Protein AF-0000000084546665 (afdb_homodimer)

InterPro domains:
  IPR000297 Peptidyl-prolyl cis-trans isomerase, PpiC-type [PS50198] (139-229)
  IPR023059 Foldase protein PrsA [MF_01145] (2-287)
  IPR027304 Trigger factor/SurA domain superfamily [SSF109998] (26-169)
  IPR046357 Peptidyl-prolyl cis-trans isomerase domain superfamily [G3DSA:3.10.50.40] (119-272)
  IPR050245 Bacterial extracellular foldase PrsA [PTHR47245] (1-288)

Organism: NCBI:txid1508404

Solvent-accessible surface area (backbone atoms only — not comparable to full-atom values): 35126 Å² total; per-residue (Å²): 140,74,86,79,75,78,75,75,71,75,75,74,78,76,77,78,74,80,75,76,73,74,72,69,77,54,54,65,34,34,39,38,79,67,45,74,40,31,45,59,56,52,44,52,53,43,40,74,68,43,35,49,61,51,48,51,51,51,51,50,46,42,50,39,54,69,76,42,86,81,56,68,65,58,44,48,52,52,51,51,51,49,21,58,71,53,68,27,67,68,46,33,50,52,51,34,50,74,70,67,41,49,73,68,60,44,48,50,50,49,47,47,52,52,42,51,50,52,61,63,25,64,87,47,82,81,53,70,65,58,42,50,50,50,51,57,42,44,39,32,28,38,25,33,31,39,32,38,27,77,41,66,68,60,32,53,50,49,46,50,42,42,74,70,63,47,56,62,40,62,47,9,39,70,57,25,71,45,67,67,28,32,70,58,26,10,59,66,49,73,46,42,69,83,73,54,57,65,58,56,44,57,51,54,74,69,46,53,67,75,39,76,45,68,73,39,67,54,98,86,25,20,33,38,40,34,28,68,43,75,44,80,42,94,70,81,55,67,82,77,40,44,65,60,48,45,51,53,53,27,52,70,68,38,64,74,82,48,48,65,59,51,50,29,50,51,51,55,72,31,58,71,45,67,64,36,81,94,49,59,66,59,51,44,81,51,62,51,69,75,72,64,71,73,71,70,72,71,71,71,74,70,73,71,75,68,82,121,133,87,74,71,78,74,72,73,72,72,72,73,76,73,72,75,74,78,73,80,75,74,71,70,78,55,55,64,34,36,38,37,78,67,44,73,42,30,46,59,56,51,43,51,54,44,41,75,68,44,34,48,61,51,48,52,51,50,52,50,45,42,52,40,56,68,76,43,87,80,54,68,65,58,44,48,51,51,50,51,52,49,23,57,72,54,68,28,67,68,47,34,51,52,51,34,50,75,70,66,40,49,72,68,57,44,50,50,51,49,47,48,52,53,42,49,49,53,62,64,24,65,87,48,82,80,52,70,65,55,41,50,48,51,52,58,43,43,40,31,27,39,26,34,31,39,31,38,28,78,42,65,69,59,34,52,49,50,46,50,42,42,75,71,64,47,57,62,39,60,47,9,39,68,57,26,71,44,68,69,27,32,70,57,26,9,60,67,50,72,45,43,65,83,72,54,58,66,58,55,44,57,50,53,76,69,46,53,68,74,39,75,45,69,73,38,69,53,99,85,23,20,32,38,40,34,27,68,42,76,44,79,41,96,69,80,55,66,82,77,41,44,65,59,48,45,50,53,53,28,53,71,68,39,64,73,82,47,48,64,57,52,49,29,51,52,53,57,72,32,57,73,44,67,64,37,79,92,48,60,66,57,53,45,81,50,60,52,69,74,70,66,72,73,72,70,70,72,70,71,72,72,72,72,77,69,81,118

Sequence (616 aa):
MKKWIAAASLTLSVTALAACSDEEASEVVVSTNAGDITKEELYQEMKTTVGEQALQMMVLEQILQDKYEVSEEEVDAELEAMKEQYGGQEQFDMILSQQGYTEDTFRDTIRLNRLQEKALIEDIEVTEEEVQEKYDQMQKEVNARHILVQDEETALDVKQQLEDGADFAELAREVSTEPAAQETGGELGFFSAGDMDPAFEDAAFSLEPNVISEPVESSFGWHIIEVTETREADIGSFEDMKAEIEHDLKLAKADQTQASAMIQDMMREAEIDIQDEDLEATFDAFLSQPEAPAEEEAVEEETEDTESMKKWIAAASLTLSVTALAACSDEEASEVVVSTNAGDITKEELYQEMKTTVGEQALQMMVLEQILQDKYEVSEEEVDAELEAMKEQYGGQEQFDMILSQQGYTEDTFRDTIRLNRLQEKALIEDIEVTEEEVQEKYDQMQKEVNARHILVQDEETALDVKQQLEDGADFAELAREVSTEPAAQETGGELGFFSAGDMDPAFEDAAFSLEPNVISEPVESSFGWHIIEVTETREADIGSFEDMKAEIEHDLKLAKADQTQASAMIQDMMREAEIDIQDEDLEATFDAFLSQPEAPAEEEAVEEETEDTES

Foldseek 3Di:
DDDPPPPPPPPPPPPPPPPVPCPPQACFPDQDPVGTDGPVNVVVVCCVVCVLVVVLLVVLLVLLVVPDDDDPVNLVVVVVVVQVVQPHDVSVCVVCVVVPHDPVVVSVVSSSVVSLLCLQLVPPDDDPVQLVVQVVQQQKKWWKFKAFAAAQVVQVVLLVCVVVPDDQLVCNLVGHPDPVCVVVSRTDGIDTPPPDFPQVSVQRSPDDAPDWTRWTQDPRHTMIMHTHDMDTDDDDDSVVCSVVSRSVVSSVVGDPVCSLVSSLVSVCVVPDDDDDPVNRCSCVVSPPPPPPPPPPPPPPPPPPPPPD/DPDPPPPVPPPVPPVPPPPVPCPPQACFPDQDPVGTDGPVNVVVVCCVPCVLVVVLLVVLLVLLVVPDDDDPVNLVVVVVVVQVVQPHDVSVCVVCVVVPHDPVVVSVVSSSVVSLLCLQLVPPDDDPVVLVVQVVQQQKKWWKFKAFAAAQVVQVVVLVCVVVPDDQLVCNLVGHPDPVCVVVSRTDGIDTPPPDDPQVSVQRSPDDAPDWTRWTQDPRHTMIMHTHDMDTDDDDDSVVCSVVSRSVVSSVVGDPVCSLVSSLVSVCVVPDDDDDPVNRCSCVVSPPPPPPPPPPPPPPPPPPPPPD

Secondary structure (DSSP, 8-state):
---------------------------EEEEETTEEEEHHHHHHHHHHHHHHHHHHHHHHHHHHHHH----HHHHHHHHHHHHHHTTSHHHHHHHHHHTT--HHHHHHHHHHHHHHHHHHTTT----HHHHHHHHHHHTEEEEEEEEEESSHHHHHHHHHHHHTT--HHHHHHHH-SSHHHHHHTTEEEEE-TTSS-HHHHHHHHHSPTT-BPPPEEETTEEEEEEEEEEEE-----HHHHHHHHHHHHHHHHS-GGGHHHHHHHHHHHTT-EE--GGGTTTTHHHHS--------------------/---------------------------EEEEETTEEEEHHHHHHHHHHHHHHHHHHHHHHHHHHHHH----HHHHHHHHHHHHHHTTSHHHHHHHHHHTT--HHHHHHHHHHHHHHHHHHTTT----HHHHHHHHHHHTEEEEEEEEEESSHHHHHHHHHHHHTT--HHHHHHHH-SSHHHHHHTTEEEEE-TTSS-HHHHHHHHHSPTT-BPPPEEETTEEEEEEEEEEEE-----HHHHHHHHHHHHHHHHS-GGGHHHHHHHHHHHTT-EE--GGGTTTTHHHHS--------------------

Structure (mmCIF, N/CA/C/O backbone):
data_AF-0000000084546665-model_v1
#
loop_
_entity.id
_entity.type
_entity.pdbx_description
1 polymer 'Foldase protein PrsA'
#
loop_
_atom_site.group_PDB
_atom_site.id
_atom_site.type_symbol
_atom_site.label_atom_id
_atom_site.label_alt_id
_atom_site.label_comp_id
_atom_site.label_asym_id
_atom_site.label_entity_id
_atom_site.label_seq_id
_atom_site.pdbx_PDB_ins_code
_atom_site.Cartn_x
_atom_site.Cartn_y
_atom_site.Cartn_z
_atom_site.occupancy
_atom_site.B_iso_or_equiv
_atom_site.auth_seq_id
_atom_site.auth_comp_id
_atom_site.auth_asym_id
_atom_site.auth_atom_id
_atom_site.pdbx_PDB_model_num
ATOM 1 N N . MET A 1 1 ? 58.75 -7.402 -64.688 1 21.62 1 MET A N 1
ATOM 2 C CA . MET A 1 1 ? 59.594 -8.453 -64.125 1 21.62 1 MET A CA 1
ATOM 3 C C . MET A 1 1 ? 60.156 -8.039 -62.781 1 21.62 1 MET A C 1
ATOM 5 O O . MET A 1 1 ? 61.156 -8.594 -62.312 1 21.62 1 MET A O 1
ATOM 9 N N . LYS A 1 2 ? 59.562 -7.156 -62.312 1 24.47 2 LYS A N 1
ATOM 10 C CA . LYS A 1 2 ? 59.469 -6.043 -61.375 1 24.47 2 LYS A CA 1
ATOM 11 C C . LYS A 1 2 ? 59.812 -6.492 -59.938 1 24.47 2 LYS A C 1
ATOM 13 O O . LYS A 1 2 ? 59.594 -7.648 -59.594 1 24.47 2 LYS A O 1
ATOM 18 N N . LYS A 1 3 ? 60.781 -5.75 -59.312 1 25.58 3 LYS A N 1
ATOM 19 C CA . LYS A 1 3 ? 61.438 -5.512 -58.062 1 25.58 3 LYS A CA 1
ATOM 20 C C . LYS A 1 3 ? 60.562 -5.84 -56.875 1 25.58 3 LYS A C 1
ATOM 22 O O . LYS A 1 3 ? 59.406 -5.359 -56.781 1 25.58 3 LYS A O 1
ATOM 27 N N . TRP A 1 4 ? 60.594 -7.035 -56.281 1 25.59 4 TRP A N 1
ATOM 28 C CA . TRP A 1 4 ? 60.125 -7.867 -55.188 1 25.59 4 TRP A CA 1
ATOM 29 C C . TRP A 1 4 ? 60.188 -7.109 -53.844 1 25.59 4 TRP A C 1
ATOM 31 O O . TRP A 1 4 ? 61.25 -6.996 -53.25 1 25.59 4 TRP A O 1
ATOM 41 N N . ILE A 1 5 ? 59.938 -5.895 -53.906 1 26.48 5 ILE A N 1
ATOM 42 C CA . ILE A 1 5 ? 60.062 -4.973 -52.781 1 26.48 5 ILE A CA 1
ATOM 43 C C . ILE A 1 5 ? 59.5 -5.625 -51.5 1 26.48 5 ILE A C 1
ATOM 45 O O . ILE A 1 5 ? 58.344 -6.031 -51.469 1 26.48 5 ILE A O 1
ATOM 49 N N . ALA A 1 6 ? 60.312 -6.344 -50.75 1 27.39 6 ALA A N 1
ATOM 50 C CA . ALA A 1 6 ? 60.312 -7.133 -49.531 1 27.39 6 ALA A CA 1
ATOM 51 C C . ALA A 1 6 ? 59.5 -6.438 -48.438 1 27.39 6 ALA A C 1
ATOM 53 O O . ALA A 1 6 ? 59.812 -5.297 -48.062 1 27.39 6 ALA A O 1
ATOM 54 N N . ALA A 1 7 ? 58.219 -6.652 -48.312 1 26.67 7 ALA A N 1
ATOM 55 C CA . ALA A 1 7 ? 57.125 -6.199 -47.469 1 26.67 7 ALA A CA 1
ATOM 56 C C . ALA A 1 7 ? 57.438 -6.395 -46 1 26.67 7 ALA A C 1
ATOM 58 O O . ALA A 1 7 ? 57.531 -7.527 -45.531 1 26.67 7 ALA A O 1
ATOM 59 N N . ALA A 1 8 ? 58.469 -5.883 -45.562 1 26.39 8 ALA A N 1
ATOM 60 C CA . ALA A 1 8 ? 58.906 -6.016 -44.156 1 26.39 8 ALA A CA 1
ATOM 61 C C . ALA A 1 8 ? 57.719 -5.934 -43.219 1 26.39 8 ALA A C 1
ATOM 63 O O . ALA A 1 8 ? 56.938 -4.98 -43.25 1 26.39 8 ALA A O 1
ATOM 64 N N . SER A 1 9 ? 57.125 -7.035 -42.906 1 24.78 9 SER A N 1
ATOM 65 C CA . SER A 1 9 ? 56 -7.375 -42 1 24.78 9 SER A CA 1
ATOM 66 C C . SER A 1 9 ? 56.188 -6.766 -40.625 1 24.78 9 SER A C 1
ATOM 68 O O . SER A 1 9 ? 57.094 -7.18 -39.875 1 24.78 9 SER A O 1
ATOM 70 N N . LEU A 1 10 ? 56.406 -5.609 -40.562 1 25.12 10 LEU A N 1
ATOM 71 C CA . LEU A 1 10 ? 56.625 -5.059 -39.219 1 25.12 10 LEU A CA 1
ATOM 72 C C . LEU A 1 10 ? 55.625 -5.594 -38.219 1 25.12 10 LEU A C 1
ATOM 74 O O . LEU A 1 10 ? 54.406 -5.41 -38.406 1 25.12 10 LEU A O 1
ATOM 78 N N . THR A 1 11 ? 55.844 -6.824 -37.719 1 25.84 11 THR A N 1
ATOM 79 C CA . THR A 1 11 ? 55.062 -7.457 -36.625 1 25.84 11 THR A CA 1
ATOM 80 C C . THR A 1 11 ? 54.875 -6.496 -35.469 1 25.84 11 THR A C 1
ATOM 82 O O . THR A 1 11 ? 55.844 -6.184 -34.75 1 25.84 11 THR A O 1
ATOM 85 N N . LEU A 1 12 ? 54.438 -5.355 -35.625 1 24.77 12 LEU A N 1
ATOM 86 C CA . LEU A 1 12 ? 54.219 -4.48 -34.469 1 24.77 12 LEU A CA 1
ATOM 87 C C . LEU A 1 12 ? 53.562 -5.246 -33.312 1 24.77 12 LEU A C 1
ATOM 89 O O . LEU A 1 12 ? 52.5 -5.859 -33.5 1 24.77 12 LEU A O 1
ATOM 93 N N . SER A 1 13 ? 54.312 -5.875 -32.375 1 26.38 13 SER A N 1
ATOM 94 C CA . SER A 1 13 ? 54 -6.508 -31.109 1 26.38 13 SER A CA 1
ATOM 95 C C . SER A 1 13 ? 53.062 -5.648 -30.281 1 26.38 13 SER A C 1
ATOM 97 O O . SER A 1 13 ? 53.438 -4.578 -29.797 1 26.38 13 SER A O 1
ATOM 99 N N . VAL A 1 14 ? 51.938 -5.34 -30.641 1 26.73 14 VAL A N 1
ATOM 100 C CA . VAL A 1 14 ? 50.906 -4.648 -29.891 1 26.73 14 VAL A CA 1
ATOM 101 C C . VAL A 1 14 ? 50.75 -5.297 -28.516 1 26.73 14 VAL A C 1
ATOM 103 O O . VAL A 1 14 ? 50.281 -6.438 -28.406 1 26.73 14 VAL A O 1
ATOM 106 N N . THR A 1 15 ? 51.688 -5.211 -27.562 1 27.77 15 THR A N 1
ATOM 107 C CA . THR A 1 15 ? 51.656 -5.609 -26.156 1 27.77 15 THR A CA 1
ATOM 108 C C . THR A 1 15 ? 50.375 -5.156 -25.5 1 27.77 15 THR A C 1
ATOM 110 O O . THR A 1 15 ? 50.031 -3.969 -25.531 1 27.77 15 THR A O 1
ATOM 113 N N . ALA A 1 16 ? 49.281 -5.84 -25.547 1 26.83 16 ALA A N 1
ATOM 114 C CA . ALA A 1 16 ? 47.969 -5.742 -24.891 1 26.83 16 ALA A CA 1
ATOM 115 C C . ALA A 1 16 ? 48.125 -5.414 -23.406 1 26.83 16 ALA A C 1
ATOM 117 O O . ALA A 1 16 ? 48.469 -6.281 -22.609 1 26.83 16 ALA A O 1
ATOM 118 N N . LEU A 1 17 ? 48.719 -4.359 -22.984 1 28.84 17 LEU A N 1
ATOM 119 C CA . LEU A 1 17 ? 48.688 -3.893 -21.609 1 28.84 17 LEU A CA 1
ATOM 120 C C . LEU A 1 17 ? 47.281 -3.977 -21.047 1 28.84 17 LEU A C 1
ATOM 122 O O . LEU A 1 17 ? 46.375 -3.312 -21.547 1 28.84 17 LEU A O 1
ATOM 126 N N . ALA A 1 18 ? 46.719 -5.078 -20.562 1 31 18 ALA A N 1
ATOM 127 C CA . ALA A 1 18 ? 45.594 -5.383 -19.688 1 31 18 ALA A CA 1
ATOM 128 C C . ALA A 1 18 ? 45.438 -4.301 -18.625 1 31 18 ALA A C 1
ATOM 130 O O . ALA A 1 18 ? 46.188 -4.254 -17.656 1 31 18 ALA A O 1
ATOM 131 N N . ALA A 1 19 ? 45.438 -3.062 -18.812 1 31.19 19 ALA A N 1
ATOM 132 C CA . ALA A 1 19 ? 45.031 -1.893 -18.031 1 31.19 19 ALA A CA 1
ATOM 133 C C . ALA A 1 19 ? 43.875 -2.229 -17.094 1 31.19 19 ALA A C 1
ATOM 135 O O . ALA A 1 19 ? 42.781 -2.537 -17.547 1 31.19 19 ALA A O 1
ATOM 136 N N . CYS A 1 20 ? 44.031 -2.959 -15.992 1 32.88 20 CYS A N 1
ATOM 137 C CA . CYS A 1 20 ? 43.312 -3.344 -14.789 1 32.88 20 CYS A CA 1
ATOM 138 C C . CYS A 1 20 ? 42.375 -2.23 -14.328 1 32.88 20 CYS A C 1
ATOM 140 O O . CYS A 1 20 ? 42.812 -1.249 -13.734 1 32.88 20 CYS A O 1
ATOM 142 N N . SER A 1 21 ? 41.625 -1.502 -15.117 1 33.47 21 SER A N 1
ATOM 143 C CA . SER A 1 21 ? 40.625 -0.472 -14.891 1 33.47 21 SER A CA 1
ATOM 144 C C . SER A 1 21 ? 39.969 -0.625 -13.516 1 33.47 21 SER A C 1
ATOM 146 O O . SER A 1 21 ? 39.406 -1.679 -13.195 1 33.47 21 SER A O 1
ATOM 148 N N . ASP A 1 22 ? 40.469 -0.083 -12.453 1 32.25 22 ASP A N 1
ATOM 149 C CA . ASP A 1 22 ? 40.25 -0.04 -11.008 1 32.25 22 ASP A CA 1
ATOM 150 C C . ASP A 1 22 ? 38.75 0.009 -10.68 1 32.25 22 ASP A C 1
ATOM 152 O O . ASP A 1 22 ? 38.125 1.077 -10.719 1 32.25 22 ASP A O 1
ATOM 156 N N . GLU A 1 23 ? 37.844 -0.609 -11.328 1 37.88 23 GLU A N 1
ATOM 157 C CA . GLU A 1 23 ? 36.531 -0.825 -10.695 1 37.88 23 GLU A CA 1
ATOM 158 C C . GLU A 1 23 ? 36.656 -0.767 -9.18 1 37.88 23 GLU A C 1
ATOM 160 O O . GLU A 1 23 ? 37.25 -1.638 -8.562 1 37.88 23 GLU A O 1
ATOM 165 N N . GLU A 1 24 ? 37 0.381 -8.578 1 42.69 24 GLU A N 1
ATOM 166 C CA . GLU A 1 24 ? 37 0.672 -7.145 1 42.69 24 GLU A CA 1
ATOM 167 C C . GLU A 1 24 ? 36.188 -0.358 -6.367 1 42.69 24 GLU A C 1
ATOM 169 O O . GLU A 1 24 ? 35.062 -0.672 -6.738 1 42.69 24 GLU A O 1
ATOM 174 N N . ALA A 1 25 ? 36.719 -1.336 -5.855 1 49.78 25 ALA A N 1
ATOM 175 C CA . ALA A 1 25 ? 36.219 -2.391 -4.977 1 49.78 25 ALA A CA 1
ATOM 176 C C . ALA A 1 25 ? 35.062 -1.895 -4.137 1 49.78 25 ALA A C 1
ATOM 178 O O . ALA A 1 25 ? 35.219 -1.062 -3.244 1 49.78 25 ALA A O 1
ATOM 179 N N . SER A 1 26 ? 33.781 -1.718 -4.895 1 73.12 26 SER A N 1
ATOM 180 C CA . SER A 1 26 ? 32.625 -1.354 -4.098 1 73.12 26 SER A CA 1
ATOM 181 C C . SER A 1 26 ? 32.625 -2.074 -2.752 1 73.12 26 SER A C 1
ATOM 183 O O . SER A 1 26 ? 33 -3.242 -2.668 1 73.12 26 SER A O 1
ATOM 185 N N . GLU A 1 27 ? 32.562 -1.249 -1.744 1 88.94 27 GLU A N 1
ATOM 186 C CA . GLU A 1 27 ? 32.469 -1.73 -0.368 1 88.94 27 GLU A CA 1
ATOM 187 C C . GLU A 1 27 ? 31.469 -2.867 -0.242 1 88.94 27 GLU A C 1
ATOM 189 O O . GLU A 1 27 ? 30.406 -2.822 -0.853 1 88.94 27 GLU A O 1
ATOM 194 N N . VAL A 1 28 ? 32 -3.973 0.275 1 94.44 28 VAL A N 1
ATOM 195 C CA . VAL A 1 28 ? 31.109 -5.09 0.535 1 94.44 28 VAL A CA 1
ATOM 196 C C . VAL A 1 28 ? 30.141 -4.723 1.65 1 94.44 28 VAL A C 1
ATOM 198 O O . VAL A 1 28 ? 30.547 -4.219 2.699 1 94.44 28 VAL A O 1
ATOM 201 N N . VAL A 1 29 ? 28.875 -4.918 1.377 1 96.25 29 VAL A N 1
ATOM 202 C CA . VAL A 1 29 ? 27.828 -4.59 2.336 1 96.25 29 VAL A CA 1
ATOM 203 C C . VAL A 1 29 ? 27.469 -5.828 3.152 1 96.25 29 VAL A C 1
ATOM 205 O O . VAL A 1 29 ? 27.266 -5.742 4.367 1 96.25 29 VAL A O 1
ATOM 208 N N . VAL A 1 30 ? 27.375 -6.969 2.455 1 96.06 30 VAL A N 1
ATOM 209 C CA . VAL A 1 30 ? 27.047 -8.227 3.119 1 96.06 30 VAL A CA 1
ATOM 210 C C . VAL A 1 30 ? 27.844 -9.367 2.475 1 96.06 30 VAL A C 1
ATOM 212 O O . VAL A 1 30 ? 28.031 -9.391 1.255 1 96.06 30 VAL A O 1
ATOM 215 N N . SER A 1 31 ? 28.266 -10.273 3.348 1 95.94 31 SER A N 1
ATOM 216 C CA . SER A 1 31 ? 28.922 -11.5 2.904 1 95.94 31 SER A CA 1
ATOM 217 C C . SER A 1 31 ? 28.172 -12.734 3.369 1 95.94 31 SER A C 1
ATOM 219 O O . SER A 1 31 ? 27.703 -12.797 4.512 1 95.94 31 SER A O 1
ATOM 221 N N . THR A 1 32 ? 27.969 -13.641 2.354 1 95 32 THR A N 1
ATOM 222 C CA . THR A 1 32 ? 27.344 -14.922 2.662 1 95 32 THR A CA 1
ATOM 223 C C . THR A 1 32 ? 28.141 -16.062 2.031 1 95 32 THR A C 1
ATOM 225 O O . THR A 1 32 ? 29.094 -15.836 1.302 1 95 32 THR A O 1
ATOM 228 N N . ASN A 1 33 ? 27.656 -17.328 2.326 1 94.75 33 ASN A N 1
ATOM 229 C CA . ASN A 1 33 ? 28.266 -18.5 1.695 1 94.75 33 ASN A CA 1
ATOM 230 C C . ASN A 1 33 ? 28.031 -18.5 0.186 1 94.75 33 ASN A C 1
ATOM 232 O O . ASN A 1 33 ? 28.797 -19.109 -0.561 1 94.75 33 ASN A O 1
ATOM 236 N N . ALA A 1 34 ? 27.062 -17.719 -0.189 1 94 34 ALA A N 1
ATOM 237 C CA . ALA A 1 34 ? 26.688 -17.703 -1.603 1 94 34 ALA A CA 1
ATOM 238 C C . ALA A 1 34 ? 27.406 -16.578 -2.34 1 94 34 ALA A C 1
ATOM 240 O O . ALA A 1 34 ? 27.344 -16.5 -3.568 1 94 34 ALA A O 1
ATOM 241 N N . GLY A 1 35 ? 28.047 -15.703 -1.582 1 94.19 35 GLY A N 1
ATOM 242 C CA . GLY A 1 35 ? 28.766 -14.602 -2.215 1 94.19 35 GLY A CA 1
ATOM 243 C C . GLY A 1 35 ? 28.562 -13.273 -1.507 1 94.19 35 GLY A C 1
ATOM 244 O O . GLY A 1 35 ? 27.891 -13.211 -0.48 1 94.19 35 GLY A O 1
ATOM 245 N N . ASP A 1 36 ? 29.203 -12.258 -2.121 1 96.19 36 ASP A N 1
ATOM 246 C CA . ASP A 1 36 ? 29.125 -10.922 -1.536 1 96.19 36 ASP A CA 1
ATOM 247 C C . ASP A 1 36 ? 28.141 -10.039 -2.291 1 96.19 36 ASP A C 1
ATOM 249 O O . ASP A 1 36 ? 27.906 -10.242 -3.486 1 96.19 36 ASP A O 1
ATOM 253 N N . ILE A 1 37 ? 27.562 -9.133 -1.566 1 96.38 37 ILE A N 1
ATOM 254 C CA . ILE A 1 37 ? 26.797 -8.039 -2.146 1 96.38 37 ILE A CA 1
ATOM 255 C C . ILE A 1 37 ? 27.5 -6.711 -1.898 1 96.38 37 ILE A C 1
ATOM 257 O O . ILE A 1 37 ? 27.797 -6.363 -0.753 1 96.38 37 ILE A O 1
ATOM 261 N N . THR A 1 38 ? 27.797 -5.98 -2.975 1 96.44 38 THR A N 1
ATOM 262 C CA . THR A 1 38 ? 28.547 -4.738 -2.881 1 96.44 38 THR A CA 1
ATOM 263 C C . THR A 1 38 ? 27.609 -3.539 -2.775 1 96.44 38 THR A C 1
ATOM 265 O O . THR A 1 38 ? 26.406 -3.66 -3.027 1 96.44 38 THR A O 1
ATOM 268 N N . LYS A 1 39 ? 28.203 -2.447 -2.35 1 95.88 39 LYS A N 1
ATOM 269 C CA . LYS A 1 39 ? 27.453 -1.188 -2.281 1 95.88 39 LYS A CA 1
ATOM 270 C C . LYS A 1 39 ? 26.859 -0.824 -3.637 1 95.88 39 LYS A C 1
ATOM 272 O O . LYS A 1 39 ? 25.719 -0.376 -3.719 1 95.88 39 LYS A O 1
ATOM 277 N N . GLU A 1 40 ? 27.609 -1.021 -4.68 1 95.31 40 GLU A N 1
ATOM 278 C CA . GLU A 1 40 ? 27.141 -0.705 -6.027 1 95.31 40 GLU A CA 1
ATOM 279 C C . GLU A 1 40 ? 25.953 -1.584 -6.422 1 95.31 40 GLU A C 1
ATOM 281 O O . GLU A 1 40 ? 25 -1.104 -7.027 1 95.31 40 GLU A O 1
ATOM 286 N N . GLU A 1 41 ? 26 -2.83 -6.051 1 95.75 41 GLU A N 1
ATOM 287 C CA . GLU A 1 41 ? 24.891 -3.734 -6.352 1 95.75 41 GLU A CA 1
ATOM 288 C C . GLU A 1 41 ? 23.625 -3.338 -5.586 1 95.75 41 GLU A C 1
ATOM 290 O O . GLU A 1 41 ? 22.531 -3.348 -6.145 1 95.75 41 GLU A O 1
ATOM 295 N N . LEU A 1 42 ? 23.906 -3.043 -4.359 1 96.56 42 LEU A N 1
ATOM 296 C CA . LEU A 1 42 ? 22.766 -2.58 -3.559 1 96.56 42 LEU A CA 1
ATOM 297 C C . LEU A 1 42 ? 22.219 -1.272 -4.109 1 96.56 42 LEU A C 1
ATOM 299 O O . LEU A 1 42 ? 21 -1.102 -4.203 1 96.56 42 LEU A O 1
ATOM 303 N N . TYR A 1 43 ? 23.078 -0.354 -4.539 1 96.5 43 TYR A N 1
ATOM 304 C CA . TYR A 1 43 ? 22.656 0.91 -5.137 1 96.5 43 TYR A CA 1
ATOM 305 C C . TYR A 1 43 ? 21.797 0.675 -6.371 1 96.5 43 TYR A C 1
ATOM 307 O O . TYR A 1 43 ? 20.734 1.272 -6.512 1 96.5 43 TYR A O 1
ATOM 315 N N . GLN A 1 44 ? 22.188 -0.241 -7.191 1 94.31 44 GLN A N 1
ATOM 316 C CA . GLN A 1 44 ? 21.469 -0.498 -8.438 1 94.31 44 GLN A CA 1
ATOM 317 C C . GLN A 1 44 ? 20.109 -1.127 -8.164 1 94.31 44 GLN A C 1
ATOM 319 O O . GLN A 1 44 ? 19.109 -0.769 -8.805 1 94.31 44 GLN A O 1
ATOM 324 N N . GLU A 1 45 ? 20.125 -1.976 -7.219 1 93.56 45 GLU A N 1
ATOM 325 C CA . GLU A 1 45 ? 18.859 -2.598 -6.863 1 93.56 45 GLU A CA 1
ATOM 326 C C . GLU A 1 45 ? 17.859 -1.565 -6.336 1 93.56 45 GLU A C 1
ATOM 328 O O . GLU A 1 45 ? 16.703 -1.528 -6.766 1 93.56 45 GLU A O 1
ATOM 333 N N . MET A 1 46 ? 18.297 -0.782 -5.48 1 94.94 46 MET A N 1
ATOM 334 C CA . MET A 1 46 ? 17.438 0.235 -4.895 1 94.94 46 MET A CA 1
ATOM 335 C C . MET A 1 46 ? 17.016 1.263 -5.941 1 94.94 46 MET A C 1
ATOM 337 O O . MET A 1 46 ? 15.859 1.693 -5.965 1 94.94 46 MET A O 1
ATOM 341 N N . LYS A 1 47 ? 17.922 1.664 -6.773 1 94.81 47 LYS A N 1
ATOM 342 C CA . LYS A 1 47 ? 17.625 2.629 -7.832 1 94.81 47 LYS A CA 1
ATOM 343 C C . LYS A 1 47 ? 16.547 2.105 -8.773 1 94.81 47 LYS A C 1
ATOM 345 O O . LYS A 1 47 ? 15.625 2.838 -9.133 1 94.81 47 LYS A O 1
ATOM 350 N N . THR A 1 48 ? 16.641 0.845 -9.086 1 90.75 48 THR A N 1
ATOM 351 C CA . THR A 1 48 ? 15.688 0.224 -9.992 1 90.75 48 THR A CA 1
ATOM 352 C C . THR A 1 48 ? 14.297 0.171 -9.367 1 90.75 48 THR A C 1
ATOM 354 O O . THR A 1 48 ? 13.289 0.332 -10.062 1 90.75 48 THR A O 1
ATOM 357 N N . THR A 1 49 ? 14.305 0.067 -8.094 1 88.81 49 THR A N 1
ATOM 358 C CA . THR A 1 49 ? 13.031 -0.169 -7.422 1 88.81 49 THR A CA 1
ATOM 359 C C . THR A 1 49 ? 12.398 1.147 -6.973 1 88.81 49 THR A C 1
ATOM 361 O O . THR A 1 49 ? 11.195 1.345 -7.113 1 88.81 49 THR A O 1
ATOM 364 N N . VAL A 1 50 ? 13.289 2.113 -6.449 1 91.19 50 VAL A N 1
ATOM 365 C CA . VAL A 1 50 ? 12.68 3.299 -5.859 1 91.19 50 VAL A CA 1
ATOM 366 C C . VAL A 1 50 ? 13.422 4.551 -6.309 1 91.19 50 VAL A C 1
ATOM 368 O O . VAL A 1 50 ? 13.18 5.645 -5.801 1 91.19 50 VAL A O 1
ATOM 371 N N . GLY A 1 51 ? 14.289 4.445 -7.211 1 93.81 51 GLY A N 1
ATOM 372 C CA . GLY A 1 51 ? 15.156 5.547 -7.598 1 93.81 51 GLY A CA 1
ATOM 373 C C . GLY A 1 51 ? 14.391 6.77 -8.07 1 93.81 51 GLY A C 1
ATOM 374 O O . GLY A 1 51 ? 14.703 7.895 -7.684 1 93.81 51 GLY A O 1
ATOM 375 N N . GLU A 1 52 ? 13.406 6.535 -8.883 1 91.62 52 GLU A N 1
ATOM 376 C CA . GLU A 1 52 ? 12.625 7.645 -9.422 1 91.62 52 GLU A CA 1
ATOM 377 C C . GLU A 1 52 ? 11.875 8.383 -8.32 1 91.62 52 GLU A C 1
ATOM 379 O O . GLU A 1 52 ? 11.945 9.609 -8.234 1 91.62 52 GLU A O 1
ATOM 384 N N . GLN A 1 53 ? 11.258 7.66 -7.484 1 90.94 53 GLN A N 1
ATOM 385 C CA . GLN A 1 53 ? 10.477 8.266 -6.41 1 90.94 53 GLN A CA 1
ATOM 386 C C . GLN A 1 53 ? 11.391 8.977 -5.406 1 90.94 53 GLN A C 1
ATOM 388 O O . GLN A 1 53 ? 11.078 10.078 -4.953 1 90.94 53 GLN A O 1
ATOM 393 N N . ALA A 1 54 ? 12.461 8.32 -5.066 1 94.31 54 ALA A N 1
ATOM 394 C CA . ALA A 1 54 ? 13.414 8.914 -4.137 1 94.31 54 ALA A CA 1
ATOM 395 C C . ALA A 1 54 ? 13.977 10.227 -4.684 1 94.31 54 ALA A C 1
ATOM 397 O O . ALA A 1 54 ? 14.062 11.219 -3.957 1 94.31 54 ALA A O 1
ATOM 398 N N . LEU A 1 55 ? 14.273 10.18 -5.945 1 95.69 55 LEU A N 1
ATOM 399 C CA . LEU A 1 55 ? 14.852 11.367 -6.566 1 95.69 55 LEU A CA 1
ATOM 400 C C . LEU A 1 55 ? 13.836 12.5 -6.621 1 95.69 55 LEU A C 1
ATOM 402 O O . LEU A 1 55 ? 14.18 13.656 -6.375 1 95.69 55 LEU A O 1
ATOM 406 N N . GLN A 1 56 ? 12.594 12.203 -6.949 1 93.88 56 GLN A N 1
ATOM 407 C CA . GLN A 1 56 ? 11.539 13.203 -6.973 1 93.88 56 GLN A CA 1
ATOM 408 C C . GLN A 1 56 ? 11.383 13.875 -5.609 1 93.88 56 GLN A C 1
ATOM 410 O O . GLN A 1 56 ? 11.297 15.102 -5.52 1 93.88 56 GLN A O 1
ATOM 415 N N . MET A 1 57 ? 11.391 13.078 -4.645 1 94 57 MET A N 1
ATOM 416 C CA . MET A 1 57 ? 11.211 13.594 -3.291 1 94 57 MET A CA 1
ATOM 417 C C . MET A 1 57 ? 12.406 14.453 -2.873 1 94 57 MET A C 1
ATOM 419 O O . MET A 1 57 ? 12.234 15.523 -2.297 1 94 57 MET A O 1
ATOM 423 N N . MET A 1 58 ? 13.578 14.023 -3.174 1 95.94 58 MET A N 1
ATOM 424 C CA . MET A 1 58 ? 14.789 14.742 -2.795 1 95.94 58 MET A CA 1
ATOM 425 C C . MET A 1 58 ? 14.867 16.094 -3.504 1 95.94 58 MET A C 1
ATOM 427 O O . MET A 1 58 ? 15.227 17.094 -2.895 1 95.94 58 MET A O 1
ATOM 431 N N . VAL A 1 59 ? 14.539 16.078 -4.777 1 96.44 59 VAL A N 1
ATOM 432 C CA . VAL A 1 59 ? 14.578 17.312 -5.543 1 96.44 59 VAL A CA 1
ATOM 433 C C . VAL A 1 59 ? 13.531 18.281 -5.004 1 96.44 59 VAL A C 1
ATOM 435 O O . VAL A 1 59 ? 13.82 19.469 -4.801 1 96.44 59 VAL A O 1
ATOM 438 N N . LEU A 1 60 ? 12.32 17.766 -4.785 1 95.5 60 LEU A N 1
ATOM 439 C CA . LEU A 1 60 ? 11.273 18.609 -4.23 1 95.5 60 LEU A CA 1
ATOM 440 C C . LEU A 1 60 ? 11.711 19.219 -2.898 1 95.5 60 LEU A C 1
ATOM 442 O O . LEU A 1 60 ? 11.555 20.422 -2.674 1 95.5 60 LEU A O 1
ATOM 446 N N . GLU A 1 61 ? 12.195 18.406 -2.062 1 96 61 GLU A N 1
ATOM 447 C CA . GLU A 1 61 ? 12.648 18.875 -0.755 1 96 61 GLU A CA 1
ATOM 448 C C . GLU A 1 61 ? 13.734 19.953 -0.895 1 96 61 GLU A C 1
ATOM 450 O O . GLU A 1 61 ? 13.719 20.953 -0.179 1 96 61 GLU A O 1
ATOM 455 N N . GLN A 1 62 ? 14.602 19.703 -1.807 1 95.81 62 GLN A N 1
ATOM 456 C CA . GLN A 1 62 ? 15.68 20.656 -2.033 1 95.81 62 GLN A CA 1
ATOM 457 C C . GLN A 1 62 ? 15.141 22 -2.508 1 95.81 62 GLN A C 1
ATOM 459 O O . GLN A 1 62 ? 15.562 23.062 -2.025 1 95.81 62 GLN A O 1
ATOM 464 N N . ILE A 1 63 ? 14.234 21.953 -3.41 1 96.31 63 ILE A N 1
ATOM 465 C CA . ILE A 1 63 ? 13.625 23.156 -3.943 1 96.31 63 ILE A CA 1
ATOM 466 C C . ILE A 1 63 ? 12.906 23.906 -2.824 1 96.31 63 ILE A C 1
ATOM 468 O O . ILE A 1 63 ? 13.062 25.125 -2.682 1 96.31 63 ILE A O 1
ATOM 472 N N . LEU A 1 64 ? 12.172 23.188 -2.002 1 97.31 64 LEU A N 1
ATOM 473 C CA . LEU A 1 64 ? 11.398 23.797 -0.923 1 97.31 64 LEU A CA 1
ATOM 474 C C . LEU A 1 64 ? 12.32 24.344 0.165 1 97.31 64 LEU A C 1
ATOM 476 O O . LEU A 1 64 ? 12.078 25.422 0.704 1 97.31 64 LEU A O 1
ATOM 480 N N . GLN A 1 65 ? 13.398 23.656 0.458 1 96.31 65 GLN A N 1
ATOM 481 C CA . GLN A 1 65 ? 14.336 24.094 1.49 1 96.31 65 GLN A CA 1
ATOM 482 C C . GLN A 1 65 ? 15.086 25.344 1.067 1 96.31 65 GLN A C 1
ATOM 484 O O . GLN A 1 65 ? 15.57 26.094 1.914 1 96.31 65 GLN A O 1
ATOM 489 N N . ASP A 1 66 ? 15.18 25.469 -0.19 1 95.81 66 ASP A N 1
ATOM 490 C CA . ASP A 1 66 ? 15.828 26.672 -0.715 1 95.81 66 ASP A CA 1
ATOM 491 C C . ASP A 1 66 ? 14.953 27.906 -0.497 1 95.81 66 ASP A C 1
ATOM 493 O O . ASP A 1 66 ? 15.469 29.016 -0.408 1 95.81 66 ASP A O 1
ATOM 497 N N . LYS A 1 67 ? 13.68 27.719 -0.32 1 95 67 LYS A N 1
ATOM 498 C CA . LYS A 1 67 ? 12.742 28.844 -0.262 1 95 67 LYS A CA 1
ATOM 499 C C . LYS A 1 67 ? 12.188 29.016 1.146 1 95 67 LYS A C 1
ATOM 501 O O . LYS A 1 67 ? 11.852 30.125 1.551 1 95 67 LYS A O 1
ATOM 506 N N . TYR A 1 68 ? 12.078 27.859 1.835 1 95.94 68 TYR A N 1
ATOM 507 C CA . TYR A 1 68 ? 11.422 27.891 3.139 1 95.94 68 TYR A CA 1
ATOM 508 C C . TYR A 1 68 ? 12.305 27.234 4.203 1 95.94 68 TYR A C 1
ATOM 510 O O . TYR A 1 68 ? 13.141 26.391 3.895 1 95.94 68 TYR A O 1
ATOM 518 N N . GLU A 1 69 ? 12.07 27.688 5.457 1 95 69 GLU A N 1
ATOM 519 C CA . GLU A 1 69 ? 12.836 27.156 6.574 1 95 69 GLU A CA 1
ATOM 520 C C . GLU A 1 69 ? 11.938 26.422 7.566 1 95 69 GLU A C 1
ATOM 522 O O . GLU A 1 69 ? 10.828 26.891 7.859 1 95 69 GLU A O 1
ATOM 527 N N . VAL A 1 70 ? 12.414 25.25 7.934 1 95.88 70 VAL A N 1
ATOM 528 C CA . VAL A 1 70 ? 11.789 24.484 9.008 1 95.88 70 VAL A CA 1
ATOM 529 C C . VAL A 1 70 ? 12.828 24.125 10.062 1 95.88 70 VAL A C 1
ATOM 531 O O . VAL A 1 70 ? 13.828 23.469 9.758 1 95.88 70 VAL A O 1
ATOM 534 N N . SER A 1 71 ? 12.555 24.547 11.305 1 94.5 71 SER A N 1
ATOM 535 C CA . SER A 1 71 ? 13.516 24.312 12.383 1 94.5 71 SER A CA 1
ATOM 536 C C . SER A 1 71 ? 13.336 22.938 12.992 1 94.5 71 SER A C 1
ATOM 538 O O . SER A 1 71 ? 12.273 22.328 12.867 1 94.5 71 SER A O 1
ATOM 540 N N . GLU A 1 72 ? 14.383 22.484 13.586 1 95.25 72 GLU A N 1
ATOM 541 C CA . GLU A 1 72 ? 14.297 21.219 14.297 1 95.25 72 GLU A CA 1
ATOM 542 C C . GLU A 1 72 ? 13.266 21.281 15.422 1 95.25 72 GLU A C 1
ATOM 544 O O . GLU A 1 72 ? 12.609 20.281 15.734 1 95.25 72 GLU A O 1
ATOM 549 N N . GLU A 1 73 ? 13.172 22.453 15.961 1 93.38 73 GLU A N 1
ATOM 550 C CA . GLU A 1 73 ? 12.203 22.656 17.047 1 93.38 73 GLU A CA 1
ATOM 551 C C . GLU A 1 73 ? 10.773 22.438 16.547 1 93.38 73 GLU A C 1
ATOM 553 O O . GLU A 1 73 ? 9.953 21.844 17.25 1 93.38 73 GLU A O 1
ATOM 558 N N . GLU A 1 74 ? 10.555 22.922 15.344 1 93.25 74 GLU A N 1
ATOM 559 C CA . GLU A 1 74 ? 9.242 22.703 14.742 1 93.25 74 GLU A CA 1
ATOM 560 C C . GLU A 1 74 ? 8.969 21.219 14.531 1 93.25 74 GLU A C 1
ATOM 562 O O . GLU A 1 74 ? 7.863 20.75 14.812 1 93.25 74 GLU A O 1
ATOM 567 N N . VAL A 1 75 ? 9.953 20.531 14.117 1 96.56 75 VAL A N 1
ATOM 568 C CA . VAL A 1 75 ? 9.812 19.094 13.852 1 96.56 75 VAL A CA 1
ATOM 569 C C . VAL A 1 75 ? 9.625 18.344 15.172 1 96.56 75 VAL A C 1
ATOM 571 O O . VAL A 1 75 ? 8.766 17.469 15.266 1 96.56 75 VAL A O 1
ATOM 574 N N . ASP A 1 76 ? 10.328 18.766 16.172 1 95.81 76 ASP A N 1
ATOM 575 C CA . ASP A 1 76 ? 10.227 18.125 17.484 1 95.81 76 ASP A CA 1
ATOM 576 C C . ASP A 1 76 ? 8.836 18.328 18.078 1 95.81 76 ASP A C 1
ATOM 578 O O . ASP A 1 76 ? 8.258 17.391 18.641 1 95.81 76 ASP A O 1
ATOM 582 N N . ALA A 1 77 ? 8.383 19.469 17.938 1 91 77 ALA A N 1
ATOM 583 C CA . ALA A 1 77 ? 7.066 19.797 18.484 1 91 77 ALA A CA 1
ATOM 584 C C . ALA A 1 77 ? 5.98 18.953 17.828 1 91 77 ALA A C 1
ATOM 586 O O . ALA A 1 77 ? 5.098 18.422 18.5 1 91 77 ALA A O 1
ATOM 587 N N . GLU A 1 78 ? 6.113 18.875 16.516 1 93.19 78 GLU A N 1
ATOM 588 C CA . GLU A 1 78 ? 5.137 18.062 15.789 1 93.19 78 GLU A CA 1
ATOM 589 C C . GLU A 1 78 ? 5.273 16.594 16.156 1 93.19 78 GLU A C 1
ATOM 591 O O . GLU A 1 78 ? 4.27 15.891 16.328 1 93.19 78 GLU A O 1
ATOM 596 N N . LEU A 1 79 ? 6.438 16.156 16.266 1 95.81 79 LEU A N 1
ATOM 597 C CA . LEU A 1 79 ? 6.695 14.766 16.641 1 95.81 79 LEU A CA 1
ATOM 598 C C . LEU A 1 79 ? 6.105 14.453 18 1 95.81 79 LEU A C 1
ATOM 600 O O . LEU A 1 79 ? 5.461 13.414 18.188 1 95.81 79 LEU A O 1
ATOM 604 N N . GLU A 1 80 ? 6.297 15.344 18.953 1 93.88 80 GLU A N 1
ATOM 605 C CA . GLU A 1 80 ? 5.797 15.133 20.312 1 93.88 80 GLU A CA 1
ATOM 606 C C . GLU A 1 80 ? 4.27 15.141 20.344 1 93.88 80 GLU A C 1
ATOM 608 O O . GLU A 1 80 ? 3.654 14.344 21.047 1 93.88 80 GLU A O 1
ATOM 613 N N . ALA A 1 81 ? 3.766 16.047 19.609 1 89.12 81 ALA A N 1
ATOM 614 C CA . ALA A 1 81 ? 2.309 16.094 19.516 1 89.12 81 ALA A CA 1
ATOM 615 C C . ALA A 1 81 ? 1.748 14.797 18.969 1 89.12 81 ALA A C 1
ATOM 617 O O . ALA A 1 81 ? 0.729 14.289 19.438 1 89.12 81 ALA A O 1
ATOM 618 N N . MET A 1 82 ? 2.41 14.266 17.969 1 93.19 82 MET A N 1
ATOM 619 C CA . MET A 1 82 ? 1.973 13.016 17.359 1 93.19 82 MET A CA 1
ATOM 620 C C . MET A 1 82 ? 2.127 11.852 18.344 1 93.19 82 MET A C 1
ATOM 622 O O . MET A 1 82 ? 1.258 10.984 18.422 1 93.19 82 MET A O 1
ATOM 626 N N . LYS A 1 83 ? 3.178 11.82 19.094 1 94.69 83 LYS A N 1
ATOM 627 C CA . LYS A 1 83 ? 3.381 10.789 20.109 1 94.69 83 LYS A CA 1
ATOM 628 C C . LYS A 1 83 ? 2.244 10.789 21.125 1 94.69 83 LYS A C 1
ATOM 630 O O . LYS A 1 83 ? 1.727 9.727 21.484 1 94.69 83 LYS A O 1
ATOM 635 N N . GLU A 1 84 ? 1.878 11.977 21.5 1 91.44 84 GLU A N 1
ATOM 636 C CA . GLU A 1 84 ? 0.791 12.102 22.469 1 91.44 84 GLU A CA 1
ATOM 637 C C . GLU A 1 84 ? -0.534 11.633 21.875 1 91.44 84 GLU A C 1
ATOM 639 O O . GLU A 1 84 ? -1.304 10.93 22.547 1 91.44 84 GLU A O 1
ATOM 644 N N . GLN A 1 85 ? -0.652 12.016 20.656 1 88.38 85 GLN A N 1
ATOM 645 C CA . GLN A 1 85 ? -1.895 11.656 19.984 1 88.38 85 GLN A CA 1
ATOM 646 C C . GLN A 1 85 ? -2.016 10.148 19.828 1 88.38 85 GLN A C 1
ATOM 648 O O . GLN A 1 85 ? -3.115 9.594 19.891 1 88.38 85 GLN A O 1
ATOM 653 N N . TYR A 1 86 ? -0.936 9.484 19.641 1 92.44 86 TYR A N 1
ATOM 654 C CA . TYR A 1 86 ? -0.965 8.055 19.391 1 92.44 86 TYR A CA 1
ATOM 655 C C . TYR A 1 86 ? -0.86 7.262 20.688 1 92.44 86 TYR A C 1
ATOM 657 O O . TYR A 1 86 ? -0.878 6.027 20.672 1 92.44 86 TYR A O 1
ATOM 665 N N . GLY A 1 87 ? -0.772 7.898 21.859 1 91 87 GLY A N 1
ATOM 666 C CA . GLY A 1 87 ? -0.815 7.219 23.141 1 91 87 GLY A CA 1
ATOM 667 C C . GLY A 1 87 ? 0.554 7.039 23.766 1 91 87 GLY A C 1
ATOM 668 O O . GLY A 1 87 ? 0.77 6.109 24.547 1 91 87 GLY A O 1
ATOM 669 N N . GLY A 1 88 ? 1.509 7.801 23.281 1 93.12 88 GLY A N 1
ATOM 670 C CA . GLY A 1 88 ? 2.824 7.754 23.906 1 93.12 88 GLY A CA 1
ATOM 671 C C . GLY A 1 88 ? 3.898 7.215 22.969 1 93.12 88 GLY A C 1
ATOM 672 O O . GLY A 1 88 ? 3.613 6.84 21.828 1 93.12 88 GLY A O 1
ATOM 673 N N . GLN A 1 89 ? 5.141 7.141 23.516 1 93 89 GLN A N 1
ATOM 674 C CA . GLN A 1 89 ? 6.316 6.773 22.719 1 93 89 GLN A CA 1
ATOM 675 C C . GLN A 1 89 ? 6.223 5.332 22.234 1 93 89 GLN A C 1
ATOM 677 O O . GLN A 1 89 ? 6.492 5.047 21.062 1 93 89 GLN A O 1
ATOM 682 N N . GLU A 1 90 ? 5.844 4.453 23.062 1 93.62 90 GLU A N 1
ATOM 683 C CA . GLU A 1 90 ? 5.801 3.037 22.719 1 93.62 90 GLU A CA 1
ATOM 684 C C . GLU A 1 90 ? 4.805 2.771 21.594 1 93.62 90 GLU A C 1
ATOM 686 O O . GLU A 1 90 ? 5.125 2.08 20.625 1 93.62 90 GLU A O 1
ATOM 691 N N . GLN A 1 91 ? 3.656 3.314 21.797 1 93.94 91 GLN A N 1
ATOM 692 C CA . GLN A 1 91 ? 2.619 3.146 20.781 1 93.94 91 GLN A CA 1
ATOM 693 C C . GLN A 1 91 ? 3.029 3.793 19.469 1 93.94 91 GLN A C 1
ATOM 695 O O . GLN A 1 91 ? 2.779 3.24 18.391 1 93.94 91 GLN A O 1
ATOM 700 N N . PHE A 1 92 ? 3.602 4.906 19.688 1 95.38 92 PHE A N 1
ATOM 701 C CA . PHE A 1 92 ? 4.086 5.617 18.516 1 95.38 92 PHE A CA 1
ATOM 702 C C . PHE A 1 92 ? 5.117 4.785 17.766 1 95.38 92 PHE A C 1
ATOM 704 O O . PHE A 1 92 ? 5.047 4.648 16.531 1 95.38 92 PHE A O 1
ATOM 711 N N . ASP A 1 93 ? 5.992 4.152 18.344 1 92.44 93 ASP A N 1
ATOM 712 C CA . ASP A 1 93 ? 7.031 3.322 17.75 1 92.44 93 ASP A CA 1
ATOM 713 C C . ASP A 1 93 ? 6.422 2.121 17.031 1 92.44 93 ASP A C 1
ATOM 715 O O . ASP A 1 93 ? 6.891 1.732 15.953 1 92.44 93 ASP A O 1
ATOM 719 N N . MET A 1 94 ? 5.465 1.571 17.609 1 91.81 94 MET A N 1
ATOM 720 C CA . MET A 1 94 ? 4.789 0.425 17 1 91.81 94 MET A CA 1
ATOM 721 C C . MET A 1 94 ? 4.141 0.812 15.68 1 91.81 94 MET A C 1
ATOM 723 O O . MET A 1 94 ? 4.277 0.098 14.688 1 91.81 94 MET A O 1
ATOM 727 N N . ILE A 1 95 ? 3.562 1.941 15.727 1 92.81 95 ILE A N 1
ATOM 728 C CA . ILE A 1 95 ? 2.883 2.406 14.523 1 92.81 95 ILE A CA 1
ATOM 729 C C . ILE A 1 95 ? 3.91 2.693 13.43 1 92.81 95 ILE A C 1
ATOM 731 O O . ILE A 1 95 ? 3.711 2.326 12.266 1 92.81 95 ILE A O 1
ATOM 735 N N . LEU A 1 96 ? 5 3.359 13.742 1 91.5 96 LEU A N 1
ATOM 736 C CA . LEU A 1 96 ? 6.055 3.648 12.773 1 91.5 96 LEU A CA 1
ATOM 737 C C . LEU A 1 96 ? 6.586 2.365 12.148 1 91.5 96 LEU A C 1
ATOM 739 O O . LEU A 1 96 ? 6.715 2.273 10.922 1 91.5 96 LEU A O 1
ATOM 743 N N . SER A 1 97 ? 6.793 1.428 13.008 1 86.75 97 SER A N 1
ATOM 744 C CA . SER A 1 97 ? 7.32 0.155 12.523 1 86.75 97 SER A CA 1
ATOM 745 C C . SER A 1 97 ? 6.344 -0.522 11.57 1 86.75 97 SER A C 1
ATOM 747 O O . SER A 1 97 ? 6.75 -1.058 10.539 1 86.75 97 SER A O 1
ATOM 749 N N . GLN A 1 98 ? 5.117 -0.438 11.93 1 88.25 98 GLN A N 1
ATOM 750 C CA . GLN A 1 98 ? 4.086 -1.046 11.102 1 88.25 98 GLN A CA 1
ATOM 751 C C . GLN A 1 98 ? 4.02 -0.377 9.727 1 88.25 98 GLN A C 1
ATOM 753 O O . GLN A 1 98 ? 3.705 -1.027 8.727 1 88.25 98 GLN A O 1
ATOM 758 N N . GLN A 1 99 ? 4.434 0.799 9.797 1 87.44 99 GLN A N 1
ATOM 759 C CA . GLN A 1 99 ? 4.367 1.542 8.539 1 87.44 99 GLN A CA 1
ATOM 760 C C . GLN A 1 99 ? 5.719 1.541 7.828 1 87.44 99 GLN A C 1
ATOM 762 O O . GLN A 1 99 ? 5.859 2.133 6.754 1 87.44 99 GLN A O 1
ATOM 767 N N . GLY A 1 100 ? 6.688 0.966 8.461 1 80.06 100 GLY A N 1
ATOM 768 C CA . GLY A 1 100 ? 8 0.838 7.855 1 80.06 100 GLY A CA 1
ATOM 769 C C . GLY A 1 100 ? 8.859 2.076 8.031 1 80.06 100 GLY A C 1
ATOM 770 O O . GLY A 1 100 ? 9.781 2.316 7.242 1 80.06 100 GLY A O 1
ATOM 771 N N . TYR A 1 101 ? 8.484 2.857 9.016 1 87.81 101 TYR A N 1
ATOM 772 C CA . TYR A 1 101 ? 9.242 4.078 9.273 1 87.81 101 TYR A CA 1
ATOM 773 C C . TYR A 1 101 ? 10.133 3.914 10.5 1 87.81 101 TYR A C 1
ATOM 775 O O . TYR A 1 101 ? 9.844 3.109 11.383 1 87.81 101 TYR A O 1
ATOM 783 N N . THR A 1 102 ? 11.273 4.664 10.469 1 85.5 102 THR A N 1
ATOM 784 C CA . THR A 1 102 ? 12.016 4.992 11.68 1 85.5 102 THR A CA 1
ATOM 785 C C . THR A 1 102 ? 11.711 6.418 12.133 1 85.5 102 THR A C 1
ATOM 787 O O . THR A 1 102 ? 11.094 7.191 11.398 1 85.5 102 THR A O 1
ATOM 790 N N . GLU A 1 103 ? 12.055 6.695 13.352 1 89.94 103 GLU A N 1
ATOM 791 C CA . GLU A 1 103 ? 11.836 8.062 13.805 1 89.94 103 GLU A CA 1
ATOM 792 C C . GLU A 1 103 ? 12.547 9.062 12.891 1 89.94 103 GLU A C 1
ATOM 794 O O . GLU A 1 103 ? 12.016 10.133 12.594 1 89.94 103 GLU A O 1
ATOM 799 N N . ASP A 1 104 ? 13.672 8.711 12.406 1 88.75 104 ASP A N 1
ATOM 800 C CA . ASP A 1 104 ? 14.445 9.602 11.547 1 88.75 104 ASP A CA 1
ATOM 801 C C . ASP A 1 104 ? 13.742 9.836 10.211 1 88.75 104 ASP A C 1
ATOM 803 O O . ASP A 1 104 ? 13.633 10.969 9.75 1 88.75 104 ASP A O 1
ATOM 807 N N . THR A 1 105 ? 13.258 8.727 9.648 1 90.25 105 THR A N 1
ATOM 808 C CA . THR A 1 105 ? 12.578 8.883 8.367 1 90.25 105 THR A CA 1
ATOM 809 C C . THR A 1 105 ? 11.242 9.602 8.547 1 90.25 105 THR A C 1
ATOM 811 O O . THR A 1 105 ? 10.789 10.32 7.648 1 90.25 105 THR A O 1
ATOM 814 N N . PHE A 1 106 ? 10.695 9.43 9.734 1 94.12 106 PHE A N 1
ATOM 815 C CA . PHE A 1 106 ? 9.445 10.117 10.016 1 94.12 106 PHE A CA 1
ATOM 816 C C . PHE A 1 106 ? 9.68 11.617 10.18 1 94.12 106 PHE A C 1
ATOM 818 O O . PHE A 1 106 ? 8.883 12.43 9.703 1 94.12 106 PHE A O 1
ATOM 825 N N . ARG A 1 107 ? 10.742 11.977 10.867 1 94.88 107 ARG A N 1
ATOM 826 C CA . ARG A 1 107 ? 11.125 13.375 11 1 94.88 107 ARG A CA 1
ATOM 827 C C . ARG A 1 107 ? 11.273 14.039 9.633 1 94.88 107 ARG A C 1
ATOM 829 O O . ARG A 1 107 ? 10.844 15.172 9.43 1 94.88 107 ARG A O 1
ATOM 836 N N . ASP A 1 108 ? 11.797 13.266 8.68 1 93.25 108 ASP A N 1
ATOM 837 C CA . ASP A 1 108 ? 11.953 13.781 7.316 1 93.25 108 ASP A CA 1
ATOM 838 C C . ASP A 1 108 ? 10.594 14.031 6.664 1 93.25 108 ASP A C 1
ATOM 840 O O . ASP A 1 108 ? 10.422 15.008 5.934 1 93.25 108 ASP A O 1
ATOM 844 N N . THR A 1 109 ? 9.742 13.125 6.91 1 94.62 109 THR A N 1
ATOM 845 C CA . THR A 1 109 ? 8.391 13.273 6.375 1 94.62 109 THR A CA 1
ATOM 846 C C . THR A 1 109 ? 7.715 14.516 6.953 1 94.62 109 THR A C 1
ATOM 848 O O . THR A 1 109 ? 7.055 15.266 6.23 1 94.62 109 THR A O 1
ATOM 851 N N . ILE A 1 110 ? 7.91 14.719 8.258 1 96.12 110 ILE A N 1
ATOM 852 C CA . ILE A 1 110 ? 7.355 15.898 8.922 1 96.12 110 ILE A CA 1
ATOM 853 C C . ILE A 1 110 ? 7.941 17.156 8.305 1 96.12 110 ILE A C 1
ATOM 855 O O . ILE A 1 110 ? 7.211 18.094 7.973 1 96.12 110 ILE A O 1
ATOM 859 N N . ARG A 1 111 ? 9.25 17.156 8.172 1 96.75 111 ARG A N 1
ATOM 860 C CA . ARG A 1 111 ? 9.93 18.312 7.594 1 96.75 111 ARG A CA 1
ATOM 861 C C . ARG A 1 111 ? 9.391 18.625 6.199 1 96.75 111 ARG A C 1
ATOM 863 O O . ARG A 1 111 ? 9.078 19.781 5.895 1 96.75 111 ARG A O 1
ATOM 870 N N . LEU A 1 112 ? 9.273 17.625 5.379 1 95.69 112 LEU A N 1
ATOM 871 C CA . LEU A 1 112 ? 8.789 17.812 4.016 1 95.69 112 LEU A CA 1
ATOM 872 C C . LEU A 1 112 ? 7.355 18.328 4.012 1 95.69 112 LEU A C 1
ATOM 874 O O . LEU A 1 112 ? 7.016 19.234 3.242 1 95.69 112 LEU A O 1
ATOM 878 N N . ASN A 1 113 ? 6.535 17.75 4.824 1 95.94 113 ASN A N 1
ATOM 879 C CA . ASN A 1 113 ? 5.148 18.203 4.922 1 95.94 113 ASN A CA 1
ATOM 880 C C . ASN A 1 113 ? 5.059 19.672 5.328 1 95.94 113 ASN A C 1
ATOM 882 O O . ASN A 1 113 ? 4.27 20.422 4.758 1 95.94 113 ASN A O 1
ATOM 886 N N . ARG A 1 114 ? 5.883 20.031 6.324 1 96.44 114 ARG A N 1
ATOM 887 C CA . ARG A 1 114 ? 5.887 21.422 6.781 1 96.44 114 ARG A CA 1
ATOM 888 C C . ARG A 1 114 ? 6.352 22.359 5.672 1 96.44 114 ARG A C 1
ATOM 890 O O . ARG A 1 114 ? 5.785 23.453 5.492 1 96.44 114 ARG A O 1
ATOM 897 N N . LEU A 1 115 ? 7.324 21.969 4.945 1 96.88 115 LEU A N 1
ATOM 898 C CA . LEU A 1 115 ? 7.809 22.75 3.816 1 96.88 115 LEU A CA 1
ATOM 899 C C . LEU A 1 115 ? 6.711 22.938 2.77 1 96.88 115 LEU A C 1
ATOM 901 O O . LEU A 1 115 ? 6.516 24.047 2.254 1 96.88 115 LEU A O 1
ATOM 905 N N . GLN A 1 116 ? 6.004 21.891 2.516 1 95.69 116 GLN A N 1
ATOM 906 C CA . GLN A 1 116 ? 4.922 21.938 1.536 1 95.69 116 GLN A CA 1
ATOM 907 C C . GLN A 1 116 ? 3.799 22.859 1.999 1 95.69 116 GLN A C 1
ATOM 909 O O . GLN A 1 116 ? 3.227 23.594 1.195 1 95.69 116 GLN A O 1
ATOM 914 N N . GLU A 1 117 ? 3.531 22.797 3.232 1 95.69 117 GLU A N 1
ATOM 915 C CA . GLU A 1 117 ? 2.51 23.672 3.783 1 95.69 117 GLU A CA 1
ATOM 916 C C . GLU A 1 117 ? 2.902 25.141 3.627 1 95.69 117 GLU A C 1
ATOM 918 O O . GLU A 1 117 ? 2.076 25.969 3.248 1 95.69 117 GLU A O 1
ATOM 923 N N . LYS A 1 118 ? 4.152 25.422 3.93 1 95.81 118 LYS A N 1
ATOM 924 C CA . LYS A 1 118 ? 4.637 26.781 3.801 1 95.81 118 LYS A CA 1
ATOM 925 C C . LYS A 1 118 ? 4.543 27.266 2.355 1 95.81 118 LYS A C 1
ATOM 927 O O . LYS A 1 118 ? 4.207 28.438 2.104 1 95.81 118 LYS A O 1
ATOM 932 N N . ALA A 1 119 ? 4.777 26.375 1.459 1 95.31 119 ALA A N 1
ATOM 933 C CA . ALA A 1 119 ? 4.637 26.703 0.044 1 95.31 119 ALA A CA 1
ATOM 934 C C . ALA A 1 119 ? 3.178 26.969 -0.314 1 95.31 119 ALA A C 1
ATOM 936 O O . ALA A 1 119 ? 2.875 27.938 -1.021 1 95.31 119 ALA A O 1
ATOM 937 N N . LEU A 1 120 ? 2.326 26.188 0.189 1 95.69 120 LEU A N 1
ATOM 938 C CA . LEU A 1 120 ? 0.906 26.25 -0.137 1 95.69 120 LEU A CA 1
ATOM 939 C C . LEU A 1 120 ? 0.287 27.547 0.379 1 95.69 120 LEU A C 1
ATOM 941 O O . LEU A 1 120 ? -0.622 28.094 -0.245 1 95.69 120 LEU A O 1
ATOM 945 N N . ILE A 1 121 ? 0.834 28.109 1.457 1 96.06 121 ILE A N 1
ATOM 946 C CA . ILE A 1 121 ? 0.173 29.25 2.096 1 96.06 121 ILE A CA 1
ATOM 947 C C . ILE A 1 121 ? 0.957 30.531 1.819 1 96.06 121 ILE A C 1
ATOM 949 O O . ILE A 1 121 ? 0.643 31.594 2.367 1 96.06 121 ILE A O 1
ATOM 953 N N . GLU A 1 122 ? 2.004 30.422 1.078 1 93.38 122 GLU A N 1
ATOM 954 C CA . GLU A 1 122 ? 2.916 31.531 0.838 1 93.38 122 GLU A CA 1
ATOM 955 C C . GLU A 1 122 ? 2.154 32.781 0.432 1 93.38 122 GLU A C 1
ATOM 957 O O . GLU A 1 122 ? 2.465 33.875 0.898 1 93.38 122 GLU A O 1
ATOM 962 N N . ASP A 1 123 ? 1.095 32.625 -0.374 1 92.81 123 ASP A N 1
ATOM 963 C CA . ASP A 1 123 ? 0.401 33.781 -0.915 1 92.81 123 ASP A CA 1
ATOM 964 C C . ASP A 1 123 ? -0.917 34.031 -0.184 1 92.81 123 ASP A C 1
ATOM 966 O O . ASP A 1 123 ? -1.741 34.844 -0.629 1 92.81 123 ASP A O 1
ATOM 970 N N . ILE A 1 124 ? -1.044 33.344 0.894 1 95.25 124 ILE A N 1
ATOM 971 C CA . ILE A 1 124 ? -2.268 33.531 1.67 1 95.25 124 ILE A CA 1
ATOM 972 C C . ILE A 1 124 ? -2.014 34.5 2.832 1 95.25 124 ILE A C 1
ATOM 974 O O . ILE A 1 124 ? -1.017 34.344 3.545 1 95.25 124 ILE A O 1
ATOM 978 N N . GLU A 1 125 ? -2.885 35.375 2.973 1 94.31 125 GLU A N 1
ATOM 979 C CA . GLU A 1 125 ? -2.744 36.375 4.039 1 94.31 125 GLU A CA 1
ATOM 980 C C . GLU A 1 125 ? -3.873 36.25 5.059 1 94.31 125 GLU A C 1
ATOM 982 O O . GLU A 1 125 ? -4.992 35.875 4.707 1 94.31 125 GLU A O 1
ATOM 987 N N . VAL A 1 126 ? -3.41 36.5 6.32 1 95.56 126 VAL A N 1
ATOM 988 C CA . VAL A 1 126 ? -4.375 36.625 7.41 1 95.56 126 VAL A CA 1
ATOM 989 C C . VAL A 1 126 ? -4.121 37.875 8.203 1 95.56 126 VAL A C 1
ATOM 991 O O . VAL A 1 126 ? -2.988 38.375 8.266 1 95.56 126 VAL A O 1
ATOM 994 N N . THR A 1 127 ? -5.246 38.375 8.797 1 95.62 127 THR A N 1
ATOM 995 C CA . THR A 1 127 ? -5.105 39.625 9.555 1 95.62 127 THR A CA 1
ATOM 996 C C . THR A 1 127 ? -4.781 39.344 11.016 1 95.62 127 THR A C 1
ATOM 998 O O . THR A 1 127 ? -5.012 38.219 11.5 1 95.62 127 THR A O 1
ATOM 1001 N N . GLU A 1 128 ? -4.199 40.344 11.547 1 95.25 128 GLU A N 1
ATOM 1002 C CA . GLU A 1 128 ? -3.932 40.219 12.977 1 95.25 128 GLU A CA 1
ATOM 1003 C C . GLU A 1 128 ? -5.219 39.969 13.766 1 95.25 128 GLU A C 1
ATOM 1005 O O . GLU A 1 128 ? -5.215 39.281 14.773 1 95.25 128 GLU A O 1
ATOM 1010 N N . GLU A 1 129 ? -6.258 40.562 13.305 1 95.75 129 GLU A N 1
ATOM 1011 C CA . GLU A 1 129 ? -7.555 40.406 13.953 1 95.75 129 GLU A CA 1
ATOM 1012 C C . GLU A 1 129 ? -8.008 38.938 13.922 1 95.75 129 GLU A C 1
ATOM 1014 O O . GLU A 1 129 ? -8.508 38.438 14.922 1 95.75 129 GLU A O 1
ATOM 1019 N N . GLU A 1 130 ? -7.797 38.375 12.82 1 94.56 130 GLU A N 1
ATOM 1020 C CA . GLU A 1 130 ? -8.164 36.969 12.688 1 94.56 130 GLU A CA 1
ATOM 1021 C C . GLU A 1 130 ? -7.352 36.094 13.633 1 94.56 130 GLU A C 1
ATOM 1023 O O . GLU A 1 130 ? -7.891 35.156 14.242 1 94.56 130 GLU A O 1
ATOM 1028 N N . VAL A 1 131 ? -6.137 36.406 13.758 1 95.94 131 VAL A N 1
ATOM 1029 C CA . VAL A 1 131 ? -5.234 35.625 14.609 1 95.94 131 VAL A CA 1
ATOM 1030 C C . VAL A 1 131 ? -5.637 35.781 16.078 1 95.94 131 VAL A C 1
ATOM 1032 O O . VAL A 1 131 ? -5.695 34.812 16.828 1 95.94 131 VAL A O 1
ATOM 1035 N N . GLN A 1 132 ? -5.957 37 16.438 1 95.06 132 GLN A N 1
ATOM 1036 C CA . GLN A 1 132 ? -6.371 37.281 17.812 1 95.06 132 GLN A CA 1
ATOM 1037 C C . GLN A 1 132 ? -7.688 36.594 18.141 1 95.06 132 GLN A C 1
ATOM 1039 O O . GLN A 1 132 ? -7.844 36.031 19.234 1 95.06 132 GLN A O 1
ATOM 1044 N N . GLU A 1 133 ? -8.539 36.656 17.203 1 91.06 133 GLU A N 1
ATOM 1045 C CA . GLU A 1 133 ? -9.828 36 17.406 1 91.06 133 GLU A CA 1
ATOM 1046 C C . GLU A 1 133 ? -9.656 34.5 17.641 1 91.06 133 GLU A C 1
ATOM 1048 O O . GLU A 1 133 ? -10.281 33.938 18.547 1 91.06 133 GLU A O 1
ATOM 1053 N N . LYS A 1 134 ? -8.852 33.969 16.781 1 92.56 134 LYS A N 1
ATOM 1054 C CA . LYS A 1 134 ? -8.609 32.562 16.938 1 92.56 134 LYS A CA 1
ATOM 1055 C C . LYS A 1 134 ? -7.961 32.25 18.281 1 92.56 134 LYS A C 1
ATOM 1057 O O . LYS A 1 134 ? -8.328 31.266 18.953 1 92.56 134 LYS A O 1
ATOM 1062 N N . TYR A 1 135 ? -7 33 18.688 1 94.69 135 TYR A N 1
ATOM 1063 C CA . TYR A 1 135 ? -6.352 32.812 19.984 1 94.69 135 TYR A CA 1
ATOM 1064 C C . TYR A 1 135 ? -7.363 32.938 21.109 1 94.69 135 TYR A C 1
ATOM 1066 O O . TYR A 1 135 ? -7.344 32.125 22.062 1 94.69 135 TYR A O 1
ATOM 1074 N N . ASP A 1 136 ? -8.242 33.906 21 1 91.94 136 ASP A N 1
ATOM 1075 C CA . ASP A 1 136 ? -9.258 34.125 22.016 1 91.94 136 ASP A CA 1
ATOM 1076 C C . ASP A 1 136 ? -10.18 32.906 22.141 1 91.94 136 ASP A C 1
ATOM 1078 O O . ASP A 1 136 ? -10.547 32.5 23.25 1 91.94 136 ASP A O 1
ATOM 1082 N N . GLN A 1 137 ? -10.484 32.406 21.016 1 89 137 GLN A N 1
ATOM 1083 C CA . GLN A 1 137 ? -11.328 31.219 21.016 1 89 137 GLN A CA 1
ATOM 1084 C C . GLN A 1 137 ? -10.602 30.047 21.641 1 89 137 GLN A C 1
ATOM 1086 O O . GLN A 1 137 ? -11.211 29.234 22.344 1 89 137 GLN A O 1
ATOM 1091 N N . MET A 1 138 ? -9.352 29.938 21.438 1 92.06 138 MET A N 1
ATOM 1092 C CA . MET A 1 138 ? -8.562 28.828 21.938 1 92.06 138 MET A CA 1
ATOM 1093 C C . MET A 1 138 ? -8.414 28.906 23.453 1 92.06 138 MET A C 1
ATOM 1095 O O . MET A 1 138 ? -8.109 27.906 24.109 1 92.06 138 MET A O 1
ATOM 1099 N N . GLN A 1 139 ? -8.586 30.062 24 1 92.31 139 GLN A N 1
ATOM 1100 C CA . GLN A 1 139 ? -8.469 30.266 25.438 1 92.31 139 GLN A CA 1
ATOM 1101 C C . GLN A 1 139 ? 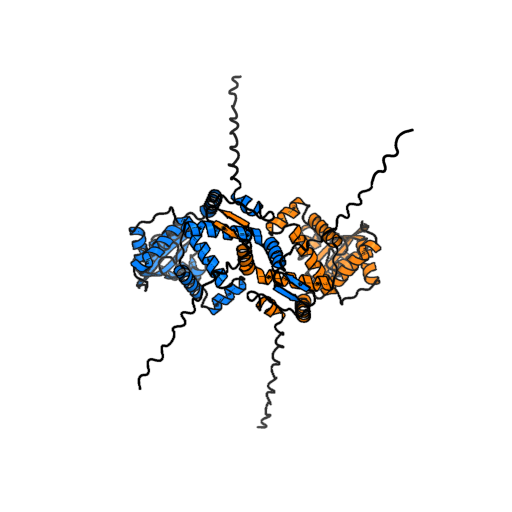-9.68 29.703 26.172 1 92.31 139 GLN A C 1
ATOM 1103 O O . GLN A 1 139 ? -9.68 29.609 27.406 1 92.31 139 GLN A O 1
ATOM 1108 N N . LYS A 1 140 ? -10.656 29.359 25.344 1 92.19 140 LYS A N 1
ATOM 1109 C CA . LYS A 1 140 ? -11.906 28.875 25.922 1 92.19 140 LYS A CA 1
ATOM 1110 C C . LYS A 1 140 ? -12.195 27.438 25.484 1 92.19 140 LYS A C 1
ATOM 1112 O O . LYS A 1 140 ? -11.898 27.062 24.344 1 92.19 140 LYS A O 1
ATOM 1117 N N . GLU A 1 141 ? -12.695 26.672 26.375 1 95.12 141 GLU A N 1
ATOM 1118 C CA . GLU A 1 141 ? -13.289 25.375 26.078 1 95.12 141 GLU A CA 1
ATOM 1119 C C . GLU A 1 141 ? -14.797 25.391 26.344 1 95.12 141 GLU A C 1
ATOM 1121 O O . GLU A 1 141 ? -15.266 26 27.312 1 95.12 141 GLU A O 1
ATOM 1126 N N . VAL A 1 142 ? -15.445 24.734 25.453 1 95.38 142 VAL A N 1
ATOM 1127 C CA . VAL A 1 142 ? -16.906 24.703 25.594 1 95.38 142 VAL A CA 1
ATOM 1128 C C . VAL A 1 142 ? -17.375 23.25 25.656 1 95.38 142 VAL A C 1
ATOM 1130 O O . VAL A 1 142 ? -16.859 22.391 24.953 1 95.38 142 VAL A O 1
ATOM 1133 N N . ASN A 1 143 ? -18.156 22.969 26.609 1 96.69 143 ASN A N 1
ATOM 1134 C CA . ASN A 1 143 ? -18.953 21.734 26.656 1 96.69 143 ASN A CA 1
ATOM 1135 C C . ASN A 1 143 ? -20.297 21.922 25.953 1 96.69 143 ASN A C 1
ATOM 1137 O O . ASN A 1 143 ? -21.078 22.812 26.312 1 96.69 143 ASN A O 1
ATOM 1141 N N . ALA A 1 144 ? -20.484 21.094 24.922 1 96.75 144 ALA A N 1
ATOM 1142 C CA . ALA A 1 144 ? -21.703 21.312 24.156 1 96.75 144 ALA A CA 1
ATOM 1143 C C . ALA A 1 144 ? -22.359 19.984 23.781 1 96.75 144 ALA A C 1
ATOM 1145 O O . ALA A 1 144 ? -21.766 18.922 23.938 1 96.75 144 ALA A O 1
ATOM 1146 N N . ARG A 1 145 ? -23.578 20.016 23.5 1 97.31 145 ARG A N 1
ATOM 1147 C CA . ARG A 1 145 ? -24.328 18.938 22.859 1 97.31 145 ARG A CA 1
ATOM 1148 C C . ARG A 1 145 ? -25 19.438 21.578 1 97.31 145 ARG A C 1
ATOM 1150 O O . ARG A 1 145 ? -25.203 20.641 21.406 1 97.31 145 ARG A O 1
ATOM 1157 N N . HIS A 1 146 ? -25.172 18.484 20.688 1 97.94 146 HIS A N 1
ATOM 1158 C CA . HIS A 1 146 ? -25.781 18.938 19.438 1 97.94 146 HIS A CA 1
ATOM 1159 C C . HIS A 1 146 ? -26.719 17.859 18.875 1 97.94 146 HIS A C 1
ATOM 1161 O O . HIS A 1 146 ? -26.656 16.703 19.281 1 97.94 146 HIS A O 1
ATOM 1167 N N . ILE A 1 147 ? -27.656 18.266 18.047 1 97.62 147 ILE A N 1
ATOM 1168 C CA . ILE A 1 147 ? -28.516 17.422 17.219 1 97.62 147 ILE A CA 1
ATOM 1169 C C . ILE A 1 147 ? -28.219 17.688 15.75 1 97.62 147 ILE A C 1
ATOM 1171 O O . ILE A 1 147 ? -28.219 18.828 15.297 1 97.62 147 ILE A O 1
ATOM 1175 N N . LEU A 1 148 ? -27.922 16.609 15.078 1 97.88 148 LEU A N 1
ATOM 1176 C CA . LEU A 1 148 ? -27.594 16.719 13.656 1 97.88 148 LEU A CA 1
ATOM 1177 C C . LEU A 1 148 ? -28.719 16.141 12.797 1 97.88 148 LEU A C 1
ATOM 1179 O O . LEU A 1 148 ? -29.141 15 12.992 1 97.88 148 LEU A O 1
ATOM 1183 N N . VAL A 1 149 ? -29.156 16.984 11.875 1 97.12 149 VAL A N 1
ATOM 1184 C CA . VAL A 1 149 ? -30.203 16.531 10.969 1 97.12 149 VAL A CA 1
ATOM 1185 C C . VAL A 1 149 ? -29.828 16.875 9.531 1 97.12 149 VAL A C 1
ATOM 1187 O O . VAL A 1 149 ? -28.859 17.609 9.289 1 97.12 149 VAL A O 1
ATOM 1190 N N . GLN A 1 150 ? -30.5 16.422 8.641 1 95.69 150 GLN A N 1
ATOM 1191 C CA . GLN A 1 150 ? -30.094 16.469 7.242 1 95.69 150 GLN A CA 1
ATOM 1192 C C . GLN A 1 150 ? -30.484 17.781 6.594 1 95.69 150 GLN A C 1
ATOM 1194 O O . GLN A 1 150 ? -29.812 18.25 5.66 1 95.69 150 GLN A O 1
ATOM 1199 N N . ASP A 1 151 ? -31.625 18.391 7.027 1 96.12 151 ASP A N 1
ATOM 1200 C CA . ASP A 1 151 ? -32.094 19.578 6.332 1 96.12 151 ASP A CA 1
ATOM 1201 C C . ASP A 1 151 ? -32.531 20.656 7.324 1 96.12 151 ASP A C 1
ATOM 1203 O O . ASP A 1 151 ? -32.781 20.375 8.492 1 96.12 151 ASP A O 1
ATOM 1207 N N . GLU A 1 152 ? -32.625 21.875 6.781 1 97.06 152 GLU A N 1
ATOM 1208 C CA . GLU A 1 152 ? -32.875 23.062 7.602 1 97.06 152 GLU A CA 1
ATOM 1209 C C . GLU A 1 152 ? -34.281 23.016 8.219 1 97.06 152 GLU A C 1
ATOM 1211 O O . GLU A 1 152 ? -34.469 23.422 9.359 1 97.06 152 GLU A O 1
ATOM 1216 N N . GLU A 1 153 ? -35.188 22.547 7.484 1 97.38 153 GLU A N 1
ATOM 1217 C CA . GLU A 1 153 ? -36.594 22.469 7.961 1 97.38 153 GLU A CA 1
ATOM 1218 C C . GLU A 1 153 ? -36.688 21.625 9.227 1 97.38 153 GLU A C 1
ATOM 1220 O O . GLU A 1 153 ? -37.312 22.031 10.203 1 97.38 153 GLU A O 1
ATOM 1225 N N . THR A 1 154 ? -36.062 20.516 9.125 1 97.5 154 THR A N 1
ATOM 1226 C CA . THR A 1 154 ? -36.062 19.625 10.281 1 97.5 154 THR A CA 1
ATOM 1227 C C . THR A 1 154 ? -35.344 20.266 11.461 1 97.5 154 THR A C 1
ATOM 1229 O O . THR A 1 154 ? -35.75 20.125 12.609 1 97.5 154 THR A O 1
ATOM 1232 N N . ALA A 1 155 ? -34.344 20.953 11.156 1 98.12 155 ALA A N 1
ATOM 1233 C CA . ALA A 1 155 ? -33.594 21.641 12.203 1 98.12 155 ALA A CA 1
ATOM 1234 C C . ALA A 1 155 ? -34.469 22.688 12.898 1 98.12 155 ALA A C 1
ATOM 1236 O O . ALA A 1 155 ? -34.406 22.812 14.125 1 98.12 155 ALA A O 1
ATOM 1237 N N . LEU A 1 156 ? -35.156 23.422 12.141 1 97.75 156 LEU A N 1
ATOM 1238 C CA . LEU A 1 156 ? -36.031 24.438 12.688 1 97.75 156 LEU A CA 1
ATOM 1239 C C . LEU A 1 156 ? -37.125 23.812 13.562 1 97.75 156 LEU A C 1
ATOM 1241 O O . LEU A 1 156 ? -37.469 24.359 14.609 1 97.75 156 LEU A O 1
ATOM 1245 N N . ASP A 1 157 ? -37.594 22.734 13.109 1 97.62 157 ASP A N 1
ATOM 1246 C CA . ASP A 1 157 ? -38.594 22 13.898 1 97.62 157 ASP A CA 1
ATOM 1247 C C . ASP A 1 157 ? -38 21.547 15.234 1 97.62 157 ASP A C 1
ATOM 1249 O O . ASP A 1 157 ? -38.625 21.688 16.281 1 97.62 157 ASP A O 1
ATOM 1253 N N . VAL A 1 158 ? -36.906 21.031 15.125 1 97.75 158 VAL A N 1
ATOM 1254 C CA . VAL A 1 158 ? -36.219 20.562 16.328 1 97.75 158 VAL A CA 1
ATOM 1255 C C . VAL A 1 158 ? -36 21.734 17.297 1 97.75 158 VAL A C 1
ATOM 1257 O O . VAL A 1 158 ? -36.25 21.609 18.5 1 97.75 158 VAL A O 1
ATOM 1260 N N . LYS A 1 159 ? -35.531 22.797 16.797 1 97.62 159 LYS A N 1
ATOM 1261 C CA . LYS A 1 159 ? -35.344 23.969 17.641 1 97.62 159 LYS A CA 1
ATOM 1262 C C . LYS A 1 159 ? -36.625 24.344 18.359 1 97.62 159 LYS A C 1
ATOM 1264 O O . LYS A 1 159 ? -36.625 24.641 19.562 1 97.62 159 LYS A O 1
ATOM 1269 N N . GLN A 1 160 ? -37.688 24.375 17.656 1 97.12 160 GLN A N 1
ATOM 1270 C CA . GLN A 1 160 ? -38.969 24.719 18.219 1 97.12 160 GLN A CA 1
ATOM 1271 C C . GLN A 1 160 ? -39.375 23.75 19.328 1 97.12 160 GLN A C 1
ATOM 1273 O O . GLN A 1 160 ? -39.875 24.172 20.375 1 97.12 160 GLN A O 1
ATOM 1278 N N . GLN A 1 161 ? -39.156 22.516 19.078 1 97.25 161 GLN A N 1
ATOM 1279 C CA . GLN A 1 161 ? -39.469 21.516 20.094 1 97.25 161 GLN A CA 1
ATOM 1280 C C . GLN A 1 161 ? -38.656 21.75 21.359 1 97.25 161 GLN A C 1
ATOM 1282 O O . GLN A 1 161 ? -39.188 21.625 22.469 1 97.25 161 GLN A O 1
ATOM 1287 N N . LEU A 1 162 ? -37.5 22.062 21.188 1 97.44 162 LEU A N 1
ATOM 1288 C CA . LEU A 1 162 ? -36.625 22.312 22.328 1 97.44 162 LEU A CA 1
ATOM 1289 C C . LEU A 1 162 ? -37.062 23.562 23.078 1 97.44 162 LEU A C 1
ATOM 1291 O O . LEU A 1 162 ? -37.094 23.594 24.312 1 97.44 162 LEU A O 1
ATOM 1295 N N . GLU A 1 163 ? -37.375 24.578 22.359 1 94.56 163 GLU A N 1
ATOM 1296 C CA . GLU A 1 163 ? -37.875 25.812 22.969 1 94.56 163 GLU A CA 1
ATOM 1297 C C . GLU A 1 163 ? -39.156 25.578 23.734 1 94.56 163 GLU A C 1
ATOM 1299 O O . GLU A 1 163 ? -39.438 26.281 24.703 1 94.56 163 GLU A O 1
ATOM 1304 N N . ASP A 1 164 ? -39.844 24.594 23.25 1 95.69 164 ASP A N 1
ATOM 1305 C CA . ASP A 1 164 ? -41.125 24.234 23.875 1 95.69 164 ASP A CA 1
ATOM 1306 C C . ASP A 1 164 ? -40.906 23.312 25.078 1 95.69 164 ASP A C 1
ATOM 1308 O O . ASP A 1 164 ? -41.844 22.906 25.734 1 95.69 164 ASP A O 1
ATOM 1312 N N . GLY A 1 165 ? -39.719 22.938 25.297 1 94.25 165 GLY A N 1
ATOM 1313 C CA . GLY A 1 165 ? -39.438 22.25 26.531 1 94.25 165 GLY A CA 1
ATOM 1314 C C . GLY A 1 165 ? -39.062 20.797 26.328 1 94.25 165 GLY A C 1
ATOM 1315 O O . GLY A 1 165 ? -38.906 20.047 27.297 1 94.25 165 GLY A O 1
ATOM 1316 N N . ALA A 1 166 ? -38.938 20.406 25.078 1 94.94 166 ALA A N 1
ATOM 1317 C CA . ALA A 1 166 ? -38.531 19.016 24.844 1 94.94 166 ALA A CA 1
ATOM 1318 C C . ALA A 1 166 ? -37.125 18.75 25.406 1 94.94 166 ALA A C 1
ATOM 1320 O O . ALA A 1 166 ? -36.312 19.672 25.516 1 94.94 166 ALA A O 1
ATOM 1321 N N . ASP A 1 167 ? -36.969 17.5 25.781 1 96.44 167 ASP A N 1
ATOM 1322 C CA . ASP A 1 167 ? -35.656 17.109 26.297 1 96.44 167 ASP A CA 1
ATOM 1323 C C . ASP A 1 167 ? -34.625 16.984 25.188 1 96.44 167 ASP A C 1
ATOM 1325 O O . ASP A 1 167 ? -34.844 16.297 24.188 1 96.44 167 ASP A O 1
ATOM 1329 N N . PHE A 1 168 ? -33.531 17.641 25.375 1 97.31 168 PHE A N 1
ATOM 1330 C CA . PHE A 1 168 ? -32.531 17.703 24.344 1 97.31 168 PHE A CA 1
ATOM 1331 C C . PHE A 1 168 ? -31.984 16.312 24.047 1 97.31 168 PHE A C 1
ATOM 1333 O O . PHE A 1 168 ? -31.891 15.906 22.875 1 97.31 168 PHE A O 1
ATOM 1340 N N . ALA A 1 169 ? -31.578 15.586 25 1 96.38 169 ALA A N 1
ATOM 1341 C CA . ALA A 1 169 ? -30.969 14.266 24.844 1 96.38 169 ALA A CA 1
ATOM 1342 C C . ALA A 1 169 ? -31.922 13.289 24.172 1 96.38 169 ALA A C 1
ATOM 1344 O O . ALA A 1 169 ? -31.531 12.508 23.297 1 96.38 169 ALA A O 1
ATOM 1345 N N . GLU A 1 170 ? -33.125 13.352 24.578 1 95.81 170 GLU A N 1
ATOM 1346 C CA . GLU A 1 170 ? -34.125 12.477 24 1 95.81 170 GLU A CA 1
ATOM 1347 C C . GLU A 1 170 ? -34.312 12.773 22.516 1 95.81 170 GLU A C 1
ATOM 1349 O O . GLU A 1 170 ? -34.375 11.852 21.688 1 95.81 170 GLU A O 1
ATOM 1354 N N . LEU A 1 171 ? -34.406 14.062 22.25 1 96.5 171 LEU A N 1
ATOM 1355 C CA . LEU A 1 171 ? -34.594 14.445 20.859 1 96.5 171 LEU A CA 1
ATOM 1356 C C . LEU A 1 171 ? -33.375 14.047 20.016 1 96.5 171 LEU A C 1
ATOM 1358 O O . LEU A 1 171 ? -33.5 13.617 18.875 1 96.5 171 LEU A O 1
ATOM 1362 N N . ALA A 1 172 ? -32.188 14.25 20.562 1 96.94 172 ALA A N 1
ATOM 1363 C CA . ALA A 1 172 ? -30.969 13.875 19.891 1 96.94 172 ALA A CA 1
ATOM 1364 C C . ALA A 1 172 ? -30.953 12.383 19.547 1 96.94 172 ALA A C 1
ATOM 1366 O O . ALA A 1 172 ? -30.578 11.992 18.438 1 96.94 172 ALA A O 1
ATOM 1367 N N . ARG A 1 173 ? -31.344 11.562 20.391 1 95.75 173 ARG A N 1
ATOM 1368 C CA . ARG A 1 173 ? -31.375 10.117 20.188 1 95.75 173 ARG A CA 1
ATOM 1369 C C . ARG A 1 173 ? -32.375 9.742 19.109 1 95.75 173 ARG A C 1
ATOM 1371 O O . ARG A 1 173 ? -32.156 8.812 18.328 1 95.75 173 ARG A O 1
ATOM 1378 N N . GLU A 1 174 ? -33.344 10.531 19.078 1 94.31 174 GLU A N 1
ATOM 1379 C CA . GLU A 1 174 ? -34.469 10.172 18.219 1 94.31 174 GLU A CA 1
ATOM 1380 C C . GLU A 1 174 ? -34.219 10.664 16.781 1 94.31 174 GLU A C 1
ATOM 1382 O O . GLU A 1 174 ? -34.562 9.969 15.82 1 94.31 174 GLU A O 1
ATOM 1387 N N . VAL A 1 175 ? -33.656 11.828 16.719 1 95.44 175 VAL A N 1
ATOM 1388 C CA . VAL A 1 175 ? -33.781 12.453 15.398 1 95.44 175 VAL A CA 1
ATOM 1389 C C . VAL A 1 175 ? -32.406 12.664 14.781 1 95.44 175 VAL A C 1
ATOM 1391 O O . VAL A 1 175 ? -32.281 12.898 13.578 1 95.44 175 VAL A O 1
ATOM 1394 N N . SER A 1 176 ? -31.406 12.625 15.562 1 96.5 176 SER A N 1
ATOM 1395 C CA . SER A 1 176 ? -30.078 12.875 15.008 1 96.5 176 SER A CA 1
ATOM 1396 C C . SER A 1 176 ? -29.719 11.852 13.93 1 96.5 176 SER A C 1
ATOM 1398 O O . SER A 1 176 ? -30.031 10.664 14.07 1 96.5 176 SER A O 1
ATOM 1400 N N . THR A 1 177 ? -29.031 12.289 12.93 1 94.75 177 THR A N 1
ATOM 1401 C CA . THR A 1 177 ? -28.672 11.414 11.812 1 94.75 177 THR A CA 1
ATOM 1402 C C . THR A 1 177 ? -27.312 10.742 12.062 1 94.75 177 THR A C 1
ATOM 1404 O O . THR A 1 177 ? -26.969 9.773 11.391 1 94.75 177 THR A O 1
ATOM 1407 N N . GLU A 1 178 ? -26.594 11.211 12.938 1 93.19 178 GLU A N 1
ATOM 1408 C CA . GLU A 1 178 ? -25.281 10.656 13.258 1 93.19 178 GLU A CA 1
ATOM 1409 C C . GLU A 1 178 ? -25.375 9.648 14.398 1 93.19 178 GLU A C 1
ATOM 1411 O O . GLU A 1 178 ? -25.906 9.953 15.461 1 93.19 178 GLU A O 1
ATOM 1416 N N . PRO A 1 179 ? -24.75 8.57 14.219 1 90.69 179 PRO A N 1
ATOM 1417 C CA . PRO A 1 179 ? -24.844 7.516 15.234 1 90.69 179 PRO A CA 1
ATOM 1418 C C . PRO A 1 179 ? -24.281 7.945 16.594 1 90.69 179 PRO A C 1
ATOM 1420 O O . PRO A 1 179 ? -24.844 7.602 17.625 1 90.69 179 PRO A O 1
ATOM 1423 N N . ALA A 1 180 ? -23.234 8.594 16.578 1 89.44 180 ALA A N 1
ATOM 1424 C CA . ALA A 1 180 ? -22.641 9.023 17.844 1 89.44 180 ALA A CA 1
ATOM 1425 C C . ALA A 1 180 ? -23.609 9.867 18.656 1 89.44 180 ALA A C 1
ATOM 1427 O O . ALA A 1 180 ? -23.719 9.711 19.875 1 89.44 180 ALA A O 1
ATOM 1428 N N . ALA A 1 181 ? -24.281 10.727 18.062 1 89.69 181 ALA A N 1
ATOM 1429 C CA . ALA A 1 181 ? -25.25 11.594 18.734 1 89.69 181 ALA A CA 1
ATOM 1430 C C . ALA A 1 181 ? -26.438 10.781 19.25 1 89.69 181 ALA A C 1
ATOM 1432 O O . ALA A 1 181 ? -26.984 11.078 20.312 1 89.69 181 ALA A O 1
ATOM 1433 N N . GLN A 1 182 ? -26.828 9.867 18.469 1 90.5 182 GLN A N 1
ATOM 1434 C CA . GLN A 1 182 ? -27.922 8.992 18.906 1 90.5 182 GLN A CA 1
ATOM 1435 C C . GLN A 1 182 ? -27.562 8.258 20.188 1 90.5 182 GLN A C 1
ATOM 1437 O O . GLN A 1 182 ? -28.422 8.055 21.062 1 90.5 182 GLN A O 1
ATOM 1442 N N . GLU A 1 183 ? -26.344 7.953 20.25 1 91.62 183 GLU A N 1
ATOM 1443 C CA . GLU A 1 183 ? -25.891 7.172 21.391 1 91.62 183 GLU A CA 1
ATOM 1444 C C . GLU A 1 183 ? -25.688 8.055 22.625 1 91.62 183 GLU A C 1
ATOM 1446 O O . GLU A 1 183 ? -26.078 7.691 23.734 1 91.62 183 GLU A O 1
ATOM 1451 N N . THR A 1 184 ? -25.172 9.148 22.562 1 92.62 184 THR A N 1
ATOM 1452 C CA . THR A 1 184 ? -24.734 9.969 23.688 1 92.62 184 THR A CA 1
ATOM 1453 C C . THR A 1 184 ? -25.828 10.984 24.047 1 92.62 184 THR A C 1
ATOM 1455 O O . THR A 1 184 ? -25.688 11.711 25.047 1 92.62 184 THR A O 1
ATOM 1458 N N . GLY A 1 185 ? -26.875 11.086 23.156 1 95.12 185 GLY A N 1
ATOM 1459 C CA . GLY A 1 185 ? -27.844 12.156 23.344 1 95.12 185 GLY A CA 1
ATOM 1460 C C . GLY A 1 185 ? -27.328 13.508 22.891 1 95.12 185 GLY A C 1
ATOM 1461 O O . GLY A 1 185 ? -27.75 14.547 23.406 1 95.12 185 GLY A O 1
ATOM 1462 N N . GLY A 1 186 ? -26.312 13.391 22.094 1 96.06 186 GLY A N 1
ATOM 1463 C CA . GLY A 1 186 ? -25.797 14.602 21.469 1 96.06 186 GLY A CA 1
ATOM 1464 C C . GLY A 1 186 ? -24.609 15.188 22.219 1 96.06 186 GLY A C 1
ATOM 1465 O O . GLY A 1 186 ? -24.031 16.188 21.797 1 96.06 186 GLY A O 1
ATOM 1466 N N . GLU A 1 187 ? -24.25 14.594 23.328 1 96.25 187 GLU A N 1
ATOM 1467 C CA . GLU A 1 187 ? -23.156 15.109 24.141 1 96.25 187 GLU A CA 1
ATOM 1468 C C . GLU A 1 187 ? -21.828 15.016 23.406 1 96.25 187 GLU A C 1
ATOM 1470 O O . GLU A 1 187 ? -21.469 13.961 22.875 1 96.25 187 GLU A O 1
ATOM 1475 N N . LEU A 1 188 ? -21.031 16.078 23.438 1 95.5 188 LEU A N 1
ATOM 1476 C CA . LEU A 1 188 ? -19.766 16.125 22.719 1 95.5 188 LEU A CA 1
ATOM 1477 C C . LEU A 1 188 ? -18.594 16.234 23.688 1 95.5 188 LEU A C 1
ATOM 1479 O O . LEU A 1 188 ? -17.438 15.969 23.328 1 95.5 188 LEU A O 1
ATOM 1483 N N . GLY A 1 189 ? -18.984 16.672 24.938 1 94.69 189 GLY A N 1
ATOM 1484 C CA . GLY A 1 189 ? -17.906 16.984 25.875 1 94.69 189 GLY A CA 1
ATOM 1485 C C . GLY A 1 189 ? -17.234 18.312 25.594 1 94.69 189 GLY A C 1
ATOM 1486 O O . GLY A 1 189 ? -17.781 19.156 24.875 1 94.69 189 GLY A O 1
ATOM 1487 N N . PHE A 1 190 ? -16.109 18.516 26.312 1 94.81 190 PHE A N 1
ATOM 1488 C CA . PHE A 1 190 ? -15.367 19.766 26.141 1 94.81 190 PHE A CA 1
ATOM 1489 C C . PHE A 1 190 ? -14.539 19.734 24.859 1 94.81 190 PHE A C 1
ATOM 1491 O O . PHE A 1 190 ? -13.953 18.703 24.516 1 94.81 190 PHE A O 1
ATOM 1498 N N . PHE A 1 191 ? -14.516 20.797 24.141 1 94.31 191 PHE A N 1
ATOM 1499 C CA . PHE A 1 191 ? -13.656 20.984 22.984 1 94.31 191 PHE A CA 1
ATOM 1500 C C . PHE A 1 191 ? -13.219 22.438 22.859 1 94.31 191 PHE A C 1
ATOM 1502 O O . PHE A 1 191 ? -13.805 23.312 23.484 1 94.31 191 PHE A O 1
ATOM 1509 N N . SER A 1 192 ? -12.148 22.562 22.125 1 91.5 192 SER A N 1
ATOM 1510 C CA . SER A 1 192 ? -11.617 23.906 21.875 1 91.5 192 SER A CA 1
ATOM 1511 C C . SER A 1 192 ? -11.562 24.203 20.375 1 91.5 192 SER A C 1
ATOM 1513 O O . SER A 1 192 ? -12 23.391 19.562 1 91.5 192 SER A O 1
ATOM 1515 N N . ALA A 1 193 ? -11.148 25.5 20.125 1 88.06 193 ALA A N 1
ATOM 1516 C CA . ALA A 1 193 ? -11.039 25.906 18.734 1 88.06 193 ALA A CA 1
ATOM 1517 C C . ALA A 1 193 ? -10.148 24.969 17.938 1 88.06 193 ALA A C 1
ATOM 1519 O O . ALA A 1 193 ? -9.078 24.562 18.422 1 88.06 193 ALA A O 1
ATOM 1520 N N . GLY A 1 194 ? -10.609 24.547 16.797 1 86.38 194 GLY A N 1
ATOM 1521 C CA . GLY A 1 194 ? -9.844 23.656 15.93 1 86.38 194 GLY A CA 1
ATOM 1522 C C . GLY A 1 194 ? -10.297 22.219 15.977 1 86.38 194 GLY A C 1
ATOM 1523 O O . GLY A 1 194 ? -9.922 21.406 15.125 1 86.38 194 GLY A O 1
ATOM 1524 N N . ASP A 1 195 ? -11.078 21.875 16.875 1 87.06 195 ASP A N 1
ATOM 1525 C CA . ASP A 1 195 ? -11.516 20.484 17.094 1 87.06 195 ASP A CA 1
ATOM 1526 C C . ASP A 1 195 ? -12.711 20.141 16.219 1 87.06 195 ASP A C 1
ATOM 1528 O O . ASP A 1 195 ? -12.953 18.984 15.906 1 87.06 195 ASP A O 1
ATOM 1532 N N . MET A 1 196 ? -13.438 21.156 15.898 1 89.25 196 MET A N 1
ATOM 1533 C CA . MET A 1 196 ? -14.703 20.922 15.211 1 89.25 196 MET A CA 1
ATOM 1534 C C . MET A 1 196 ? -14.742 21.672 13.883 1 89.25 196 MET A C 1
ATOM 1536 O O . MET A 1 196 ? -13.859 22.469 13.586 1 89.25 196 MET A O 1
ATOM 1540 N N . ASP A 1 197 ? -15.836 21.344 13.172 1 89.94 197 ASP A N 1
ATOM 1541 C CA . ASP A 1 197 ? -16.094 22.109 11.945 1 89.94 197 ASP A CA 1
ATOM 1542 C C . ASP A 1 197 ? -16.141 23.609 12.234 1 89.94 197 ASP A C 1
ATOM 1544 O O . ASP A 1 197 ? -16.734 24.031 13.227 1 89.94 197 ASP A O 1
ATOM 1548 N N . PRO A 1 198 ? -15.617 24.375 11.312 1 86.38 198 PRO A N 1
ATOM 1549 C CA . PRO A 1 198 ? -15.523 25.812 11.562 1 86.38 198 PRO A CA 1
ATOM 1550 C C . PRO A 1 198 ? -16.875 26.453 11.828 1 86.38 198 PRO A C 1
ATOM 1552 O O . PRO A 1 198 ? -17.016 27.281 12.742 1 86.38 198 PRO A O 1
ATOM 1555 N N . ALA A 1 199 ? -17.812 26.156 11.023 1 90.5 199 ALA A N 1
ATOM 1556 C CA . ALA A 1 199 ? -19.141 26.734 11.211 1 90.5 199 ALA A CA 1
ATOM 1557 C C . ALA A 1 199 ? -19.719 26.344 12.562 1 90.5 199 ALA A C 1
ATOM 1559 O O . ALA A 1 199 ? -20.359 27.156 13.234 1 90.5 199 ALA A O 1
ATOM 1560 N N . PHE A 1 200 ? -19.516 25.141 12.93 1 94.75 200 PHE A N 1
ATOM 1561 C CA . PHE A 1 200 ? -19.953 24.641 14.227 1 94.75 200 PHE A CA 1
ATOM 1562 C C . PHE A 1 200 ? -19.266 25.375 15.367 1 94.75 200 PHE A C 1
ATOM 1564 O O . PHE A 1 200 ? -19.922 25.797 16.312 1 94.75 200 PHE A O 1
ATOM 1571 N N . GLU A 1 201 ? -18.062 25.5 15.234 1 92.19 201 GLU A N 1
ATOM 1572 C CA . GLU A 1 201 ? -17.266 26.172 16.266 1 92.19 201 GLU A CA 1
ATOM 1573 C C . GLU A 1 201 ? -17.688 27.641 16.422 1 92.19 201 GLU A C 1
ATOM 1575 O O . GLU A 1 201 ? -17.844 28.125 17.531 1 92.19 201 GLU A O 1
ATOM 1580 N N . ASP A 1 202 ? -17.844 28.328 15.312 1 89.5 202 ASP A N 1
ATOM 1581 C CA . ASP A 1 202 ? -18.25 29.734 15.359 1 89.5 202 ASP A CA 1
ATOM 1582 C C . ASP A 1 202 ? -19.562 29.891 16.141 1 89.5 202 ASP A C 1
ATOM 1584 O O . ASP A 1 202 ? -19.688 30.797 16.969 1 89.5 202 ASP A O 1
ATOM 1588 N N . ALA A 1 203 ? -20.406 29.047 15.883 1 94.38 203 ALA A N 1
ATOM 1589 C CA . ALA A 1 203 ? -21.703 29.094 16.562 1 94.38 203 ALA A CA 1
ATOM 1590 C C . ALA A 1 203 ? -21.562 28.75 18.047 1 94.38 203 ALA A C 1
ATOM 1592 O O . ALA A 1 203 ? -22.078 29.469 18.906 1 94.38 203 ALA A O 1
ATOM 1593 N N . ALA A 1 204 ? -20.875 27.734 18.344 1 95.44 204 ALA A N 1
ATOM 1594 C CA . ALA A 1 204 ? -20.734 27.266 19.719 1 95.44 204 ALA A CA 1
ATOM 1595 C C . ALA A 1 204 ? -20.047 28.297 20.594 1 95.44 204 ALA A C 1
ATOM 1597 O O . ALA A 1 204 ? -20.469 28.578 21.719 1 95.44 204 ALA A O 1
ATOM 1598 N N . PHE A 1 205 ? -19.047 28.891 20.078 1 93.25 205 PHE A N 1
ATOM 1599 C CA . PHE A 1 205 ? -18.25 29.812 20.875 1 93.25 205 PHE A CA 1
ATOM 1600 C C . PHE A 1 205 ? -18.969 31.156 21.031 1 93.25 205 PHE A C 1
ATOM 1602 O O . PHE A 1 205 ? -18.609 31.953 21.891 1 93.25 205 PHE A O 1
ATOM 1609 N N . SER A 1 206 ? -19.922 31.391 20.188 1 91.5 206 SER A N 1
ATOM 1610 C CA . SER A 1 206 ? -20.672 32.656 20.266 1 91.5 206 SER A CA 1
ATOM 1611 C C . SER A 1 206 ? -21.938 32.469 21.094 1 91.5 206 SER A C 1
ATOM 1613 O O . SER A 1 206 ? -22.641 33.438 21.375 1 91.5 206 SER A O 1
ATOM 1615 N N . LEU A 1 207 ? -22.188 31.312 21.469 1 94.44 207 LEU A N 1
ATOM 1616 C CA . LEU A 1 207 ? -23.422 31 22.188 1 94.44 207 LEU A CA 1
ATOM 1617 C C . LEU A 1 207 ? -23.234 31.172 23.688 1 94.44 207 LEU A C 1
ATOM 1619 O O . LEU A 1 207 ? -22.188 30.797 24.234 1 94.44 207 LEU A O 1
ATOM 1623 N N . GLU A 1 208 ? -24.25 31.781 24.312 1 93.81 208 GLU A N 1
ATOM 1624 C CA . GLU A 1 208 ? -24.281 31.781 25.766 1 93.81 208 GLU A CA 1
ATOM 1625 C C . GLU A 1 208 ? -24.688 30.406 26.312 1 93.81 208 GLU A C 1
ATOM 1627 O O . GLU A 1 208 ? -25.438 29.672 25.672 1 93.81 208 GLU A O 1
ATOM 1632 N N . PRO A 1 209 ? -24.125 30.109 27.5 1 94.69 209 PRO A N 1
ATOM 1633 C CA . PRO A 1 209 ? -24.5 28.828 28.078 1 94.69 209 PRO A CA 1
ATOM 1634 C C . PRO A 1 209 ? -26.016 28.672 28.219 1 94.69 209 PRO A C 1
ATOM 1636 O O . PRO A 1 209 ? -26.719 29.625 28.547 1 94.69 209 PRO A O 1
ATOM 1639 N N . ASN A 1 210 ? -26.5 27.5 27.844 1 94.31 210 ASN A N 1
ATOM 1640 C CA . ASN A 1 210 ? -27.875 27.078 28.031 1 94.31 210 ASN A CA 1
ATOM 1641 C C . ASN A 1 210 ? -28.828 27.812 27.078 1 94.31 210 ASN A C 1
ATOM 1643 O O . ASN A 1 210 ? -30.016 27.938 27.375 1 94.31 210 ASN A O 1
ATOM 1647 N N . VAL A 1 211 ? -28.297 28.375 26.047 1 95.31 211 VAL A N 1
ATOM 1648 C CA . VAL A 1 211 ? -29.109 28.953 24.969 1 95.31 211 VAL A CA 1
ATOM 1649 C C . VAL A 1 211 ? -29.062 28.047 23.734 1 95.31 211 VAL A C 1
ATOM 1651 O O . VAL A 1 211 ? -27.984 27.562 23.359 1 95.31 211 VAL A O 1
ATOM 1654 N N . ILE A 1 212 ? -30.188 27.766 23.156 1 96.69 212 ILE A N 1
ATOM 1655 C CA . ILE A 1 212 ? -30.281 26.938 21.969 1 96.69 212 ILE A CA 1
ATOM 1656 C C . ILE A 1 212 ? -29.906 27.75 20.734 1 96.69 212 ILE A C 1
ATOM 1658 O O . ILE A 1 212 ? -30.375 28.875 20.562 1 96.69 212 ILE A O 1
ATOM 1662 N N . SER A 1 213 ? -29.109 27.219 19.953 1 97.62 213 SER A N 1
ATOM 1663 C CA . SER A 1 213 ? -28.641 27.938 18.766 1 97.62 213 SER A CA 1
ATOM 1664 C C . SER A 1 213 ? -29.703 27.953 17.672 1 97.62 213 SER A C 1
ATOM 1666 O O . SER A 1 213 ? -30.656 27.172 17.703 1 97.62 213 SER A O 1
ATOM 1668 N N . GLU A 1 214 ? -29.453 28.953 16.703 1 96.94 214 GLU A N 1
ATOM 1669 C CA . GLU A 1 214 ? -30.094 28.781 15.398 1 96.94 214 GLU A CA 1
ATOM 1670 C C . GLU A 1 214 ? -29.5 27.594 14.633 1 96.94 214 GLU A C 1
ATOM 1672 O O . GLU A 1 214 ? -28.422 27.109 14.977 1 96.94 214 GLU A O 1
ATOM 1677 N N . PRO A 1 215 ? -30.25 27.078 13.703 1 98 215 PRO A N 1
ATOM 1678 C CA . PRO A 1 215 ? -29.656 26 12.891 1 98 215 PRO A CA 1
ATOM 1679 C C . PRO A 1 215 ? -28.344 26.422 12.234 1 98 215 PRO A C 1
ATOM 1681 O O . PRO A 1 215 ? -28.25 27.531 11.695 1 98 215 PRO A O 1
ATOM 1684 N N . VAL A 1 216 ? -27.359 25.609 12.383 1 97.56 216 VAL A N 1
ATOM 1685 C CA . VAL A 1 216 ? -26.031 25.875 11.828 1 97.56 216 VAL A CA 1
ATOM 1686 C C . VAL A 1 216 ? -25.719 24.875 10.719 1 97.56 216 VAL A C 1
ATOM 1688 O O . VAL A 1 216 ? -25.766 23.656 10.945 1 97.56 216 VAL A O 1
ATOM 1691 N N . GLU A 1 217 ? -25.344 25.328 9.602 1 96.56 217 GLU A N 1
ATOM 1692 C CA . GLU A 1 217 ? -25.047 24.469 8.461 1 96.56 217 GLU A CA 1
ATOM 1693 C C . GLU A 1 217 ? -23.578 24.062 8.445 1 96.56 217 GLU A C 1
ATOM 1695 O O . GLU A 1 217 ? -22.703 24.906 8.672 1 96.56 217 GLU A O 1
ATOM 1700 N N . SER A 1 218 ? -23.312 22.75 8.242 1 93.31 218 SER A N 1
ATOM 1701 C CA . SER A 1 218 ? -21.969 22.234 7.992 1 93.31 218 SER A CA 1
ATOM 1702 C C . SER A 1 218 ? -21.969 21.219 6.844 1 93.31 218 SER A C 1
ATOM 1704 O O . SER A 1 218 ? -23 21.047 6.18 1 93.31 218 SER A O 1
ATOM 1706 N N . SER A 1 219 ? -20.844 20.672 6.555 1 88.56 219 SER A N 1
ATOM 1707 C CA . SER A 1 219 ? -20.75 19.656 5.504 1 88.56 219 SER A CA 1
ATOM 1708 C C . SER A 1 219 ? -21.5 18.391 5.895 1 88.56 219 SER A C 1
ATOM 1710 O O . SER A 1 219 ? -21.797 17.547 5.039 1 88.56 219 SER A O 1
ATOM 1712 N N . PHE A 1 220 ? -21.906 18.25 7.145 1 92.44 220 PHE A N 1
ATOM 1713 C CA . PHE A 1 220 ? -22.547 17.031 7.656 1 92.44 220 PHE A CA 1
ATOM 1714 C C . PHE A 1 220 ? -24.062 17.203 7.715 1 92.44 220 PHE A C 1
ATOM 1716 O O . PHE A 1 220 ? -24.781 16.219 7.918 1 92.44 220 PHE A O 1
ATOM 1723 N N . GLY A 1 221 ? -24.484 18.469 7.543 1 95.62 221 GLY A N 1
ATOM 1724 C CA . GLY A 1 221 ? -25.891 18.797 7.664 1 95.62 221 GLY A CA 1
ATOM 1725 C C . GLY A 1 221 ? -26.141 20.031 8.508 1 95.62 221 GLY A C 1
ATOM 1726 O O . GLY A 1 221 ? -25.422 21.016 8.398 1 95.62 221 GLY A O 1
ATOM 1727 N N . TRP A 1 222 ? -27.281 19.891 9.172 1 97.44 222 TRP A N 1
ATOM 1728 C CA . TRP A 1 222 ? -27.656 21.031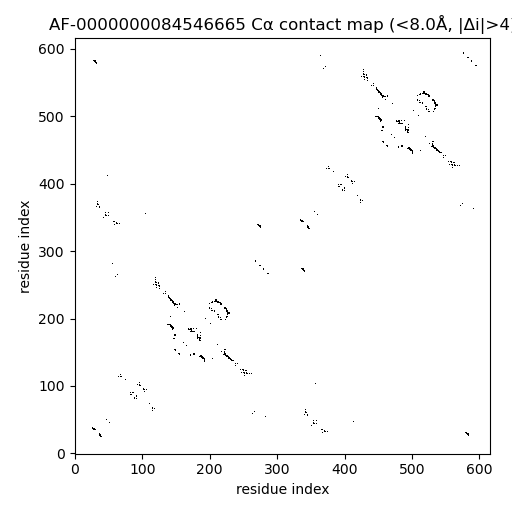 10.008 1 97.44 222 TRP A CA 1
ATOM 1729 C C . TRP A 1 222 ? -27.594 20.672 11.484 1 97.44 222 TRP A C 1
ATOM 1731 O O . TRP A 1 222 ? -28.109 19.625 11.906 1 97.44 222 TRP A O 1
ATOM 1741 N N . HIS A 1 223 ? -26.984 21.547 12.227 1 98.06 223 HIS A N 1
ATOM 1742 C CA . HIS A 1 223 ? -26.781 21.312 13.656 1 98.06 223 HIS A CA 1
ATOM 1743 C C . HIS A 1 223 ? -27.656 22.234 14.492 1 98.06 223 HIS A C 1
ATOM 1745 O O . HIS A 1 223 ? -27.828 23.406 14.148 1 98.06 223 HIS A O 1
ATOM 1751 N N . ILE A 1 224 ? -28.234 21.719 15.57 1 98.12 224 ILE A N 1
ATOM 1752 C CA . ILE A 1 224 ? -28.75 22.484 16.703 1 98.12 224 ILE A CA 1
ATOM 1753 C C . ILE A 1 224 ? -27.828 22.297 17.906 1 98.12 224 ILE A C 1
ATOM 1755 O O . ILE A 1 224 ? -27.594 21.172 18.344 1 98.12 224 ILE A O 1
ATOM 1759 N N . ILE A 1 225 ? -27.312 23.438 18.375 1 98.19 225 ILE A N 1
ATOM 1760 C CA . ILE A 1 225 ? -26.234 23.375 19.359 1 98.19 225 ILE A CA 1
ATOM 1761 C C . ILE A 1 225 ? -26.703 24 20.672 1 98.19 225 ILE A C 1
ATOM 1763 O O . ILE A 1 225 ? -27.406 25.016 20.672 1 98.19 225 ILE A O 1
ATOM 1767 N N . GLU A 1 226 ? -26.375 23.391 21.766 1 97.31 226 GLU A N 1
ATOM 1768 C CA . GLU A 1 226 ? -26.5 23.969 23.094 1 97.31 226 GLU A CA 1
ATOM 1769 C C . GLU A 1 226 ? -25.172 23.875 23.859 1 97.31 226 GLU A C 1
ATOM 1771 O O . GLU A 1 226 ? -24.641 22.781 24.062 1 97.31 226 GLU A O 1
ATOM 1776 N N . VAL A 1 227 ? -24.656 25.031 24.266 1 97.56 227 VAL A N 1
ATOM 1777 C CA . VAL A 1 227 ? -23.469 25.062 25.125 1 97.56 227 VAL A CA 1
ATOM 1778 C C . VAL A 1 227 ? -23.906 24.984 26.594 1 97.56 227 VAL A C 1
ATOM 1780 O O . VAL A 1 227 ? -24.766 25.734 27.031 1 97.56 227 VAL A O 1
ATOM 1783 N N . THR A 1 228 ? -23.328 24.016 27.266 1 96.19 228 THR A N 1
ATOM 1784 C CA . THR A 1 228 ? -23.766 23.812 28.641 1 96.19 228 THR A CA 1
ATOM 1785 C C . THR A 1 228 ? -22.781 24.453 29.625 1 96.19 228 THR A C 1
ATOM 1787 O O . THR A 1 228 ? -23.172 24.875 30.719 1 96.19 228 THR A O 1
ATOM 1790 N N . GLU A 1 229 ? -21.547 24.422 29.266 1 95.81 229 GLU A N 1
ATOM 1791 C CA . GLU A 1 229 ? -20.516 24.938 30.156 1 95.81 229 GLU A CA 1
ATOM 1792 C C . GLU A 1 229 ? -19.328 25.484 29.359 1 95.81 229 GLU A C 1
ATOM 1794 O O . GLU A 1 229 ? -19.078 25.062 28.234 1 95.81 229 GLU A O 1
ATOM 1799 N N . THR A 1 230 ? -18.703 26.547 29.953 1 94.81 230 THR A N 1
ATOM 1800 C CA . THR A 1 230 ? -17.453 27.062 29.391 1 94.81 230 THR A CA 1
ATOM 1801 C C . THR A 1 230 ? -16.359 27.109 30.453 1 94.81 230 THR A C 1
ATOM 1803 O O . THR A 1 230 ? -16.641 27.266 31.641 1 94.81 230 THR A O 1
ATOM 1806 N N . ARG A 1 231 ? -15.203 26.844 30.016 1 94.25 231 ARG A N 1
ATOM 1807 C CA . ARG A 1 231 ? -14.07 26.984 30.938 1 94.25 231 ARG A CA 1
ATOM 1808 C C . ARG A 1 231 ? -12.844 27.516 30.203 1 94.25 231 ARG A C 1
ATOM 1810 O O . ARG A 1 231 ? -12.805 27.531 28.969 1 94.25 231 ARG A O 1
ATOM 1817 N N . GLU A 1 232 ? -11.93 28.016 31.047 1 92.88 232 GLU A N 1
ATOM 1818 C CA . GLU A 1 232 ? -10.695 28.531 30.484 1 92.88 232 GLU A CA 1
ATOM 1819 C C . GLU A 1 232 ? -9.742 27.406 30.109 1 92.88 232 GLU A C 1
ATOM 1821 O O . GLU A 1 232 ? -9.617 26.422 30.844 1 92.88 232 GLU A O 1
ATOM 1826 N N . ALA A 1 233 ? -9.164 27.547 28.938 1 91.81 233 ALA A N 1
ATOM 1827 C CA . ALA A 1 233 ? -8.164 26.578 28.5 1 91.81 233 ALA A CA 1
ATOM 1828 C C . ALA A 1 233 ? -6.766 26.984 28.953 1 91.81 233 ALA A C 1
ATOM 1830 O O . ALA A 1 233 ? -6.477 28.172 29.094 1 91.81 233 ALA A O 1
ATOM 1831 N N . ASP A 1 234 ? -5.984 25.969 29.234 1 89.69 234 ASP A N 1
ATOM 1832 C CA . ASP A 1 234 ? -4.59 26.219 29.594 1 89.69 234 ASP A CA 1
ATOM 1833 C C . ASP A 1 234 ? -3.691 26.125 28.359 1 89.69 234 ASP A C 1
ATOM 1835 O O . ASP A 1 234 ? -3.23 25.031 28 1 89.69 234 ASP A O 1
ATOM 1839 N N . ILE A 1 235 ? -3.473 27.297 27.75 1 89.81 235 ILE A N 1
ATOM 1840 C CA . ILE A 1 235 ? -2.643 27.328 26.547 1 89.81 235 ILE A CA 1
ATOM 1841 C C . ILE A 1 235 ? -1.536 28.359 26.719 1 89.81 235 ILE A C 1
ATOM 1843 O O . ILE A 1 235 ? -1.542 29.141 27.672 1 89.81 235 ILE A O 1
ATOM 1847 N N . GLY A 1 236 ? -0.589 28.359 25.812 1 89.44 236 GLY A N 1
ATOM 1848 C CA . GLY A 1 236 ? 0.523 29.297 25.859 1 89.44 236 GLY A CA 1
ATOM 1849 C C . GLY A 1 236 ? 0.109 30.734 25.594 1 89.44 236 GLY A C 1
ATOM 1850 O O . GLY A 1 236 ? -1.048 31 25.25 1 89.44 236 GLY A O 1
ATOM 1851 N N . SER A 1 237 ? 1.054 31.688 25.688 1 94.25 237 SER A N 1
ATOM 1852 C CA . SER A 1 237 ? 0.785 33.094 25.453 1 94.25 237 SER A CA 1
ATOM 1853 C C . SER A 1 237 ? 0.516 33.375 23.984 1 94.25 237 SER A C 1
ATOM 1855 O O . SER A 1 237 ? 0.85 32.562 23.125 1 94.25 237 SER A O 1
ATOM 1857 N N . PHE A 1 238 ? -0.096 34.5 23.734 1 95 238 PHE A N 1
ATOM 1858 C CA . PHE A 1 238 ? -0.375 34.906 22.375 1 95 238 PHE A CA 1
ATOM 1859 C C . PHE A 1 238 ? 0.91 34.969 21.547 1 95 238 PHE A C 1
ATOM 1861 O O . PHE A 1 238 ? 0.962 34.5 20.422 1 95 238 PHE A O 1
ATOM 1868 N N . GLU A 1 239 ? 1.926 35.531 22.141 1 94 239 GLU A N 1
ATOM 1869 C CA . GLU A 1 239 ? 3.199 35.719 21.438 1 94 239 GLU A CA 1
ATOM 1870 C C . GLU A 1 239 ? 3.803 34.375 21.047 1 94 239 GLU A C 1
ATOM 1872 O O . GLU A 1 239 ? 4.363 34.25 19.953 1 94 239 GLU A O 1
ATOM 1877 N N . ASP A 1 240 ? 3.65 33.406 21.859 1 92.38 240 ASP A N 1
ATOM 1878 C CA . ASP A 1 240 ? 4.23 32.094 21.641 1 92.38 240 ASP A CA 1
ATOM 1879 C C . ASP A 1 240 ? 3.443 31.312 20.578 1 92.38 240 ASP A C 1
ATOM 1881 O O . ASP A 1 240 ? 4 30.469 19.875 1 92.38 240 ASP A O 1
ATOM 1885 N N . MET A 1 241 ? 2.188 31.672 20.453 1 93.12 241 MET A N 1
ATOM 1886 C CA . MET A 1 241 ? 1.316 30.844 19.625 1 93.12 241 MET A CA 1
ATOM 1887 C C . MET A 1 241 ? 0.98 31.547 18.312 1 93.12 241 MET A C 1
ATOM 1889 O O . MET A 1 241 ? 0.413 30.938 17.391 1 93.12 241 MET A O 1
ATOM 1893 N N . LYS A 1 242 ? 1.348 32.781 18.203 1 95 242 LYS A N 1
ATOM 1894 C CA . LYS A 1 242 ? 0.947 33.625 17.094 1 95 242 LYS A CA 1
ATOM 1895 C C . LYS A 1 242 ? 1.34 33 15.758 1 95 242 LYS A C 1
ATOM 1897 O O . LYS A 1 242 ? 0.511 32.875 14.852 1 95 242 LYS A O 1
ATOM 1902 N N . ALA A 1 243 ? 2.576 32.594 15.703 1 91.75 243 ALA A N 1
ATOM 1903 C CA . ALA A 1 243 ? 3.092 32.031 14.445 1 91.75 243 ALA A CA 1
ATOM 1904 C C . ALA A 1 243 ? 2.33 30.781 14.039 1 91.75 243 ALA A C 1
ATOM 1906 O O . ALA A 1 243 ? 1.98 30.609 12.875 1 91.75 243 ALA A O 1
ATOM 1907 N N . GLU A 1 244 ? 2.1 29.922 14.969 1 91.69 244 GLU A N 1
ATOM 1908 C CA . GLU A 1 244 ? 1.396 28.672 14.695 1 91.69 244 GLU A CA 1
ATOM 1909 C C . GLU A 1 244 ? -0.066 28.938 14.344 1 91.69 244 GLU A C 1
ATOM 1911 O O . GLU A 1 244 ? -0.616 28.281 13.445 1 91.69 244 GLU A O 1
ATOM 1916 N N . ILE A 1 245 ? -0.693 29.828 14.992 1 94.12 245 ILE A N 1
ATOM 1917 C CA . ILE A 1 245 ? -2.084 30.172 14.727 1 94.12 245 ILE A CA 1
ATOM 1918 C C . ILE A 1 245 ? -2.209 30.75 13.32 1 94.12 245 ILE A C 1
ATOM 1920 O O . ILE A 1 245 ? -3.113 30.375 12.562 1 94.12 245 ILE A O 1
ATOM 1924 N N . GLU A 1 246 ? -1.301 31.641 13.031 1 95.94 246 GLU A N 1
ATOM 1925 C CA . GLU A 1 246 ? -1.288 32.219 11.688 1 95.94 246 GLU A CA 1
ATOM 1926 C C . GLU A 1 246 ? -1.142 31.141 10.625 1 95.94 246 GLU A C 1
ATOM 1928 O O . GLU A 1 246 ? -1.87 31.141 9.625 1 95.94 246 GLU A O 1
ATOM 1933 N N . HIS A 1 247 ? -0.234 30.266 10.836 1 94.25 247 HIS A N 1
ATOM 1934 C CA . HIS A 1 247 ? -0.001 29.141 9.922 1 94.25 247 HIS A CA 1
ATOM 1935 C C . HIS A 1 247 ? -1.266 28.312 9.734 1 94.25 247 HIS A C 1
ATOM 1937 O O . HIS A 1 247 ? -1.646 28 8.602 1 94.25 247 HIS A O 1
ATOM 1943 N N . ASP A 1 248 ? -1.896 27.953 10.789 1 92.5 248 ASP A N 1
ATOM 1944 C CA . ASP A 1 248 ? -3.088 27.109 10.734 1 92.5 248 ASP A CA 1
ATOM 1945 C C . ASP A 1 248 ? -4.23 27.812 10.008 1 92.5 248 ASP A C 1
ATOM 1947 O O . ASP A 1 248 ? -4.977 27.188 9.258 1 92.5 248 ASP A O 1
ATOM 1951 N N . LEU A 1 249 ? -4.336 29.109 10.273 1 93.56 249 LEU A N 1
ATOM 1952 C CA . LEU A 1 249 ? -5.379 29.891 9.617 1 93.56 249 LEU A CA 1
ATOM 1953 C C . LEU A 1 249 ? -5.145 29.953 8.117 1 93.56 249 LEU A C 1
ATOM 1955 O O . LEU A 1 249 ? -6.078 29.781 7.328 1 93.56 249 LEU A O 1
ATOM 1959 N N . LYS A 1 250 ? -3.924 30.156 7.777 1 95.69 250 LYS A N 1
ATOM 1960 C CA . LYS A 1 250 ? -3.59 30.203 6.359 1 95.69 250 LYS A CA 1
ATOM 1961 C C . LYS A 1 250 ? -3.844 28.844 5.695 1 95.69 250 LYS A C 1
ATOM 1963 O O . LYS A 1 250 ? -4.344 28.781 4.57 1 95.69 250 LYS A O 1
ATOM 1968 N N . LEU A 1 251 ? -3.506 27.781 6.363 1 93.69 251 LEU A N 1
ATOM 1969 C CA . LEU A 1 251 ? -3.721 26.438 5.832 1 93.69 251 LEU A CA 1
ATOM 1970 C C . LEU A 1 251 ? -5.207 26.172 5.613 1 93.69 251 LEU A C 1
ATOM 1972 O O . LEU A 1 251 ? -5.59 25.547 4.621 1 93.69 251 LEU A O 1
ATOM 1976 N N . ALA A 1 252 ? -5.988 26.625 6.566 1 87.69 252 ALA A N 1
ATOM 1977 C CA . ALA A 1 252 ? -7.434 26.438 6.469 1 87.69 252 ALA A CA 1
ATOM 1978 C C . ALA A 1 252 ? -8 27.172 5.254 1 87.69 252 ALA A C 1
ATOM 1980 O O . ALA A 1 252 ? -8.984 26.734 4.656 1 87.69 252 ALA A O 1
ATOM 1981 N N . LYS A 1 253 ? -7.355 28.234 4.898 1 91 253 LYS A N 1
ATOM 1982 C CA . LYS A 1 253 ? -7.82 29.062 3.787 1 91 253 LYS A CA 1
ATOM 1983 C C . LYS A 1 253 ? -7.242 28.562 2.463 1 91 253 LYS A C 1
ATOM 1985 O O . LYS A 1 253 ? -7.73 28.938 1.392 1 91 253 LYS A O 1
ATOM 1990 N N . ALA A 1 254 ? -6.199 27.797 2.562 1 93.31 254 ALA A N 1
ATOM 1991 C CA . ALA A 1 254 ? -5.488 27.359 1.362 1 93.31 254 ALA A CA 1
ATOM 1992 C C . ALA A 1 254 ? -6.332 26.375 0.557 1 93.31 254 ALA A C 1
ATOM 1994 O O . ALA A 1 254 ? -7.051 25.547 1.127 1 93.31 254 ALA A O 1
ATOM 1995 N N . ASP A 1 255 ? -6.273 26.453 -0.739 1 90.94 255 ASP A N 1
ATOM 1996 C CA . ASP A 1 255 ? -6.891 25.5 -1.651 1 90.94 255 ASP A CA 1
ATOM 1997 C C . ASP A 1 255 ? -5.98 24.297 -1.879 1 90.94 255 ASP A C 1
ATOM 1999 O O . ASP A 1 255 ? -5.055 24.359 -2.693 1 90.94 255 ASP A O 1
ATOM 2003 N N . GLN A 1 256 ? -6.348 23.188 -1.309 1 88.62 256 GLN A N 1
ATOM 2004 C CA . GLN A 1 256 ? -5.504 22 -1.336 1 88.62 256 GLN A CA 1
ATOM 2005 C C . GLN A 1 256 ? -5.402 21.422 -2.748 1 88.62 256 GLN A C 1
ATOM 2007 O O . GLN A 1 256 ? -4.457 20.703 -3.064 1 88.62 256 GLN A O 1
ATOM 2012 N N . THR A 1 257 ? -6.305 21.719 -3.582 1 89.56 257 THR A N 1
ATOM 2013 C CA . THR A 1 257 ? -6.316 21.172 -4.938 1 89.56 257 THR A CA 1
ATOM 2014 C C . THR A 1 257 ? -5.227 21.828 -5.785 1 89.56 257 THR A C 1
ATOM 2016 O O . THR A 1 257 ? -4.883 21.328 -6.859 1 89.56 257 THR A O 1
ATOM 2019 N N . GLN A 1 258 ? -4.723 22.953 -5.281 1 89 258 GLN A N 1
ATOM 2020 C CA . GLN A 1 258 ? -3.699 23.672 -6.035 1 89 258 GLN A CA 1
ATOM 2021 C C . GLN A 1 258 ? -2.305 23.141 -5.711 1 89 258 GLN A C 1
ATOM 2023 O O . GLN A 1 258 ? -1.323 23.531 -6.344 1 89 258 GLN A O 1
ATOM 2028 N N . ALA A 1 259 ? -2.246 22.297 -4.801 1 90.75 259 ALA A N 1
ATOM 2029 C CA . ALA A 1 259 ? -0.953 21.812 -4.316 1 90.75 259 ALA A CA 1
ATOM 2030 C C . ALA A 1 259 ? -0.151 21.172 -5.441 1 90.75 259 ALA A C 1
ATOM 2032 O O . ALA A 1 259 ? 1.04 21.438 -5.605 1 90.75 259 ALA A O 1
ATOM 2033 N N . SER A 1 260 ? -0.817 20.328 -6.188 1 89.69 260 SER A N 1
ATOM 2034 C CA . SER A 1 260 ? -0.128 19.625 -7.266 1 89.69 260 SER A CA 1
ATOM 2035 C C . SER A 1 260 ? 0.387 20.594 -8.32 1 89.69 260 SER A C 1
ATOM 2037 O O . SER A 1 260 ? 1.525 20.469 -8.781 1 89.69 260 SER A O 1
ATOM 2039 N N . ALA A 1 261 ? -0.441 21.531 -8.688 1 88.5 261 ALA A N 1
ATOM 2040 C CA . ALA A 1 261 ? -0.05 22.531 -9.672 1 88.5 261 ALA A CA 1
ATOM 2041 C C . ALA A 1 261 ? 1.119 23.375 -9.164 1 88.5 261 ALA A C 1
ATOM 2043 O O . ALA A 1 261 ? 2.037 23.688 -9.922 1 88.5 261 ALA A O 1
ATOM 2044 N N . MET A 1 262 ? 1.071 23.656 -7.961 1 91 262 MET A N 1
ATOM 2045 C CA . MET A 1 262 ? 2.145 24.453 -7.359 1 91 262 MET A CA 1
ATOM 2046 C C . MET A 1 262 ? 3.467 23.688 -7.406 1 91 262 MET A C 1
ATOM 2048 O O . MET A 1 262 ? 4.508 24.266 -7.727 1 91 262 MET A O 1
ATOM 2052 N N . ILE A 1 263 ? 3.438 22.484 -7.145 1 91.81 263 ILE A N 1
ATOM 2053 C CA . ILE A 1 263 ? 4.633 21.641 -7.172 1 91.81 263 ILE A CA 1
ATOM 2054 C C . ILE A 1 263 ? 5.168 21.547 -8.602 1 91.81 263 ILE A C 1
ATOM 2056 O O . ILE A 1 263 ? 6.375 21.672 -8.828 1 91.81 263 ILE A O 1
ATOM 2060 N N . GLN A 1 264 ? 4.266 21.344 -9.523 1 90.94 264 GLN A N 1
ATOM 2061 C CA . GLN A 1 264 ? 4.668 21.281 -10.922 1 90.94 264 GLN A CA 1
ATOM 2062 C C . GLN A 1 264 ? 5.371 22.562 -11.352 1 90.94 264 GLN A C 1
ATOM 2064 O O . GLN A 1 264 ? 6.406 22.516 -12.016 1 90.94 264 GLN A O 1
ATOM 2069 N N . ASP A 1 265 ? 4.828 23.641 -10.938 1 91.94 265 ASP A N 1
ATOM 2070 C CA . ASP A 1 265 ? 5.418 24.938 -11.273 1 91.94 265 ASP A CA 1
ATOM 2071 C C . ASP A 1 265 ? 6.805 25.078 -10.648 1 91.94 265 ASP A C 1
ATOM 2073 O O . ASP A 1 265 ? 7.734 25.562 -11.305 1 91.94 265 ASP A O 1
ATOM 2077 N N . MET A 1 266 ? 6.902 24.688 -9.461 1 92.81 266 MET A N 1
ATOM 2078 C CA . MET A 1 266 ? 8.188 24.781 -8.766 1 92.81 266 MET A CA 1
ATOM 2079 C C . MET A 1 266 ? 9.234 23.906 -9.445 1 92.81 266 MET A C 1
ATOM 2081 O O . MET A 1 266 ? 10.391 24.297 -9.57 1 92.81 266 MET A O 1
ATOM 2085 N N . MET A 1 267 ? 8.805 22.781 -9.906 1 93 267 MET A N 1
ATOM 2086 C CA . MET A 1 267 ? 9.719 21.875 -10.594 1 93 267 MET A CA 1
ATOM 2087 C C . MET A 1 267 ? 10.164 22.453 -11.93 1 93 267 MET A C 1
ATOM 2089 O O . MET A 1 267 ? 11.336 22.344 -12.305 1 93 267 MET A O 1
ATOM 2093 N N . ARG A 1 268 ? 9.312 23.062 -12.578 1 91.5 268 ARG A N 1
ATOM 2094 C CA . ARG A 1 268 ? 9.633 23.688 -13.859 1 91.5 268 ARG A CA 1
ATOM 2095 C C . ARG A 1 268 ? 10.625 24.828 -13.68 1 91.5 268 ARG A C 1
ATOM 2097 O O . ARG A 1 268 ? 11.578 24.969 -14.453 1 91.5 268 ARG A O 1
ATOM 2104 N N . GLU A 1 269 ? 10.391 25.562 -12.711 1 92.81 269 GLU A N 1
ATOM 2105 C CA . GLU A 1 269 ? 11.234 26.719 -12.453 1 92.81 269 GLU A CA 1
ATOM 2106 C C . GLU A 1 269 ? 12.625 26.312 -11.977 1 92.81 269 GLU A C 1
ATOM 2108 O O . GLU A 1 269 ? 13.578 27.078 -12.078 1 92.81 269 GLU A O 1
ATOM 2113 N N . ALA A 1 270 ? 12.742 25.125 -11.516 1 94.56 270 ALA A N 1
ATOM 2114 C CA . ALA A 1 270 ? 13.984 24.672 -10.898 1 94.56 270 ALA A CA 1
ATOM 2115 C C . ALA A 1 270 ? 15.016 24.266 -11.953 1 94.56 270 ALA A C 1
ATOM 2117 O O . ALA A 1 270 ? 16.172 24.016 -11.633 1 94.56 270 ALA A O 1
ATOM 2118 N N . GLU A 1 271 ? 14.703 24.234 -13.203 1 93.12 271 GLU A N 1
ATOM 2119 C CA . GLU A 1 271 ? 15.609 23.859 -14.289 1 93.12 271 GLU A CA 1
ATOM 2120 C C . GLU A 1 271 ? 16.344 22.547 -13.984 1 93.12 271 GLU A C 1
ATOM 2122 O O . GLU A 1 271 ? 17.562 22.516 -13.977 1 93.12 271 GLU A O 1
ATOM 2127 N N . ILE A 1 272 ? 15.609 21.516 -13.922 1 94.56 272 ILE A N 1
ATOM 2128 C CA . ILE A 1 272 ? 16.109 20.203 -13.516 1 94.56 272 ILE A CA 1
ATOM 2129 C C . ILE A 1 272 ? 16.875 19.578 -14.672 1 94.56 272 ILE A C 1
ATOM 2131 O O . ILE A 1 272 ? 16.359 19.453 -15.781 1 94.56 272 ILE A O 1
ATOM 2135 N N . ASP A 1 273 ? 18.188 19.219 -14.406 1 95.06 273 ASP A N 1
ATOM 2136 C CA . ASP A 1 273 ? 19.047 18.531 -15.359 1 95.06 273 ASP A CA 1
ATOM 2137 C C . ASP A 1 273 ? 19.5 17.172 -14.812 1 95.06 273 ASP A C 1
ATOM 2139 O O . ASP A 1 273 ? 20.375 17.109 -13.938 1 95.06 273 ASP A O 1
ATOM 2143 N N . ILE A 1 274 ? 18.969 16.109 -15.414 1 94.62 274 ILE A N 1
ATOM 2144 C CA . ILE A 1 274 ? 19.266 14.758 -14.93 1 94.62 274 ILE A CA 1
ATOM 2145 C C . ILE A 1 274 ? 20.469 14.195 -15.68 1 94.62 274 ILE A C 1
ATOM 2147 O O . ILE A 1 274 ? 20.5 14.164 -16.906 1 94.62 274 ILE A O 1
ATOM 2151 N N . GLN A 1 275 ? 21.406 13.656 -14.93 1 94 275 GLN A N 1
ATOM 2152 C CA . GLN A 1 275 ? 22.641 13.156 -15.531 1 94 275 GLN A CA 1
ATOM 2153 C C . GLN A 1 275 ? 22.688 11.633 -15.492 1 94 275 GLN A C 1
ATOM 2155 O O . GLN A 1 275 ? 23.531 11.023 -16.156 1 94 275 GLN A O 1
ATOM 2160 N N . ASP A 1 276 ? 21.797 11.039 -14.781 1 93.81 276 ASP A N 1
ATOM 2161 C CA . ASP A 1 276 ? 21.688 9.586 -14.75 1 93.81 276 ASP A CA 1
ATOM 2162 C C . ASP A 1 276 ? 20.719 9.086 -15.836 1 93.81 276 ASP A C 1
ATOM 2164 O O . ASP A 1 276 ? 19.531 9.375 -15.789 1 93.81 276 ASP A O 1
ATOM 2168 N N . GLU A 1 277 ? 21.219 8.234 -16.672 1 91 277 GLU A N 1
ATOM 2169 C CA . GLU A 1 277 ? 20.453 7.793 -17.844 1 91 277 GLU A CA 1
ATOM 2170 C C . GLU A 1 277 ? 19.266 6.938 -17.422 1 91 277 GLU A C 1
ATOM 2172 O O . GLU A 1 277 ? 18.203 6.988 -18.062 1 91 277 GLU A O 1
ATOM 2177 N N . ASP A 1 278 ? 19.422 6.242 -16.359 1 91.06 278 ASP A N 1
ATOM 2178 C CA . ASP A 1 278 ? 18.359 5.355 -15.914 1 91.06 278 ASP A CA 1
ATOM 2179 C C . ASP A 1 278 ? 17.219 6.145 -15.289 1 91.06 278 ASP A C 1
ATOM 2181 O O . ASP A 1 278 ? 16.109 5.625 -15.141 1 91.06 278 ASP A O 1
ATOM 2185 N N . LEU A 1 279 ? 17.484 7.449 -14.992 1 94.12 279 LEU A N 1
ATOM 2186 C CA . LEU A 1 279 ? 16.5 8.25 -14.273 1 94.12 279 LEU A CA 1
ATOM 2187 C C . LEU A 1 279 ? 16.047 9.445 -15.102 1 94.12 279 LEU A C 1
ATOM 2189 O O . LEU A 1 279 ? 15.469 10.398 -14.57 1 94.12 279 LEU A O 1
ATOM 2193 N N . GLU A 1 280 ? 16.203 9.422 -16.312 1 92 280 GLU A N 1
ATOM 2194 C CA . GLU A 1 280 ? 15.977 10.562 -17.203 1 92 280 GLU A CA 1
ATOM 2195 C C . GLU A 1 280 ? 14.5 10.938 -17.266 1 92 280 GLU A C 1
ATOM 2197 O O . GLU A 1 280 ? 14.156 12.117 -17.359 1 92 280 GLU A O 1
ATOM 2202 N N . ALA A 1 281 ? 13.68 9.938 -17.047 1 87.5 281 ALA A N 1
ATOM 2203 C CA . ALA A 1 281 ? 12.242 10.18 -17.234 1 87.5 281 ALA A CA 1
ATOM 2204 C C . ALA A 1 281 ? 11.578 10.516 -15.898 1 87.5 281 ALA A C 1
ATOM 2206 O O . ALA A 1 281 ? 10.367 10.711 -15.836 1 87.5 281 ALA A O 1
ATOM 2207 N N . THR A 1 282 ? 12.305 10.695 -14.906 1 91.75 282 THR A N 1
ATOM 2208 C CA . THR A 1 282 ? 11.812 10.805 -13.531 1 91.75 282 THR A CA 1
ATOM 2209 C C . THR A 1 282 ? 10.852 11.984 -13.398 1 91.75 282 THR A C 1
ATOM 2211 O O . THR A 1 282 ? 9.867 11.906 -12.656 1 91.75 282 THR A O 1
ATOM 2214 N N . PHE A 1 283 ? 11.039 13.031 -14.141 1 93 283 PHE A N 1
ATOM 2215 C CA . PHE A 1 283 ? 10.273 14.25 -13.898 1 93 283 PHE A CA 1
ATOM 2216 C C . PHE A 1 283 ? 9.406 14.594 -15.109 1 93 283 PHE A C 1
ATOM 2218 O O . PHE A 1 283 ? 8.852 15.688 -15.195 1 93 283 PHE A O 1
ATOM 2225 N N . ASP A 1 284 ? 9.266 13.633 -15.977 1 87.94 284 ASP A N 1
ATOM 2226 C CA . ASP A 1 284 ? 8.539 13.891 -17.219 1 87.94 284 ASP A CA 1
ATOM 2227 C C . ASP A 1 284 ? 7.094 14.297 -16.938 1 87.94 284 ASP A C 1
ATOM 2229 O O . ASP A 1 284 ? 6.582 15.25 -17.547 1 87.94 284 ASP A O 1
ATOM 2233 N N . ALA A 1 285 ? 6.57 13.648 -15.984 1 81.5 285 ALA A N 1
ATOM 2234 C CA . ALA A 1 285 ? 5.172 13.922 -15.68 1 81.5 285 ALA A CA 1
ATOM 2235 C C . ALA A 1 285 ? 5.004 15.328 -15.102 1 81.5 285 ALA A C 1
ATOM 2237 O O . ALA A 1 285 ? 3.947 15.945 -15.25 1 81.5 285 ALA A O 1
ATOM 2238 N N . PHE A 1 286 ? 6.008 15.797 -14.539 1 85.12 286 PHE A N 1
ATOM 2239 C CA . PHE A 1 286 ? 5.957 17.109 -13.906 1 85.12 286 PHE A CA 1
ATOM 2240 C C . PHE A 1 286 ? 6.289 18.203 -14.906 1 85.12 286 PHE A C 1
ATOM 2242 O O . PHE A 1 286 ? 5.832 19.344 -14.758 1 85.12 286 PHE A O 1
ATOM 2249 N N . LEU A 1 287 ? 7.074 17.844 -15.852 1 81.94 287 LEU A N 1
ATOM 2250 C CA . LEU A 1 287 ? 7.586 18.844 -16.781 1 81.94 287 LEU A CA 1
ATOM 2251 C C . LEU A 1 287 ? 6.742 18.906 -18.047 1 81.94 287 LEU A C 1
ATOM 2253 O O . LEU A 1 287 ? 6.875 19.844 -18.844 1 81.94 287 LEU A O 1
ATOM 2257 N N . SER A 1 288 ? 5.91 17.781 -18.219 1 73.44 288 SER A N 1
ATOM 2258 C CA . SER A 1 288 ? 5.086 17.766 -19.422 1 73.44 288 SER A CA 1
ATOM 2259 C C . SER A 1 288 ? 3.963 18.797 -19.328 1 73.44 288 SER A C 1
ATOM 2261 O O . SER A 1 288 ? 3.428 19.047 -18.25 1 73.44 288 SER A O 1
ATOM 2263 N N . GLN A 1 289 ? 3.949 19.812 -20.141 1 58.94 289 GLN A N 1
ATOM 2264 C CA . GLN A 1 289 ? 2.971 20.891 -20.25 1 58.94 289 GLN A CA 1
ATOM 2265 C C . GLN A 1 289 ? 1.551 20.344 -20.344 1 58.94 289 GLN A C 1
ATOM 2267 O O . GLN A 1 289 ? 1.315 19.312 -20.984 1 58.94 289 GLN A O 1
ATOM 2272 N N . PRO A 1 290 ? 0.722 20.609 -19.281 1 51.41 290 PRO A N 1
ATOM 2273 C CA . PRO A 1 290 ? -0.679 20.281 -19.562 1 51.41 290 PRO A CA 1
ATOM 2274 C C . PRO A 1 290 ? -1.098 20.609 -20.984 1 51.41 290 PRO A C 1
ATOM 2276 O O . PRO A 1 290 ? -0.753 21.672 -21.5 1 51.41 290 PRO A O 1
ATOM 2279 N N . GLU A 1 291 ? -0.963 19.719 -21.875 1 43.66 291 GLU A N 1
ATOM 2280 C CA . GLU A 1 291 ? -1.573 20.125 -23.141 1 43.66 291 GLU A CA 1
ATOM 2281 C C . GLU A 1 291 ? -2.902 20.844 -22.906 1 43.66 291 GLU A C 1
ATOM 2283 O O . GLU A 1 291 ? -3.766 20.344 -22.188 1 43.66 291 GLU A O 1
ATOM 2288 N N . ALA A 1 292 ? -2.902 22.188 -22.781 1 42.06 292 ALA A N 1
ATOM 2289 C CA . ALA A 1 292 ? -4.184 22.891 -22.828 1 42.06 292 ALA A CA 1
ATOM 2290 C C . ALA A 1 292 ? -5.215 22.094 -23.625 1 42.06 292 ALA A C 1
ATOM 2292 O O . ALA A 1 292 ? -4.879 21.453 -24.625 1 42.06 292 ALA A O 1
ATOM 2293 N N . PRO A 1 293 ? -6.234 21.656 -22.938 1 39.91 293 PRO A N 1
ATOM 2294 C CA . PRO A 1 293 ? -7.254 21.062 -23.812 1 39.91 293 PRO A CA 1
ATOM 2295 C C . PRO A 1 293 ? -7.254 21.688 -25.203 1 39.91 293 PRO A C 1
ATOM 2297 O O . PRO A 1 293 ? -7.094 22.891 -25.359 1 39.91 293 PRO A O 1
ATOM 2300 N N . ALA A 1 294 ? -6.883 20.953 -26.156 1 38.5 294 ALA A N 1
ATOM 2301 C CA . ALA A 1 294 ? -7.043 21.422 -27.531 1 38.5 294 ALA A CA 1
ATOM 2302 C C . ALA A 1 294 ? -8.289 22.297 -27.656 1 38.5 294 ALA A C 1
ATOM 2304 O O . ALA A 1 294 ? -9.367 21.922 -27.188 1 38.5 294 ALA A O 1
ATOM 2305 N N . GLU A 1 295 ? -8.125 23.578 -27.5 1 33.66 295 GLU A N 1
ATOM 2306 C CA . GLU A 1 295 ? -9.242 24.438 -27.859 1 33.66 295 GLU A CA 1
ATOM 2307 C C . GLU A 1 295 ? -10.086 23.812 -28.969 1 33.66 295 GLU A C 1
ATOM 2309 O O . GLU A 1 295 ? -9.57 23.5 -30.031 1 33.66 295 GLU A O 1
ATOM 2314 N N . GLU A 1 296 ? -10.953 22.891 -28.609 1 34.31 296 GLU A N 1
ATOM 2315 C CA . GLU A 1 296 ? -11.953 22.578 -29.625 1 34.31 296 GLU A CA 1
ATOM 2316 C C . GLU A 1 296 ? -12.281 23.812 -30.453 1 34.31 296 GLU A C 1
ATOM 2318 O O . GLU A 1 296 ? -12.711 24.844 -29.922 1 34.31 296 GLU A O 1
ATOM 2323 N N . GLU A 1 297 ? -11.461 24.141 -31.422 1 33.81 297 GLU A N 1
ATOM 2324 C CA . GLU A 1 297 ? -11.93 25.125 -32.406 1 33.81 297 GLU A CA 1
ATOM 2325 C C . GLU A 1 297 ? -13.438 25 -32.625 1 33.81 297 GLU A C 1
ATOM 2327 O O . GLU A 1 297 ? -13.93 23.922 -33 1 33.81 297 GLU A O 1
ATOM 2332 N N . ALA A 1 298 ? -14.18 25.656 -31.766 1 34 298 ALA A N 1
ATOM 2333 C CA . ALA A 1 298 ? -15.594 25.844 -32.094 1 34 298 ALA A CA 1
ATOM 2334 C C . ALA A 1 298 ? -15.828 25.938 -33.594 1 34 298 ALA A C 1
ATOM 2336 O O . ALA A 1 298 ? -15.305 26.828 -34.25 1 34 298 ALA A O 1
ATOM 2337 N N . VAL A 1 299 ? -15.75 24.797 -34.219 1 35.56 299 VAL A N 1
ATOM 2338 C CA . VAL A 1 299 ? -16.281 24.797 -35.562 1 35.56 299 VAL A CA 1
ATOM 2339 C C . VAL A 1 299 ? -17.531 25.672 -35.625 1 35.56 299 VAL A C 1
ATOM 2341 O O . VAL A 1 299 ? -18.516 25.391 -34.938 1 35.56 299 VAL A O 1
ATOM 2344 N N . GLU A 1 300 ? -17.297 26.984 -35.594 1 32.69 300 GLU A N 1
ATOM 2345 C CA . GLU A 1 300 ? -18.359 27.891 -36 1 32.69 300 GLU A CA 1
ATOM 2346 C C . GLU A 1 300 ? -19.203 27.281 -37.125 1 32.69 300 GLU A C 1
ATOM 2348 O O . GLU A 1 300 ? -18.688 27.016 -38.219 1 32.69 300 GLU A O 1
ATOM 2353 N N . GLU A 1 301 ? -20 26.234 -36.719 1 34.22 301 GLU A N 1
ATOM 2354 C CA . GLU A 1 301 ? -21.062 25.891 -37.688 1 34.22 301 GLU A CA 1
ATOM 2355 C C . GLU A 1 301 ? -21.656 27.156 -38.312 1 34.22 301 GLU A C 1
ATOM 2357 O O . GLU A 1 301 ? -22.281 27.953 -37.625 1 34.22 301 GLU A O 1
ATOM 2362 N N . GLU A 1 302 ? -20.891 27.828 -39.156 1 33.34 302 GLU A N 1
ATOM 2363 C CA . GLU A 1 302 ? -21.5 28.797 -40.031 1 33.34 302 GLU A CA 1
ATOM 2364 C C . GLU A 1 302 ? -22.812 28.281 -40.625 1 33.34 302 GLU A C 1
ATOM 2366 O O . GLU A 1 302 ? -22.812 27.297 -41.375 1 33.34 302 GLU A O 1
ATOM 2371 N N . THR A 1 303 ? -23.844 28.141 -39.719 1 36.66 303 THR A N 1
ATOM 2372 C CA . THR A 1 303 ? -25.188 28.031 -40.281 1 36.66 303 THR A CA 1
ATOM 2373 C C . THR A 1 303 ? -25.359 28.969 -41.469 1 36.66 303 THR A C 1
ATOM 2375 O O . THR A 1 303 ? -25.25 30.188 -41.344 1 36.66 303 THR A O 1
ATOM 2378 N N . GLU A 1 304 ? -24.688 28.578 -42.594 1 33.47 304 GLU A N 1
ATOM 2379 C CA . GLU A 1 304 ? -25.016 29.25 -43.844 1 33.47 304 GLU A CA 1
ATOM 2380 C C . GLU A 1 304 ? -26.516 29.5 -43.969 1 33.47 304 GLU A C 1
ATOM 2382 O O . GLU A 1 304 ? -27.312 28.562 -43.844 1 33.47 304 GLU A O 1
ATOM 2387 N N . ASP A 1 305 ? -26.938 30.656 -43.469 1 39 305 ASP A N 1
ATOM 2388 C CA . ASP A 1 305 ? -28.219 31.266 -43.812 1 39 305 ASP A CA 1
ATOM 2389 C C . ASP A 1 305 ? -28.516 31.109 -45.312 1 39 305 ASP A C 1
ATOM 2391 O O . ASP A 1 305 ? -28 31.844 -46.125 1 39 305 ASP A O 1
ATOM 2395 N N . THR A 1 306 ? -28.156 29.922 -45.844 1 32.34 306 THR A N 1
ATOM 2396 C CA . THR A 1 306 ? -28.484 29.953 -47.281 1 32.34 306 THR A CA 1
ATOM 2397 C C . THR A 1 306 ? -29.953 30.312 -47.469 1 32.34 306 THR A C 1
ATOM 2399 O O . THR A 1 306 ? -30.828 29.688 -46.906 1 32.34 306 THR A O 1
ATOM 2402 N N . GLU A 1 307 ? -30.125 31.547 -47.75 1 33 307 GLU A N 1
ATOM 2403 C CA . GLU A 1 307 ? -31.219 32.25 -48.375 1 33 307 GLU A CA 1
ATOM 2404 C C . GLU A 1 307 ? -31.797 31.438 -49.531 1 33 307 GLU A C 1
ATOM 2406 O O . GLU A 1 307 ? -31.141 31.25 -50.562 1 33 307 GLU A O 1
ATOM 2411 N N . SER A 1 308 ? -32.125 30.078 -49.406 1 28.08 308 SER A N 1
ATOM 2412 C CA . SER A 1 308 ? -33.125 29.75 -50.406 1 28.08 308 SER A CA 1
ATOM 2413 C C . SER A 1 308 ? -34.5 30.344 -50.031 1 28.08 308 SER A C 1
ATOM 2415 O O . SER A 1 308 ? -34.844 30.438 -48.875 1 28.08 308 SER A O 1
ATOM 2417 N N . MET B 1 1 ? 66.438 25.219 44.812 1 21.38 1 MET B N 1
ATOM 2418 C CA . MET B 1 1 ? 67.188 26.031 43.875 1 21.38 1 MET B CA 1
ATOM 2419 C C . MET B 1 1 ? 66.625 25.844 42.469 1 21.38 1 MET B C 1
ATOM 2421 O O . MET B 1 1 ? 66.312 24.719 42.062 1 21.38 1 MET B O 1
ATOM 2425 N N . LYS B 1 2 ? 66 26.984 42 1 25.19 2 LYS B N 1
ATOM 2426 C CA . LYS B 1 2 ? 64.875 27.438 41.156 1 25.19 2 LYS B CA 1
ATOM 2427 C C . LYS B 1 2 ? 65.25 27.328 39.688 1 25.19 2 LYS B C 1
ATOM 2429 O O . LYS B 1 2 ? 65.438 28.328 39 1 25.19 2 LYS B O 1
ATOM 2434 N N . LYS B 1 3 ? 66.25 26.375 39.562 1 23.94 3 LYS B N 1
ATOM 2435 C CA . LYS B 1 3 ? 67.062 26.281 38.375 1 23.94 3 LYS B CA 1
ATOM 2436 C C . LYS B 1 3 ? 66.188 26.203 37.125 1 23.94 3 LYS B C 1
ATOM 2438 O O . LYS B 1 3 ? 65.125 25.578 37.125 1 23.94 3 LYS B O 1
ATOM 2443 N N . TRP B 1 4 ? 66.312 27.203 36.219 1 24.98 4 TRP B N 1
ATOM 2444 C CA . TRP B 1 4 ? 65.875 27.828 35 1 24.98 4 TRP B CA 1
ATOM 2445 C C . TRP B 1 4 ? 65.75 26.797 33.875 1 24.98 4 TRP B C 1
ATOM 2447 O O . TRP B 1 4 ? 65.938 27.141 32.688 1 24.98 4 TRP B O 1
ATOM 2457 N N . ILE B 1 5 ? 65.938 25.562 34.25 1 26.19 5 ILE B N 1
ATOM 2458 C CA . ILE B 1 5 ? 66.125 24.609 33.156 1 26.19 5 ILE B CA 1
ATOM 2459 C C . ILE B 1 5 ? 65.062 24.906 32.062 1 26.19 5 ILE B C 1
ATOM 2461 O O . ILE B 1 5 ? 63.875 24.938 32.312 1 26.19 5 ILE B O 1
ATOM 2465 N N . ALA B 1 6 ? 65.562 25.688 31.062 1 26.16 6 ALA B N 1
ATOM 2466 C CA . ALA B 1 6 ? 65.125 26.266 29.797 1 26.16 6 ALA B CA 1
ATOM 2467 C C . ALA B 1 6 ? 64.312 25.266 28.984 1 26.16 6 ALA B C 1
ATOM 2469 O O . ALA B 1 6 ? 64.812 24.203 28.609 1 26.16 6 ALA B O 1
ATOM 2470 N N . ALA B 1 7 ? 63.094 24.953 29.438 1 26.27 7 ALA B N 1
ATOM 2471 C CA . ALA B 1 7 ? 62 24.125 28.922 1 26.27 7 ALA B CA 1
ATOM 2472 C C . ALA B 1 7 ? 61.781 24.375 27.422 1 26.27 7 ALA B C 1
ATOM 2474 O O . ALA B 1 7 ? 61.344 25.453 27.031 1 26.27 7 ALA B O 1
ATOM 2475 N N . ALA B 1 8 ? 62.875 24.078 26.703 1 25.91 8 ALA B N 1
ATOM 2476 C CA . ALA B 1 8 ? 62.875 24.25 25.266 1 25.91 8 ALA B CA 1
ATOM 2477 C C . ALA B 1 8 ? 61.531 23.844 24.656 1 25.91 8 ALA B C 1
ATOM 2479 O O . ALA B 1 8 ? 61.062 22.734 24.906 1 25.91 8 ALA B O 1
ATOM 2480 N N . SER B 1 9 ? 60.625 24.828 24.641 1 25.5 9 SER B N 1
ATOM 2481 C CA . SER B 1 9 ? 59.281 24.859 24.062 1 25.5 9 SER B CA 1
ATOM 2482 C C . SER B 1 9 ? 59.281 24.234 22.672 1 25.5 9 SER B C 1
ATOM 2484 O O . SER B 1 9 ? 59.844 24.812 21.734 1 25.5 9 SER B O 1
ATOM 2486 N N . LEU B 1 10 ? 59.781 23.047 22.609 1 25.12 10 LEU B N 1
ATOM 2487 C CA . LEU B 1 10 ? 59.781 22.469 21.266 1 25.12 10 LEU B CA 1
ATOM 2488 C C . LEU B 1 10 ? 58.469 22.734 20.562 1 25.12 10 LEU B C 1
ATOM 2490 O O . LEU B 1 10 ? 57.406 22.312 21.031 1 25.12 10 LEU B O 1
ATOM 2494 N N . THR B 1 11 ? 58.312 24.016 20.094 1 26.48 11 THR B N 1
ATOM 2495 C CA . THR B 1 11 ? 57.219 24.453 19.219 1 26.48 11 THR B CA 1
ATOM 2496 C C . THR B 1 11 ? 57 23.438 18.094 1 26.48 11 THR B C 1
ATOM 2498 O O . THR B 1 11 ? 57.812 23.359 17.172 1 26.48 11 THR B O 1
ATOM 2501 N N . LEU B 1 12 ? 56.875 22.172 18.453 1 24.88 12 LEU B N 1
ATOM 2502 C CA . LEU B 1 12 ? 56.594 21.25 17.359 1 24.88 12 LEU B CA 1
ATOM 2503 C C . LEU B 1 12 ? 55.562 21.875 16.391 1 24.88 12 LEU B C 1
ATOM 2505 O O . LEU B 1 12 ? 54.469 22.266 16.797 1 24.88 12 LEU B O 1
ATOM 2509 N N . SER B 1 13 ? 56.062 22.672 15.43 1 26.27 13 SER B N 1
ATOM 2510 C CA . SER B 1 13 ? 55.344 23.188 14.273 1 26.27 13 SER B CA 1
ATOM 2511 C C . SER B 1 13 ? 54.438 22.125 13.648 1 26.27 13 SER B C 1
ATOM 2513 O O . SER B 1 13 ? 54.938 21.125 13.109 1 26.27 13 SER B O 1
ATOM 2515 N N . VAL B 1 14 ? 53.531 21.625 14.375 1 26.56 14 VAL B N 1
ATOM 2516 C CA . VAL B 1 14 ? 52.531 20.734 13.812 1 26.56 14 VAL B CA 1
ATOM 2517 C C . VAL B 1 14 ? 52.031 21.281 12.484 1 26.56 14 VAL B C 1
ATOM 2519 O O . VAL B 1 14 ? 51.344 22.312 12.453 1 26.56 14 VAL B O 1
ATOM 2522 N N . THR B 1 15 ? 52.875 21.406 11.477 1 27.89 15 THR B N 1
ATOM 2523 C CA . THR B 1 15 ? 52.469 21.719 10.109 1 27.89 15 THR B CA 1
ATOM 2524 C C . THR B 1 15 ? 51.25 20.922 9.719 1 27.89 15 THR B C 1
ATOM 2526 O O . THR B 1 15 ? 51.219 19.688 9.812 1 27.89 15 THR B O 1
ATOM 2529 N N . ALA B 1 16 ? 50.094 21.391 10.031 1 27.09 16 ALA B N 1
ATOM 2530 C CA . ALA B 1 16 ? 48.75 20.922 9.625 1 27.09 16 ALA B CA 1
ATOM 2531 C C . ALA B 1 16 ? 48.75 20.562 8.148 1 27.09 16 ALA B C 1
ATOM 2533 O O . ALA B 1 16 ? 48.75 21.438 7.281 1 27.09 16 ALA B O 1
ATOM 2534 N N . LEU B 1 17 ? 49.562 19.641 7.684 1 28.91 17 LEU B N 1
ATOM 2535 C CA . LEU B 1 17 ? 49.344 19.078 6.352 1 28.91 17 LEU B CA 1
ATOM 2536 C C . LEU B 1 17 ? 47.875 18.828 6.078 1 28.91 17 LEU B C 1
ATOM 2538 O O . LEU B 1 17 ? 47.219 18.031 6.773 1 28.91 17 LEU B O 1
ATOM 2542 N N . ALA B 1 18 ? 47.0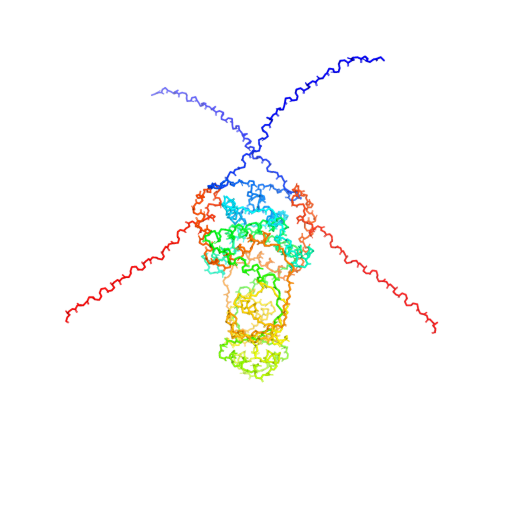62 19.781 5.711 1 31.06 18 ALA B N 1
ATOM 2543 C CA . ALA B 1 18 ? 45.75 19.781 5.055 1 31.06 18 ALA B CA 1
ATOM 2544 C C . ALA B 1 18 ? 45.656 18.625 4.051 1 31.06 18 ALA B C 1
ATOM 2546 O O . ALA B 1 18 ? 46.156 18.719 2.939 1 31.06 18 ALA B O 1
ATOM 2547 N N . ALA B 1 19 ? 46.062 17.422 4.246 1 31.66 19 ALA B N 1
ATOM 2548 C CA . ALA B 1 19 ? 45.812 16.219 3.48 1 31.66 19 ALA B CA 1
ATOM 2549 C C . ALA B 1 19 ? 44.406 16.25 2.877 1 31.66 19 ALA B C 1
ATOM 2551 O O . ALA B 1 19 ? 43.406 16.359 3.602 1 31.66 19 ALA B O 1
ATOM 2552 N N . CYS B 1 20 ? 44.125 16.859 1.7 1 32.75 20 CYS B N 1
ATOM 2553 C CA . CYS B 1 20 ? 43.031 16.922 0.738 1 32.75 20 CYS B CA 1
ATOM 2554 C C . CYS B 1 20 ? 42.281 15.586 0.664 1 32.75 20 CYS B C 1
ATOM 2556 O O . CYS B 1 20 ? 42.75 14.641 0.035 1 32.75 20 CYS B O 1
ATOM 2558 N N . SER B 1 21 ? 41.938 14.836 1.65 1 33.28 21 SER B N 1
ATOM 2559 C CA . SER B 1 21 ? 41.125 13.641 1.782 1 33.28 21 SER B CA 1
ATOM 2560 C C . SER B 1 21 ? 40.094 13.547 0.662 1 33.28 21 SER B C 1
ATOM 2562 O O . SER B 1 21 ? 39.25 14.43 0.529 1 33.28 21 SER B O 1
ATOM 2564 N N . ASP B 1 22 ? 40.406 13.094 -0.533 1 33.12 22 ASP B N 1
ATOM 2565 C CA . ASP B 1 22 ? 39.75 12.883 -1.829 1 33.12 22 ASP B CA 1
ATOM 2566 C C . ASP B 1 22 ? 38.344 12.367 -1.663 1 33.12 22 ASP B C 1
ATOM 2568 O O . ASP B 1 22 ? 38.125 11.172 -1.444 1 33.12 22 ASP B O 1
ATOM 2572 N N . GLU B 1 23 ? 37.5 12.734 -0.804 1 37.38 23 GLU B N 1
ATOM 2573 C CA . GLU B 1 23 ? 36.062 12.555 -0.958 1 37.38 23 GLU B CA 1
ATOM 2574 C C . GLU B 1 23 ? 35.688 12.438 -2.43 1 37.38 23 GLU B C 1
ATOM 2576 O O . GLU B 1 23 ? 35.75 13.414 -3.176 1 37.38 23 GLU B O 1
ATOM 2581 N N . GLU B 1 24 ? 36.188 11.414 -3.174 1 41.56 24 GLU B N 1
ATOM 2582 C CA . GLU B 1 24 ? 35.812 11.086 -4.547 1 41.56 24 GLU B CA 1
ATOM 2583 C C . GLU B 1 24 ? 34.469 11.734 -4.93 1 41.56 24 GLU B C 1
ATOM 2585 O O . GLU B 1 24 ? 33.5 11.617 -4.203 1 41.56 24 GLU B O 1
ATOM 2590 N N . ALA B 1 25 ? 34.438 12.867 -5.457 1 50.19 25 ALA B N 1
ATOM 2591 C CA . ALA B 1 25 ? 33.344 13.688 -6.02 1 50.19 25 ALA B CA 1
ATOM 2592 C C . ALA B 1 25 ? 32.188 12.82 -6.488 1 50.19 25 ALA B C 1
ATOM 2594 O O . ALA B 1 25 ? 32.344 12.047 -7.441 1 50.19 25 ALA B O 1
ATOM 2595 N N . SER B 1 26 ? 31.266 12.242 -5.484 1 72.31 26 SER B N 1
ATOM 2596 C CA . SER B 1 26 ? 30.094 11.477 -5.887 1 72.31 26 SER B CA 1
ATOM 2597 C C . SER B 1 26 ? 29.453 12.055 -7.148 1 72.31 26 SER B C 1
ATOM 2599 O O . SER B 1 26 ? 29.406 13.281 -7.316 1 72.31 26 SER B O 1
ATOM 2601 N N . GLU B 1 27 ? 29.391 11.18 -8.125 1 88.62 27 GLU B N 1
ATOM 2602 C CA . GLU B 1 27 ? 28.766 11.516 -9.391 1 88.62 27 GLU B CA 1
ATOM 2603 C C . GLU B 1 27 ? 27.438 12.258 -9.164 1 88.62 27 GLU B C 1
ATOM 2605 O O . GLU B 1 27 ? 26.672 11.906 -8.273 1 88.62 27 GLU B O 1
ATOM 2610 N N . VAL B 1 28 ? 27.406 13.477 -9.766 1 94.5 28 VAL B N 1
ATOM 2611 C CA . VAL B 1 28 ? 26.156 14.219 -9.695 1 94.5 28 VAL B CA 1
ATOM 2612 C C . VAL B 1 28 ? 25.078 13.492 -10.492 1 94.5 28 VAL B C 1
ATOM 2614 O O . VAL B 1 28 ? 25.297 13.086 -11.633 1 94.5 28 VAL B O 1
ATOM 2617 N N . VAL B 1 29 ? 23.969 13.281 -9.852 1 96.31 29 VAL B N 1
ATOM 2618 C CA . VAL B 1 29 ? 22.859 12.578 -10.469 1 96.31 29 VAL B CA 1
ATOM 2619 C C . VAL B 1 29 ? 21.875 13.586 -11.086 1 96.31 29 VAL B C 1
ATOM 2621 O O . VAL B 1 29 ? 21.375 13.375 -12.188 1 96.31 29 VAL B O 1
ATOM 2624 N N . VAL B 1 30 ? 21.625 14.664 -10.32 1 96.06 30 VAL B N 1
ATOM 2625 C CA . VAL B 1 30 ? 20.734 15.711 -10.797 1 96.06 30 VAL B CA 1
ATOM 2626 C C . VAL B 1 30 ? 21.25 17.078 -10.359 1 96.06 30 VAL B C 1
ATOM 2628 O O . VAL B 1 30 ? 21.766 17.219 -9.25 1 96.06 30 VAL B O 1
ATOM 2631 N N . SER B 1 31 ? 21.078 18.031 -11.273 1 96 31 SER B N 1
ATOM 2632 C CA . SER B 1 31 ? 21.391 19.422 -10.977 1 96 31 SER B CA 1
ATOM 2633 C C . SER B 1 31 ? 20.172 20.312 -11.125 1 96 31 SER B C 1
ATOM 2635 O O . SER B 1 31 ? 19.391 20.172 -12.07 1 96 31 SER B O 1
ATOM 2637 N N . THR B 1 32 ? 20 21.172 -10.055 1 95.12 32 THR B N 1
ATOM 2638 C CA . THR B 1 32 ? 18.938 22.156 -10.094 1 95.12 32 THR B CA 1
ATOM 2639 C C . THR B 1 32 ? 19.453 23.531 -9.68 1 95.12 32 THR B C 1
ATOM 2641 O O . THR B 1 32 ? 20.609 23.672 -9.289 1 95.12 32 THR B O 1
ATOM 2644 N N . ASN B 1 33 ? 18.531 24.547 -9.75 1 94.88 33 ASN B N 1
ATOM 2645 C CA . ASN B 1 33 ? 18.875 25.875 -9.266 1 94.88 33 ASN B CA 1
ATOM 2646 C C . ASN B 1 33 ? 19.125 25.891 -7.762 1 94.88 33 ASN B C 1
ATOM 2648 O O . ASN B 1 33 ? 19.828 26.75 -7.246 1 94.88 33 ASN B O 1
ATOM 2652 N N . ALA B 1 34 ? 18.609 24.859 -7.156 1 93.94 34 ALA B N 1
ATOM 2653 C CA . ALA B 1 34 ? 18.703 24.797 -5.699 1 93.94 34 ALA B CA 1
ATOM 2654 C C . ALA B 1 34 ? 19.938 24 -5.266 1 93.94 34 ALA B C 1
ATOM 2656 O O . ALA B 1 34 ? 20.266 23.969 -4.078 1 93.94 34 ALA B O 1
ATOM 2657 N N . GLY B 1 35 ? 20.578 23.344 -6.223 1 94.31 35 GLY B N 1
ATOM 2658 C CA . GLY B 1 35 ? 21.766 22.562 -5.891 1 94.31 35 GLY B CA 1
ATOM 2659 C C . GLY B 1 35 ? 21.812 21.219 -6.578 1 94.31 35 GLY B C 1
ATOM 2660 O O . GLY B 1 35 ? 20.922 20.891 -7.363 1 94.31 35 GLY B O 1
ATOM 2661 N N . ASP B 1 36 ? 22.891 20.5 -6.23 1 96.25 36 ASP B N 1
ATOM 2662 C CA . ASP B 1 36 ? 23.094 19.188 -6.836 1 96.25 36 ASP B CA 1
ATOM 2663 C C . ASP B 1 36 ? 22.719 18.062 -5.863 1 96.25 36 ASP B C 1
ATOM 2665 O O . ASP B 1 36 ? 22.812 18.234 -4.648 1 96.25 36 ASP B O 1
ATOM 2669 N N . ILE B 1 37 ? 22.281 16.969 -6.426 1 96.44 37 ILE B N 1
ATOM 2670 C CA . ILE B 1 37 ? 22.125 15.719 -5.699 1 96.44 37 ILE B CA 1
ATOM 2671 C C . ILE B 1 37 ? 23.125 14.688 -6.215 1 96.44 37 ILE B C 1
ATOM 2673 O O . ILE B 1 37 ? 23.156 14.391 -7.414 1 96.44 37 ILE B O 1
ATOM 2677 N N . THR B 1 38 ? 23.953 14.156 -5.312 1 96.56 38 THR B N 1
ATOM 2678 C CA . THR B 1 38 ? 25.016 13.227 -5.691 1 96.56 38 THR B CA 1
ATOM 2679 C C . THR B 1 38 ? 24.531 11.781 -5.57 1 96.56 38 THR B C 1
ATOM 2681 O O . THR B 1 38 ? 23.484 11.516 -4.965 1 96.56 38 THR B O 1
ATOM 2684 N N . LYS B 1 39 ? 25.281 10.922 -6.211 1 95.94 39 LYS B N 1
ATOM 2685 C CA . LYS B 1 39 ? 25.016 9.492 -6.125 1 95.94 39 LYS B CA 1
ATOM 2686 C C . LYS B 1 39 ? 25 9.023 -4.672 1 95.94 39 LYS B C 1
ATOM 2688 O O . LYS B 1 39 ? 24.141 8.227 -4.277 1 95.94 39 LYS B O 1
ATOM 2693 N N . GLU B 1 40 ? 25.922 9.5 -3.889 1 95.44 40 GLU B N 1
ATOM 2694 C CA . GLU B 1 40 ? 26 9.117 -2.482 1 95.44 40 GLU B CA 1
ATOM 2695 C C . GLU B 1 40 ? 24.766 9.578 -1.71 1 95.44 40 GLU B C 1
ATOM 2697 O O . GLU B 1 40 ? 24.234 8.844 -0.872 1 95.44 40 GLU B O 1
ATOM 2702 N N . GLU B 1 41 ? 24.281 10.75 -2.01 1 95.75 41 GLU B N 1
ATOM 2703 C CA . GLU B 1 41 ? 23.094 11.258 -1.349 1 95.75 41 GLU B CA 1
ATOM 2704 C C . GLU B 1 41 ? 21.859 10.43 -1.721 1 95.75 41 GLU B C 1
ATOM 2706 O O . GLU B 1 41 ? 21.031 10.109 -0.861 1 95.75 41 GLU B O 1
ATOM 2711 N N . LEU B 1 42 ? 21.844 10.172 -2.986 1 96.69 42 LEU B N 1
ATOM 2712 C CA . LEU B 1 42 ? 20.734 9.328 -3.436 1 96.69 42 LEU B CA 1
ATOM 2713 C C . LEU B 1 42 ? 20.828 7.941 -2.814 1 96.69 42 LEU B C 1
ATOM 2715 O O . LEU B 1 42 ? 19.812 7.387 -2.371 1 96.69 42 LEU B O 1
ATOM 2719 N N . TYR B 1 43 ? 22.016 7.387 -2.707 1 96.56 43 TYR B N 1
ATOM 2720 C CA . TYR B 1 43 ? 22.234 6.09 -2.08 1 96.56 43 TYR B CA 1
ATOM 2721 C C . TYR B 1 43 ? 21.75 6.094 -0.635 1 96.56 43 TYR B C 1
ATOM 2723 O O . TYR B 1 43 ? 21.031 5.188 -0.211 1 96.56 43 TYR B O 1
ATOM 2731 N N . GLN B 1 44 ? 22.047 7.125 0.079 1 94.38 44 GLN B N 1
ATOM 2732 C CA . GLN B 1 44 ? 21.688 7.195 1.493 1 94.38 44 GLN B CA 1
ATOM 2733 C C . GLN B 1 44 ? 20.188 7.328 1.677 1 94.38 44 GLN B C 1
ATOM 2735 O O . GLN B 1 44 ? 19.594 6.699 2.562 1 94.38 44 GLN B O 1
ATOM 2740 N N . GLU B 1 45 ? 19.641 8.094 0.8 1 93.62 45 GLU B N 1
ATOM 2741 C CA . GLU B 1 45 ? 18.188 8.25 0.871 1 93.62 45 GLU B CA 1
ATOM 2742 C C . GLU B 1 45 ? 17.484 6.922 0.613 1 93.62 45 GLU B C 1
ATOM 2744 O O . GLU B 1 45 ? 16.594 6.531 1.366 1 93.62 45 GLU B O 1
ATOM 2749 N N . MET B 1 46 ? 17.875 6.281 -0.375 1 95 46 MET B N 1
ATOM 2750 C CA . MET B 1 46 ? 17.266 5.004 -0.726 1 95 46 MET B CA 1
ATOM 2751 C C . MET B 1 46 ? 17.531 3.953 0.345 1 95 46 MET B C 1
ATOM 2753 O O . MET B 1 46 ? 16.656 3.174 0.697 1 95 46 MET B O 1
ATOM 2757 N N . LYS B 1 47 ? 18.719 3.912 0.862 1 94.81 47 LYS B N 1
ATOM 2758 C CA . LYS B 1 47 ? 19.094 2.963 1.907 1 94.81 47 LYS B CA 1
ATOM 2759 C C . LYS B 1 47 ? 18.234 3.152 3.154 1 94.81 47 LYS B C 1
ATOM 2761 O O . LYS B 1 47 ? 17.75 2.178 3.736 1 94.81 47 LYS B O 1
ATOM 2766 N N . THR B 1 48 ? 18 4.391 3.486 1 90.75 48 THR B N 1
ATOM 2767 C CA . THR B 1 48 ? 17.219 4.715 4.672 1 90.75 48 THR B CA 1
ATOM 2768 C C . THR B 1 48 ? 15.766 4.277 4.496 1 90.75 48 THR B C 1
ATOM 2770 O O . THR B 1 48 ? 15.117 3.836 5.449 1 90.75 48 THR B O 1
ATOM 2773 N N . THR B 1 49 ? 15.359 4.293 3.277 1 88.81 49 THR B N 1
ATOM 2774 C CA . THR B 1 49 ? 13.938 4.062 3.037 1 88.81 49 THR B CA 1
ATOM 2775 C C . THR B 1 49 ? 13.672 2.594 2.723 1 88.81 49 THR B C 1
ATOM 2777 O O . THR B 1 49 ? 12.695 2.016 3.207 1 88.81 49 THR B O 1
ATOM 2780 N N . VAL B 1 50 ? 14.633 1.95 1.9 1 91.25 50 VAL B N 1
ATOM 2781 C CA . VAL B 1 50 ? 14.289 0.604 1.455 1 91.25 50 VAL B CA 1
ATOM 2782 C C . VAL B 1 50 ? 15.5 -0.311 1.593 1 91.25 50 VAL B C 1
ATOM 2784 O O . VAL B 1 50 ? 15.484 -1.45 1.12 1 91.25 50 VAL B O 1
ATOM 2787 N N . GLY B 1 51 ? 16.516 0.119 2.199 1 93.81 51 GLY B N 1
ATOM 2788 C CA . GLY B 1 51 ? 17.766 -0.623 2.252 1 93.81 51 GLY B CA 1
ATOM 2789 C C . GLY B 1 51 ? 17.609 -1.999 2.871 1 93.81 51 GLY B C 1
ATOM 2790 O O . GLY B 1 51 ? 18.156 -2.98 2.352 1 93.81 51 GLY B O 1
ATOM 2791 N N . GLU B 1 52 ? 16.922 -2.062 3.947 1 91.62 52 GLU B N 1
ATOM 2792 C CA . GLU B 1 52 ? 16.734 -3.336 4.637 1 91.62 52 GLU B CA 1
ATOM 2793 C C . GLU B 1 52 ? 15.977 -4.336 3.768 1 91.62 52 GLU B C 1
ATOM 2795 O O . GLU B 1 52 ? 16.406 -5.477 3.602 1 91.62 52 GLU B O 1
ATOM 2800 N N . GLN B 1 53 ? 14.93 -3.9 3.189 1 90.94 53 GLN B N 1
ATOM 2801 C CA . GLN B 1 53 ? 14.109 -4.781 2.363 1 90.94 53 GLN B CA 1
ATOM 2802 C C . GLN B 1 53 ? 14.859 -5.203 1.103 1 90.94 53 GLN B C 1
ATOM 2804 O O . GLN B 1 53 ? 14.812 -6.371 0.707 1 90.94 53 GLN B O 1
ATOM 2809 N N . ALA B 1 54 ? 15.5 -4.246 0.498 1 94.38 54 ALA B N 1
ATOM 2810 C CA . ALA B 1 54 ? 16.281 -4.539 -0.702 1 94.38 54 ALA B CA 1
ATOM 2811 C C . ALA B 1 54 ? 17.375 -5.566 -0.411 1 94.38 54 ALA B C 1
ATOM 2813 O O . ALA B 1 54 ? 17.562 -6.516 -1.178 1 94.38 54 ALA B O 1
ATOM 2814 N N . LEU B 1 55 ? 18.016 -5.359 0.702 1 95.75 55 LEU B N 1
ATOM 2815 C CA . LEU B 1 55 ? 19.094 -6.258 1.061 1 95.75 55 LEU B CA 1
ATOM 2816 C C . LEU B 1 55 ? 18.578 -7.66 1.356 1 95.75 55 LEU B C 1
ATOM 2818 O O . LEU B 1 55 ? 19.188 -8.656 0.96 1 95.75 55 LEU B O 1
ATOM 2822 N N . GLN B 1 56 ? 17.469 -7.766 2.051 1 93.88 56 GLN B N 1
ATOM 2823 C CA . GLN B 1 56 ? 16.844 -9.055 2.334 1 93.88 56 GLN B CA 1
ATOM 2824 C C . GLN B 1 56 ? 16.516 -9.805 1.046 1 93.88 56 GLN B C 1
ATOM 2826 O O . GLN B 1 56 ? 16.812 -11 0.922 1 93.88 56 GLN B O 1
ATOM 2831 N N . MET B 1 57 ? 15.977 -9.109 0.167 1 94 57 MET B N 1
ATOM 2832 C CA . MET B 1 57 ? 15.586 -9.719 -1.098 1 94 57 MET B CA 1
ATOM 2833 C C . MET B 1 57 ? 16.812 -10.156 -1.894 1 94 57 MET B C 1
ATOM 2835 O O . MET B 1 57 ? 16.844 -11.258 -2.447 1 94 57 MET B O 1
ATOM 2839 N N . MET B 1 58 ? 17.812 -9.359 -1.934 1 95.94 58 MET B N 1
ATOM 2840 C CA . MET B 1 58 ? 19.031 -9.664 -2.691 1 95.94 58 MET B CA 1
ATOM 2841 C C . MET B 1 58 ? 19.75 -10.875 -2.105 1 95.94 58 MET B C 1
ATOM 2843 O O . MET B 1 58 ? 20.219 -11.742 -2.846 1 95.94 58 MET B O 1
ATOM 2847 N N . VAL B 1 59 ? 19.828 -10.898 -0.798 1 96.38 59 VAL B N 1
ATOM 2848 C CA . VAL B 1 59 ? 20.5 -12.016 -0.142 1 96.38 59 VAL B CA 1
ATOM 2849 C C . VAL B 1 59 ? 19.719 -13.305 -0.397 1 96.38 59 VAL B C 1
ATOM 2851 O O . VAL B 1 59 ? 20.297 -14.336 -0.74 1 96.38 59 VAL B O 1
ATOM 2854 N N . LEU B 1 60 ? 18.391 -13.219 -0.218 1 95.5 60 LEU B N 1
ATOM 2855 C CA . LEU B 1 60 ? 17.562 -14.391 -0.479 1 95.5 60 LEU B CA 1
ATOM 2856 C C . LEU B 1 60 ? 17.766 -14.883 -1.91 1 95.5 60 LEU B C 1
ATOM 2858 O O . LEU B 1 60 ? 17.953 -16.078 -2.141 1 95.5 60 LEU B O 1
ATOM 2862 N N . GLU B 1 61 ? 17.688 -14 -2.816 1 96 61 GLU B N 1
ATOM 2863 C CA . GLU B 1 61 ? 17.859 -14.367 -4.219 1 96 61 GLU B CA 1
ATOM 2864 C C . GLU B 1 61 ? 19.219 -15.016 -4.461 1 96 61 GLU B C 1
ATOM 2866 O O . GLU B 1 61 ? 19.328 -16 -5.188 1 96 61 GLU B O 1
ATOM 2871 N N . GLN B 1 62 ? 20.203 -14.453 -3.842 1 95.81 62 GLN B N 1
ATOM 2872 C CA . GLN B 1 62 ? 21.547 -14.984 -3.994 1 95.81 62 GLN B CA 1
ATOM 2873 C C . GLN B 1 62 ? 21.641 -16.406 -3.449 1 95.81 62 GLN B C 1
ATOM 2875 O O . GLN B 1 62 ? 22.219 -17.281 -4.09 1 95.81 62 GLN B O 1
ATOM 2880 N N . ILE B 1 63 ? 21.078 -16.609 -2.311 1 96.25 63 ILE B N 1
ATOM 2881 C CA . ILE B 1 63 ? 21.078 -17.938 -1.687 1 96.25 63 ILE B CA 1
ATOM 2882 C C . ILE B 1 63 ? 20.344 -18.938 -2.578 1 96.25 63 ILE B C 1
ATOM 2884 O O . ILE B 1 63 ? 20.844 -20.031 -2.826 1 96.25 63 ILE B O 1
ATOM 2888 N N . LEU B 1 64 ? 19.219 -18.531 -3.102 1 97.31 64 LEU B N 1
ATOM 2889 C CA . LEU B 1 64 ? 18.406 -19.406 -3.932 1 97.31 64 LEU B CA 1
ATOM 2890 C C . LEU B 1 64 ? 19.078 -19.688 -5.27 1 97.31 64 LEU B C 1
ATOM 2892 O O . LEU B 1 64 ? 19.062 -20.812 -5.766 1 97.31 64 LEU B O 1
ATOM 2896 N N . GLN B 1 65 ? 19.734 -18.703 -5.836 1 96.31 65 GLN B N 1
ATOM 2897 C CA . GLN B 1 65 ? 20.422 -18.844 -7.121 1 96.31 65 GLN B CA 1
ATOM 2898 C C . GLN B 1 65 ? 21.625 -19.781 -7.004 1 96.31 65 GLN B C 1
ATOM 2900 O O . GLN B 1 65 ? 22.062 -20.375 -7.992 1 96.31 65 GLN B O 1
ATOM 2905 N N . ASP B 1 66 ? 22.125 -19.797 -5.836 1 95.75 66 ASP B N 1
ATOM 2906 C CA . ASP B 1 66 ? 23.25 -20.688 -5.586 1 95.75 66 ASP B CA 1
ATOM 2907 C C . ASP B 1 66 ? 22.812 -22.156 -5.598 1 95.75 66 ASP B C 1
ATOM 2909 O O . ASP B 1 66 ? 23.609 -23.047 -5.895 1 95.75 66 ASP B O 1
ATOM 2913 N N . LYS B 1 67 ? 21.562 -22.406 -5.383 1 95 67 LYS B N 1
ATOM 2914 C CA . LYS B 1 67 ? 21.078 -23.766 -5.215 1 95 67 LYS B CA 1
ATOM 2915 C C . LYS B 1 67 ? 20.203 -24.188 -6.402 1 95 67 LYS B C 1
ATOM 2917 O O . LYS B 1 67 ? 20.156 -25.375 -6.742 1 95 67 LYS B O 1
ATOM 2922 N N . TYR B 1 68 ? 19.547 -23.172 -6.973 1 96 68 TYR B N 1
ATOM 2923 C CA . TYR B 1 68 ? 18.578 -23.484 -8.023 1 96 68 TYR B CA 1
ATOM 2924 C C . TYR B 1 68 ? 18.844 -22.641 -9.266 1 96 68 TYR B C 1
ATOM 2926 O O . TYR B 1 68 ? 19.406 -21.547 -9.18 1 96 68 TYR B O 1
ATOM 2934 N N . GLU B 1 69 ? 18.391 -23.203 -10.414 1 95 69 GLU B N 1
ATOM 2935 C CA . GLU B 1 69 ? 18.562 -22.5 -11.68 1 95 69 GLU B CA 1
ATOM 2936 C C . GLU B 1 69 ? 17.234 -22.156 -12.32 1 95 69 GLU B C 1
ATOM 2938 O O . GLU B 1 69 ? 16.297 -22.969 -12.297 1 95 69 GLU B O 1
ATOM 2943 N N . VAL B 1 70 ? 17.172 -20.906 -12.75 1 95.94 70 VAL B N 1
ATOM 2944 C CA . VAL B 1 70 ? 16.031 -20.438 -13.547 1 95.94 70 VAL B CA 1
ATOM 2945 C C . VAL B 1 70 ? 16.547 -19.812 -14.844 1 95.94 70 VAL B C 1
ATOM 2947 O O . VAL B 1 70 ? 17.312 -18.859 -14.82 1 95.94 70 VAL B O 1
ATOM 2950 N N . SER B 1 71 ? 16.062 -20.375 -15.969 1 94.5 71 SER B N 1
ATOM 2951 C CA . SER B 1 71 ? 16.531 -19.891 -17.266 1 94.5 71 SER B CA 1
ATOM 2952 C C . SER B 1 71 ? 15.734 -18.688 -17.734 1 94.5 71 SER B C 1
ATOM 2954 O O . SER B 1 71 ? 14.617 -18.453 -17.266 1 94.5 71 SER B O 1
ATOM 2956 N N . GLU B 1 72 ? 16.359 -17.953 -18.594 1 95.31 72 GLU B N 1
ATOM 2957 C CA . GLU B 1 72 ? 15.656 -16.812 -19.188 1 95.31 72 GLU B CA 1
ATOM 2958 C C . GLU B 1 72 ? 14.422 -17.281 -19.953 1 95.31 72 GLU B C 1
ATOM 2960 O O . GLU B 1 72 ? 13.414 -16.562 -20 1 95.31 72 GLU B O 1
ATOM 2965 N N . GLU B 1 73 ? 14.562 -18.438 -20.484 1 93.44 73 GLU B N 1
ATOM 2966 C CA . GLU B 1 73 ? 13.445 -18.984 -21.25 1 93.44 73 GLU B CA 1
ATOM 2967 C C . GLU B 1 73 ? 12.234 -19.219 -20.344 1 93.44 73 GLU B C 1
ATOM 2969 O O . GLU B 1 73 ? 11.094 -18.984 -20.734 1 93.44 73 GLU B O 1
ATOM 2974 N N . GLU B 1 74 ? 12.555 -19.703 -19.141 1 93.25 74 GLU B N 1
ATOM 2975 C CA . GLU B 1 74 ? 11.477 -19.891 -18.172 1 93.25 74 GLU B CA 1
ATOM 2976 C C . GLU B 1 74 ? 10.805 -18.578 -17.812 1 93.25 74 GLU B C 1
ATOM 2978 O O . GLU B 1 74 ? 9.578 -18.5 -17.734 1 93.25 74 GLU B O 1
ATOM 2983 N N . VAL B 1 75 ? 11.586 -17.578 -17.688 1 96.56 75 VAL B N 1
ATOM 2984 C CA . VAL B 1 75 ? 11.078 -16.266 -17.312 1 96.56 75 VAL B CA 1
ATOM 2985 C C . VAL B 1 75 ? 10.273 -15.68 -18.484 1 96.56 75 VAL B C 1
ATOM 2987 O O . VAL B 1 75 ? 9.188 -15.133 -18.281 1 96.56 75 VAL B O 1
ATOM 2990 N N . ASP B 1 76 ? 10.75 -15.891 -19.656 1 95.81 76 ASP B N 1
ATOM 2991 C CA . ASP B 1 76 ? 10.062 -15.391 -20.844 1 95.81 76 ASP B CA 1
ATOM 2992 C C . ASP B 1 76 ? 8.703 -16.062 -21.016 1 95.81 76 ASP B C 1
ATOM 2994 O O . ASP B 1 76 ? 7.715 -15.398 -21.344 1 95.81 76 ASP B O 1
ATOM 2998 N N . ALA B 1 77 ? 8.719 -17.281 -20.812 1 90.94 77 ALA B N 1
ATOM 2999 C CA . ALA B 1 77 ? 7.484 -18.047 -20.969 1 90.94 77 ALA B CA 1
ATOM 3000 C C . ALA B 1 77 ? 6.426 -17.562 -19.969 1 90.94 77 ALA B C 1
ATOM 3002 O O . ALA B 1 77 ? 5.258 -17.391 -20.328 1 90.94 77 ALA B O 1
ATOM 3003 N N . GLU B 1 78 ? 6.902 -17.391 -18.734 1 93.19 78 GLU B N 1
ATOM 3004 C CA . GLU B 1 78 ? 5.973 -16.906 -17.719 1 93.19 78 GLU B CA 1
ATOM 3005 C C . GLU B 1 78 ? 5.504 -15.484 -18.031 1 93.19 78 GLU B C 1
ATOM 3007 O O . GLU B 1 78 ? 4.328 -15.164 -17.875 1 93.19 78 GLU B O 1
ATOM 3012 N N . LEU B 1 79 ? 6.379 -14.711 -18.484 1 95.81 79 LEU B N 1
ATOM 3013 C CA . LEU B 1 79 ? 6.047 -13.336 -18.844 1 95.81 79 LEU B CA 1
ATOM 3014 C C . LEU B 1 79 ? 5.012 -13.297 -19.953 1 95.81 79 LEU B C 1
ATOM 3016 O O . LEU B 1 79 ? 4.039 -12.531 -19.875 1 95.81 79 LEU B O 1
ATOM 3020 N N . GLU B 1 80 ? 5.199 -14.117 -20.969 1 93.88 80 GLU B N 1
ATOM 3021 C CA . GLU B 1 80 ? 4.281 -14.156 -22.094 1 93.88 80 GLU B CA 1
ATOM 3022 C C . GLU B 1 80 ? 2.906 -14.664 -21.688 1 93.88 80 GLU B C 1
ATOM 3024 O O . GLU B 1 80 ? 1.883 -14.141 -22.125 1 93.88 80 GLU B O 1
ATOM 3029 N N . ALA B 1 81 ? 2.965 -15.641 -20.875 1 89.19 81 ALA B N 1
ATOM 3030 C CA . ALA B 1 81 ? 1.699 -16.156 -20.375 1 89.19 81 ALA B CA 1
ATOM 3031 C C . ALA B 1 81 ? 0.933 -15.086 -19.609 1 89.19 81 ALA B C 1
ATOM 3033 O O . ALA B 1 81 ? -0.288 -14.969 -19.734 1 89.19 81 ALA B O 1
ATOM 3034 N N . MET B 1 82 ? 1.646 -14.32 -18.828 1 93.19 82 MET B N 1
ATOM 3035 C CA . MET B 1 82 ? 1.021 -13.25 -18.062 1 93.19 82 MET B CA 1
ATOM 3036 C C . MET B 1 82 ? 0.494 -12.156 -18.969 1 93.19 82 MET B C 1
ATOM 3038 O O . MET B 1 82 ? -0.595 -11.625 -18.75 1 93.19 82 MET B O 1
ATOM 3042 N N . LYS B 1 83 ? 1.202 -11.82 -20 1 94.75 83 LYS B N 1
ATOM 3043 C CA . LYS B 1 83 ? 0.753 -10.828 -20.969 1 94.75 83 LYS B CA 1
ATOM 3044 C C . LYS B 1 83 ? -0.57 -11.242 -21.609 1 94.75 83 LYS B C 1
ATOM 3046 O O . LYS B 1 83 ? -1.485 -10.422 -21.734 1 94.75 83 LYS B O 1
ATOM 3051 N N . GLU B 1 84 ? -0.628 -12.492 -21.938 1 91.56 84 GLU B N 1
ATOM 3052 C CA . GLU B 1 84 ? -1.847 -13.016 -22.547 1 91.56 84 GLU B CA 1
ATOM 3053 C C . GLU B 1 84 ? -3.016 -12.977 -21.562 1 91.56 84 GLU B C 1
ATOM 3055 O O . GLU B 1 84 ? -4.129 -12.602 -21.922 1 91.56 84 GLU B O 1
ATOM 3060 N N . GLN B 1 85 ? -2.633 -13.328 -20.375 1 88.38 85 GLN B N 1
ATOM 3061 C CA . GLN B 1 85 ? -3.67 -13.367 -19.359 1 88.38 85 GLN B CA 1
ATOM 3062 C C . GLN B 1 85 ? -4.227 -11.969 -19.078 1 88.38 85 GLN B C 1
ATOM 3064 O O . GLN B 1 85 ? -5.414 -11.812 -18.797 1 88.38 85 GLN B O 1
ATOM 3069 N N . TYR B 1 86 ? -3.414 -10.984 -19.203 1 92.38 86 TYR B N 1
ATOM 3070 C CA . TYR B 1 86 ? -3.834 -9.625 -18.859 1 92.38 86 TYR B CA 1
ATOM 3071 C C . TYR B 1 86 ? -4.387 -8.906 -20.094 1 92.38 86 TYR B C 1
ATOM 3073 O O . TYR B 1 86 ? -4.805 -7.754 -20 1 92.38 86 TYR B O 1
ATOM 3081 N N . GLY B 1 87 ? -4.438 -9.547 -21.281 1 90.94 87 GLY B N 1
ATOM 3082 C CA . GLY B 1 87 ? -5.078 -8.977 -22.453 1 90.94 87 GLY B CA 1
ATOM 3083 C C . GLY B 1 87 ? -4.09 -8.391 -23.438 1 90.94 87 GLY B C 1
ATOM 3084 O O . GLY B 1 87 ? -4.434 -7.48 -24.203 1 90.94 87 GLY B O 1
ATOM 3085 N N . GLY B 1 88 ? -2.848 -8.773 -23.297 1 93.19 88 GLY B N 1
ATOM 3086 C CA . GLY B 1 88 ? -1.863 -8.328 -24.281 1 93.19 88 GLY B CA 1
ATOM 3087 C C . GLY B 1 88 ? -0.802 -7.422 -23.672 1 93.19 88 GLY B C 1
ATOM 3088 O O . GLY B 1 88 ? -0.847 -7.105 -22.484 1 93.19 88 GLY B O 1
ATOM 3089 N N . GLN B 1 89 ? 0.122 -6.965 -24.547 1 92.94 89 GLN B N 1
ATOM 3090 C CA . GLN B 1 89 ? 1.288 -6.195 -24.125 1 92.94 89 GLN B CA 1
ATOM 3091 C C . GLN B 1 89 ? 0.878 -4.84 -23.562 1 92.94 89 GLN B C 1
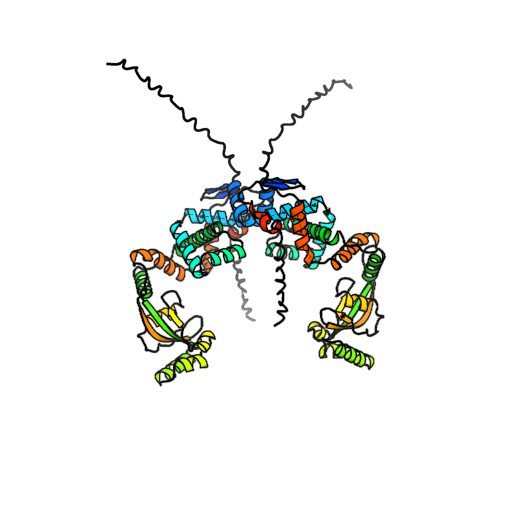ATOM 3093 O O . GLN B 1 89 ? 1.376 -4.426 -22.5 1 92.94 89 GLN B O 1
ATOM 3098 N N . GLU B 1 90 ? 0.013 -4.184 -24.188 1 93.5 90 GLU B N 1
ATOM 3099 C CA . GLU B 1 90 ? -0.387 -2.844 -23.766 1 93.5 90 GLU B CA 1
ATOM 3100 C C . GLU B 1 90 ? -1.039 -2.863 -22.391 1 93.5 90 GLU B C 1
ATOM 3102 O O . GLU B 1 90 ? -0.688 -2.064 -21.516 1 93.5 90 GLU B O 1
ATOM 3107 N N . GLN B 1 91 ? -1.954 -3.758 -22.281 1 93.94 91 GLN B N 1
ATOM 3108 C CA . GLN B 1 91 ? -2.643 -3.889 -21 1 93.94 91 GLN B CA 1
ATOM 3109 C C . GLN B 1 91 ? -1.675 -4.301 -19.891 1 93.94 91 GLN B C 1
ATOM 3111 O O . GLN B 1 91 ? -1.762 -3.807 -18.766 1 93.94 91 GLN B O 1
ATOM 3116 N N . PHE B 1 92 ? -0.863 -5.176 -20.344 1 95.38 92 PHE B N 1
ATOM 3117 C CA . PHE B 1 92 ? 0.153 -5.629 -19.391 1 95.38 92 PHE B CA 1
ATOM 3118 C C . PHE B 1 92 ? 1.027 -4.469 -18.938 1 95.38 92 PHE B C 1
ATOM 3120 O O . PHE B 1 92 ? 1.275 -4.305 -17.75 1 95.38 92 PHE B O 1
ATOM 3127 N N . ASP B 1 93 ? 1.433 -3.613 -19.719 1 92.38 93 ASP B N 1
ATOM 3128 C CA . ASP B 1 93 ? 2.27 -2.461 -19.406 1 92.38 93 ASP B CA 1
ATOM 3129 C C . ASP B 1 93 ? 1.54 -1.492 -18.469 1 92.38 93 ASP B C 1
ATOM 3131 O O . ASP B 1 93 ? 2.148 -0.916 -17.562 1 92.38 93 ASP B O 1
ATOM 3135 N N . MET B 1 94 ? 0.332 -1.312 -18.719 1 91.75 94 MET B N 1
ATOM 3136 C CA . MET B 1 94 ? -0.475 -0.423 -17.891 1 91.75 94 MET B CA 1
ATOM 3137 C C . MET B 1 94 ? -0.544 -0.934 -16.453 1 91.75 94 MET B C 1
ATOM 3139 O O . MET B 1 94 ? -0.36 -0.167 -15.516 1 91.75 94 MET B O 1
ATOM 3143 N N . ILE B 1 95 ? -0.7 -2.201 -16.391 1 92.75 95 ILE B N 1
ATOM 3144 C CA . ILE B 1 95 ? -0.805 -2.801 -15.055 1 92.75 95 ILE B CA 1
ATOM 3145 C C . ILE B 1 95 ? 0.533 -2.684 -14.336 1 92.75 95 ILE B C 1
ATOM 3147 O O . ILE B 1 95 ? 0.57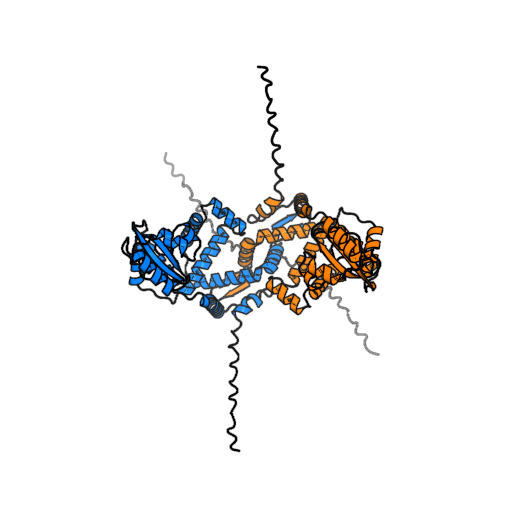6 -2.344 -13.148 1 92.75 95 ILE B O 1
ATOM 3151 N N . LEU B 1 96 ? 1.633 -2.971 -14.984 1 91.5 96 LEU B N 1
ATOM 3152 C CA . LEU B 1 96 ? 2.959 -2.852 -14.391 1 91.5 96 LEU B CA 1
ATOM 3153 C C . LEU B 1 96 ? 3.203 -1.436 -13.883 1 91.5 96 LEU B C 1
ATOM 3155 O O . LEU B 1 96 ? 3.648 -1.246 -12.75 1 91.5 96 LEU B O 1
ATOM 3159 N N . SER B 1 97 ? 2.828 -0.533 -14.711 1 86.69 97 SER B N 1
ATOM 3160 C CA . SER B 1 97 ? 3.031 0.864 -14.344 1 86.69 97 SER B CA 1
ATOM 3161 C C . SER B 1 97 ? 2.213 1.234 -13.109 1 86.69 97 SER B C 1
ATOM 3163 O O . SER B 1 97 ? 2.707 1.922 -12.211 1 86.69 97 SER B O 1
ATOM 3165 N N . GLN B 1 98 ? 1.032 0.737 -13.094 1 88.06 98 GLN B N 1
ATOM 3166 C CA . GLN B 1 98 ? 0.15 1.019 -11.969 1 88.06 98 GLN B CA 1
ATOM 3167 C C . GLN B 1 98 ? 0.711 0.438 -10.672 1 88.06 98 GLN B C 1
ATOM 3169 O O . GLN B 1 98 ? 0.507 1 -9.594 1 88.06 98 GLN B O 1
ATOM 3174 N N . GLN B 1 99 ? 1.455 -0.542 -10.914 1 87.44 99 GLN B N 1
ATOM 3175 C CA . GLN B 1 99 ? 2.002 -1.202 -9.734 1 87.44 99 GLN B CA 1
ATOM 3176 C C . GLN B 1 99 ? 3.426 -0.729 -9.445 1 87.44 99 GLN B C 1
ATOM 3178 O O . GLN B 1 99 ? 4.062 -1.196 -8.5 1 87.44 99 GLN B O 1
ATOM 3183 N N . GLY B 1 100 ? 3.912 0.103 -10.305 1 79.94 100 GLY B N 1
ATOM 3184 C CA . GLY B 1 100 ? 5.23 0.679 -10.102 1 79.94 100 GLY B CA 1
ATOM 3185 C C . GLY B 1 100 ? 6.355 -0.216 -10.586 1 79.94 100 GLY B C 1
ATOM 3186 O O . GLY B 1 100 ? 7.488 -0.108 -10.117 1 79.94 100 GLY B O 1
ATOM 3187 N N . TYR B 1 101 ? 5.984 -1.116 -11.469 1 87.81 101 TYR B N 1
ATOM 3188 C CA . TYR B 1 101 ? 6.984 -2.033 -12.008 1 87.81 101 TYR B CA 1
ATOM 3189 C C . TYR B 1 101 ? 7.379 -1.646 -13.422 1 87.81 101 TYR B C 1
ATOM 3191 O O . TYR B 1 101 ? 6.598 -1.014 -14.141 1 87.81 101 TYR B O 1
ATOM 3199 N N . THR B 1 102 ? 8.656 -1.994 -13.773 1 85.5 102 THR B N 1
ATOM 3200 C CA . THR B 1 102 ? 9.078 -2.119 -15.172 1 85.5 102 THR B CA 1
ATOM 3201 C C . THR B 1 102 ? 9.133 -3.586 -15.586 1 85.5 102 THR B C 1
ATOM 3203 O O . THR B 1 102 ? 9.047 -4.48 -14.742 1 85.5 102 THR B O 1
ATOM 3206 N N . GLU B 1 103 ? 9.172 -3.785 -16.859 1 89.88 103 GLU B N 1
ATOM 3207 C CA . GLU B 1 103 ? 9.297 -5.172 -17.297 1 89.88 103 GLU B CA 1
ATOM 3208 C C . GLU B 1 103 ? 10.531 -5.836 -16.688 1 89.88 103 GLU B C 1
ATOM 3210 O O . GLU B 1 103 ? 10.484 -7.008 -16.312 1 89.88 103 GLU B O 1
ATOM 3215 N N . ASP B 1 104 ? 11.562 -5.113 -16.547 1 88.69 104 ASP B N 1
ATOM 3216 C CA . ASP B 1 104 ? 12.805 -5.664 -16 1 88.69 104 ASP B CA 1
ATOM 3217 C C . ASP B 1 104 ? 12.641 -6.043 -14.531 1 88.69 104 ASP B C 1
ATOM 3219 O O . ASP B 1 104 ? 13.047 -7.129 -14.109 1 88.69 104 ASP B O 1
ATOM 3223 N N . THR B 1 105 ? 12.008 -5.133 -13.789 1 90.25 105 THR B N 1
ATOM 3224 C CA . THR B 1 105 ? 11.82 -5.434 -12.375 1 90.25 105 THR B CA 1
ATOM 3225 C C . THR B 1 105 ? 10.805 -6.559 -12.188 1 90.25 105 THR B C 1
ATOM 3227 O O . THR B 1 105 ? 10.906 -7.34 -11.242 1 90.25 105 THR B O 1
ATOM 3230 N N . PHE B 1 106 ? 9.914 -6.637 -13.141 1 94.12 106 PHE B N 1
ATOM 3231 C CA . PHE B 1 106 ? 8.93 -7.711 -13.07 1 94.12 106 PHE B CA 1
ATOM 3232 C C . PHE B 1 106 ? 9.578 -9.055 -13.375 1 94.12 106 PHE B C 1
ATOM 3234 O O . PHE B 1 106 ? 9.266 -10.062 -12.734 1 94.12 106 PHE B O 1
ATOM 3241 N N . ARG B 1 107 ? 10.445 -9.078 -14.367 1 94.88 107 ARG B N 1
ATOM 3242 C CA . ARG B 1 107 ? 11.211 -10.281 -14.672 1 94.88 107 ARG B CA 1
ATOM 3243 C C . ARG B 1 107 ? 11.961 -10.789 -13.445 1 94.88 107 ARG B C 1
ATOM 3245 O O . ARG B 1 107 ? 12 -11.992 -13.188 1 94.88 107 ARG B O 1
ATOM 3252 N N . ASP B 1 108 ? 12.469 -9.844 -12.664 1 93.31 108 ASP B N 1
ATOM 3253 C CA . ASP B 1 108 ? 13.18 -10.203 -11.445 1 93.31 108 ASP B CA 1
ATOM 3254 C C . ASP B 1 108 ? 12.242 -10.852 -10.43 1 93.31 108 ASP B C 1
ATOM 3256 O O . ASP B 1 108 ? 12.625 -11.797 -9.734 1 93.31 108 ASP B O 1
ATOM 3260 N N . THR B 1 109 ? 11.102 -10.297 -10.367 1 94.62 109 THR B N 1
ATOM 3261 C CA . THR B 1 109 ? 10.102 -10.852 -9.461 1 94.62 109 THR B CA 1
ATOM 3262 C C . THR B 1 109 ? 9.719 -12.266 -9.875 1 94.62 109 THR B C 1
ATOM 3264 O O . THR B 1 109 ? 9.586 -13.148 -9.023 1 94.62 109 THR B O 1
ATOM 3267 N N . ILE B 1 110 ? 9.578 -12.453 -11.195 1 96.12 110 ILE B N 1
ATOM 3268 C CA . ILE B 1 110 ? 9.266 -13.781 -11.719 1 96.12 110 ILE B CA 1
ATOM 3269 C C . ILE B 1 110 ? 10.391 -14.75 -11.367 1 96.12 110 ILE B C 1
ATOM 3271 O O . ILE B 1 110 ? 10.141 -15.852 -10.875 1 96.12 110 ILE B O 1
ATOM 3275 N N . ARG B 1 111 ? 11.609 -14.336 -11.625 1 96.75 111 ARG B N 1
ATOM 3276 C CA . ARG B 1 111 ? 12.766 -15.172 -11.336 1 96.75 111 ARG B CA 1
ATOM 3277 C C . ARG B 1 111 ? 12.805 -15.57 -9.867 1 96.75 111 ARG B C 1
ATOM 3279 O O . ARG B 1 111 ? 12.984 -16.734 -9.539 1 96.75 111 ARG B O 1
ATOM 3286 N N . LEU B 1 112 ? 12.609 -14.617 -8.992 1 95.75 112 LEU B N 1
ATOM 3287 C CA . LEU B 1 112 ? 12.648 -14.883 -7.562 1 95.75 112 LEU B CA 1
ATOM 3288 C C . LEU B 1 112 ? 11.531 -15.844 -7.16 1 95.75 112 LEU B C 1
ATOM 3290 O O . LEU B 1 112 ? 11.75 -16.766 -6.375 1 95.75 112 LEU B O 1
ATOM 3294 N N . ASN B 1 113 ? 10.367 -15.609 -7.664 1 95.94 113 ASN B N 1
ATOM 3295 C CA . ASN B 1 113 ? 9.234 -16.484 -7.367 1 95.94 113 ASN B CA 1
ATOM 3296 C C . ASN B 1 113 ? 9.516 -17.922 -7.801 1 95.94 113 ASN B C 1
ATOM 3298 O O . ASN B 1 113 ? 9.227 -18.859 -7.062 1 95.94 113 ASN B O 1
ATOM 3302 N N . ARG B 1 114 ? 10.078 -18.047 -9.016 1 96.44 114 ARG B N 1
ATOM 3303 C CA . ARG B 1 114 ? 10.398 -19.375 -9.523 1 96.44 114 ARG B CA 1
ATOM 3304 C C . ARG B 1 114 ? 11.453 -20.062 -8.648 1 96.44 114 ARG B C 1
ATOM 3306 O O . ARG B 1 114 ? 11.352 -21.25 -8.367 1 96.44 114 ARG B O 1
ATOM 3313 N N . LEU B 1 115 ? 12.422 -19.328 -8.219 1 96.88 115 LEU B N 1
ATOM 3314 C CA . LEU B 1 115 ? 13.445 -19.859 -7.328 1 96.88 115 LEU B CA 1
ATOM 3315 C C . LEU B 1 115 ? 12.828 -20.328 -6.016 1 96.88 115 LEU B C 1
ATOM 3317 O O . LEU B 1 115 ? 13.164 -21.406 -5.523 1 96.88 115 LEU B O 1
ATOM 3321 N N . GLN B 1 116 ? 11.914 -19.562 -5.52 1 95.69 116 GLN B N 1
ATOM 3322 C CA . GLN B 1 116 ? 11.25 -19.906 -4.27 1 95.69 116 GLN B CA 1
ATOM 3323 C C . GLN B 1 116 ? 10.414 -21.172 -4.426 1 95.69 116 GLN B C 1
ATOM 3325 O O . GLN B 1 116 ? 10.375 -22.016 -3.527 1 95.69 116 GLN B O 1
ATOM 3330 N N . GLU B 1 117 ? 9.789 -21.25 -5.52 1 95.62 117 GLU B N 1
ATOM 3331 C CA . GLU B 1 117 ? 9 -22.453 -5.789 1 95.62 117 GLU B CA 1
ATOM 3332 C C . GLU B 1 117 ? 9.875 -23.703 -5.828 1 95.62 117 GLU B C 1
ATOM 3334 O O . GLU B 1 117 ? 9.523 -24.734 -5.262 1 95.62 117 GLU B O 1
ATOM 3339 N N . LYS B 1 118 ? 11 -23.562 -6.496 1 95.81 118 LYS B N 1
ATOM 3340 C CA . LYS B 1 118 ? 11.922 -24.703 -6.586 1 95.81 118 LYS B CA 1
ATOM 3341 C C . LYS B 1 118 ? 12.422 -25.109 -5.203 1 95.81 118 LYS B C 1
ATOM 3343 O O . LYS B 1 118 ? 12.57 -26.297 -4.926 1 95.81 118 LYS B O 1
ATOM 3348 N N . ALA B 1 119 ? 12.602 -24.141 -4.371 1 95.38 119 ALA B N 1
ATOM 3349 C CA . ALA B 1 119 ? 13.008 -24.422 -2.996 1 95.38 119 ALA B CA 1
ATOM 3350 C C . ALA B 1 119 ? 11.898 -25.141 -2.236 1 95.38 119 ALA B C 1
ATOM 3352 O O . ALA B 1 119 ? 12.148 -26.109 -1.521 1 95.38 119 ALA B O 1
ATOM 3353 N N . LEU B 1 120 ? 10.727 -24.703 -2.426 1 95.69 120 LEU B N 1
ATOM 3354 C CA . LEU B 1 120 ? 9.57 -25.219 -1.695 1 95.69 120 LEU B CA 1
ATOM 3355 C C . LEU B 1 120 ? 9.281 -26.656 -2.072 1 95.69 120 LEU B C 1
ATOM 3357 O O . LEU B 1 120 ? 8.836 -27.453 -1.234 1 95.69 120 LEU B O 1
ATOM 3361 N N . ILE B 1 121 ? 9.648 -27.062 -3.293 1 96.12 121 ILE B N 1
ATOM 3362 C CA . ILE B 1 121 ? 9.234 -28.375 -3.766 1 96.12 121 ILE B CA 1
ATOM 3363 C C . ILE B 1 121 ? 10.438 -29.312 -3.799 1 96.12 121 ILE B C 1
ATOM 3365 O O . ILE B 1 121 ? 10.344 -30.453 -4.277 1 96.12 121 ILE B O 1
ATOM 3369 N N . GLU B 1 122 ? 11.562 -28.844 -3.393 1 93.5 122 GLU B N 1
ATOM 3370 C CA . GLU B 1 122 ? 12.812 -29.578 -3.494 1 93.5 122 GLU B CA 1
ATOM 3371 C C . GLU B 1 122 ? 12.664 -31 -2.945 1 93.5 122 GLU B C 1
ATOM 3373 O O . GLU B 1 122 ? 13.156 -31.953 -3.541 1 93.5 122 GLU B O 1
ATOM 3378 N N . ASP B 1 123 ? 11.906 -31.141 -1.85 1 92.81 123 ASP B N 1
ATOM 3379 C CA . ASP B 1 123 ? 11.828 -32.438 -1.188 1 92.81 123 ASP B CA 1
ATOM 3380 C C . ASP B 1 123 ? 10.508 -33.156 -1.507 1 92.81 123 ASP B C 1
ATOM 3382 O O . ASP B 1 123 ? 10.164 -34.156 -0.882 1 92.81 123 ASP B O 1
ATOM 3386 N N . ILE B 1 124 ? 9.844 -32.625 -2.457 1 95.25 124 ILE B N 1
ATOM 3387 C CA . ILE B 1 124 ? 8.57 -33.219 -2.844 1 95.25 124 ILE B CA 1
ATOM 3388 C C . ILE B 1 124 ? 8.773 -34.094 -4.078 1 95.25 124 ILE B C 1
ATOM 3390 O O . ILE B 1 124 ? 9.414 -33.656 -5.047 1 95.25 124 ILE B O 1
ATOM 3394 N N . GLU B 1 125 ? 8.25 -35.219 -4.004 1 94.38 125 GLU B N 1
ATOM 3395 C CA . GLU B 1 125 ? 8.383 -36.156 -5.117 1 94.38 125 GLU B CA 1
ATOM 3396 C C . GLU B 1 125 ? 7.027 -36.469 -5.746 1 94.38 125 GLU B C 1
ATOM 3398 O O . GLU B 1 125 ? 6.004 -36.469 -5.059 1 94.38 125 GLU B O 1
ATOM 3403 N N . VAL B 1 126 ? 7.156 -36.625 -7.098 1 95.62 126 VAL B N 1
ATOM 3404 C CA . VAL B 1 126 ? 6 -37.094 -7.855 1 95.62 126 VAL B CA 1
ATOM 3405 C C . VAL B 1 126 ? 6.414 -38.25 -8.758 1 95.62 126 VAL B C 1
ATOM 3407 O O . VAL B 1 126 ? 7.57 -38.344 -9.172 1 95.62 126 VAL B O 1
ATOM 3410 N N . THR B 1 127 ? 5.383 -39.125 -9.016 1 95.62 127 THR B N 1
ATOM 3411 C CA . THR B 1 127 ? 5.688 -40.281 -9.836 1 95.62 127 THR B CA 1
ATOM 3412 C C . THR B 1 127 ? 5.453 -39.969 -11.312 1 95.62 127 THR B C 1
ATOM 3414 O O . THR B 1 127 ? 4.738 -39.031 -11.648 1 95.62 127 THR B O 1
ATOM 3417 N N . GLU B 1 128 ? 6.152 -40.781 -12.047 1 95.25 128 GLU B N 1
ATOM 3418 C CA . GLU B 1 128 ? 5.934 -40.656 -13.484 1 95.25 128 GLU B CA 1
ATOM 3419 C C . GLU B 1 128 ? 4.469 -40.875 -13.844 1 95.25 128 GLU B C 1
ATOM 3421 O O . GLU B 1 128 ? 3.941 -40.281 -14.773 1 95.25 128 GLU B O 1
ATOM 3426 N N . GLU B 1 129 ? 3.865 -41.75 -13.117 1 95.75 129 GLU B N 1
ATOM 3427 C CA . GLU B 1 129 ? 2.453 -42.062 -13.344 1 95.75 129 GLU B CA 1
ATOM 3428 C C . GLU B 1 129 ? 1.584 -40.812 -13.102 1 95.75 129 GLU B C 1
ATOM 3430 O O . GLU B 1 129 ? 0.667 -40.531 -13.883 1 95.75 129 GLU B O 1
ATOM 3435 N N . GLU B 1 130 ? 1.92 -40.156 -12.102 1 94.56 130 GLU B N 1
ATOM 3436 C CA . GLU B 1 130 ? 1.17 -38.969 -11.789 1 94.56 130 GLU B CA 1
ATOM 3437 C C . GLU B 1 130 ? 1.33 -37.906 -12.883 1 94.56 130 GLU B C 1
ATOM 3439 O O . GLU B 1 130 ? 0.364 -37.25 -13.258 1 94.56 130 GLU B O 1
ATOM 3444 N N . VAL B 1 131 ? 2.475 -37.812 -13.375 1 95.94 131 VAL B N 1
ATOM 3445 C CA . VAL B 1 131 ? 2.777 -36.812 -14.414 1 95.94 131 VAL B CA 1
ATOM 3446 C C . VAL B 1 131 ? 2.041 -37.188 -15.703 1 95.94 131 VAL B C 1
ATOM 3448 O O . VAL B 1 131 ? 1.442 -36.344 -16.344 1 95.94 131 VAL B O 1
ATOM 3451 N N . GLN B 1 132 ? 2.043 -38.438 -16.016 1 95 132 GLN B N 1
ATOM 3452 C CA . GLN B 1 132 ? 1.357 -38.938 -17.203 1 95 132 GLN B CA 1
ATOM 3453 C C . GLN B 1 132 ? -0.149 -38.719 -17.109 1 95 132 GLN B C 1
ATOM 3455 O O . GLN B 1 132 ? -0.792 -38.281 -18.078 1 95 132 GLN B O 1
ATOM 3460 N N . GLU B 1 133 ? -0.607 -39 -15.953 1 90.88 133 GLU B N 1
ATOM 3461 C CA . GLU B 1 133 ? -2.039 -38.812 -15.734 1 90.88 133 GLU B CA 1
ATOM 3462 C C . GLU B 1 133 ? -2.447 -37.375 -15.938 1 90.88 133 GLU B C 1
ATOM 3464 O O . GLU B 1 133 ? -3.453 -37.094 -16.594 1 90.88 133 GLU B O 1
ATOM 3469 N N . LYS B 1 134 ? -1.644 -36.562 -15.328 1 92.5 134 LYS B N 1
ATOM 3470 C CA . LYS B 1 134 ? -1.941 -35.156 -15.477 1 92.5 134 LYS B CA 1
ATOM 3471 C C . LYS B 1 134 ? -1.857 -34.719 -16.938 1 92.5 134 LYS B C 1
ATOM 3473 O O . LYS B 1 134 ? -2.711 -33.969 -17.422 1 92.5 134 LYS B O 1
ATOM 3478 N N . TYR B 1 135 ? -0.886 -35.125 -17.625 1 94.69 135 TYR B N 1
ATOM 3479 C CA . TYR B 1 135 ? -0.745 -34.812 -19.047 1 94.69 135 TYR B CA 1
ATOM 3480 C C . TYR B 1 135 ? -1.947 -35.312 -19.828 1 94.69 135 TYR B C 1
ATOM 3482 O O . TYR B 1 135 ? -2.469 -34.625 -20.703 1 94.69 135 TYR B O 1
ATOM 3490 N N . ASP B 1 136 ? -2.369 -36.531 -19.516 1 91.81 136 ASP B N 1
ATOM 3491 C CA . ASP B 1 136 ? -3.514 -37.125 -20.203 1 91.81 136 ASP B CA 1
ATOM 3492 C C . ASP B 1 136 ? -4.773 -36.281 -19.984 1 91.81 136 ASP B C 1
ATOM 3494 O O . ASP B 1 136 ? -5.562 -36.094 -20.906 1 91.81 136 ASP B O 1
ATOM 3498 N N . GLN B 1 137 ? -4.875 -35.844 -18.797 1 88.81 137 GLN B N 1
ATOM 3499 C CA . GLN B 1 137 ? -6.02 -34.969 -18.484 1 88.81 137 GLN B CA 1
ATOM 3500 C C . GLN B 1 137 ? -5.941 -33.656 -19.25 1 88.81 137 GLN B C 1
ATOM 3502 O O . GLN B 1 137 ? -6.965 -33.125 -19.703 1 88.81 137 GLN B O 1
ATOM 3507 N N . MET B 1 138 ? -4.797 -33.156 -19.406 1 92.06 138 MET B N 1
ATOM 3508 C CA . MET B 1 138 ? -4.598 -31.875 -20.062 1 92.06 138 MET B CA 1
ATOM 3509 C C . MET B 1 138 ? -4.891 -31.984 -21.562 1 92.06 138 MET B C 1
ATOM 3511 O O . MET B 1 138 ? -5.141 -30.969 -22.219 1 92.06 138 MET B O 1
ATOM 3515 N N . GLN B 1 139 ? -4.824 -33.156 -22.094 1 92.38 139 GLN B N 1
ATOM 3516 C CA . GLN B 1 139 ? -5.078 -33.375 -23.5 1 92.38 139 GLN B CA 1
ATOM 3517 C C . GLN B 1 139 ? -6.57 -33.281 -23.812 1 92.38 139 GLN B C 1
ATOM 3519 O O . GLN B 1 139 ? -6.961 -33.25 -24.984 1 92.38 139 GLN B O 1
ATOM 3524 N N . LYS B 1 140 ? -7.32 -33.25 -22.719 1 92.06 140 LYS B N 1
ATOM 3525 C CA . LYS B 1 140 ? -8.773 -33.219 -22.875 1 92.06 140 LYS B CA 1
ATOM 3526 C C . LYS B 1 140 ? -9.375 -31.938 -22.312 1 92.06 140 LYS B C 1
ATOM 3528 O O . LYS B 1 140 ? -8.898 -31.422 -21.297 1 92.06 140 LYS B O 1
ATOM 3533 N N . GLU B 1 141 ? -10.336 -31.438 -22.969 1 95.12 141 GLU B N 1
ATOM 3534 C CA . GLU B 1 141 ? -11.203 -30.391 -22.453 1 95.12 141 GLU B CA 1
ATOM 3535 C C . GLU B 1 141 ? -12.633 -30.891 -22.25 1 95.12 141 GLU B C 1
ATOM 3537 O O . GLU B 1 141 ? -13.133 -31.672 -23.062 1 95.12 141 GLU B O 1
ATOM 3542 N N . VAL B 1 142 ? -13.172 -30.438 -21.188 1 95.31 142 VAL B N 1
ATOM 3543 C CA . VAL B 1 142 ? -14.523 -30.875 -20.891 1 95.31 142 VAL B CA 1
ATOM 3544 C C . VAL B 1 142 ? -15.445 -29.672 -20.734 1 95.31 142 VAL B C 1
ATOM 3546 O O . VAL B 1 142 ? -15.047 -28.641 -20.172 1 95.31 142 VAL B O 1
ATOM 3549 N N . ASN B 1 143 ? -16.531 -29.719 -21.406 1 96.56 143 ASN B N 1
ATOM 3550 C CA . ASN B 1 143 ? -17.641 -28.812 -21.156 1 96.56 143 ASN B CA 1
ATOM 3551 C C . ASN B 1 143 ? -18.594 -29.375 -20.109 1 96.56 143 ASN B C 1
ATOM 3553 O O . ASN B 1 143 ? -19.094 -30.484 -20.266 1 96.56 143 ASN B O 1
ATOM 3557 N N . ALA B 1 144 ? -18.719 -28.609 -19 1 96.69 144 ALA B N 1
ATOM 3558 C CA . ALA B 1 144 ? -19.531 -29.172 -17.922 1 96.69 144 ALA B CA 1
ATOM 3559 C C . ALA B 1 144 ? -20.422 -28.109 -17.297 1 96.69 144 ALA B C 1
ATOM 3561 O O . ALA B 1 144 ? -20.281 -26.922 -17.578 1 96.69 144 ALA B O 1
ATOM 3562 N N . ARG B 1 145 ? -21.422 -28.5 -16.688 1 97.25 145 ARG B N 1
ATOM 3563 C CA . ARG B 1 145 ? -22.266 -27.703 -15.797 1 97.25 145 ARG B CA 1
ATOM 3564 C C . ARG B 1 145 ? -22.328 -28.328 -14.398 1 97.25 145 ARG B C 1
ATOM 3566 O O . ARG B 1 145 ? -22.062 -29.516 -14.234 1 97.25 145 ARG B O 1
ATOM 3573 N N . HIS B 1 146 ? -22.516 -27.438 -13.461 1 97.88 146 HIS B N 1
ATOM 3574 C CA . HIS B 1 146 ? -22.562 -27.984 -12.109 1 97.88 146 HIS B CA 1
ATOM 3575 C C . HIS B 1 146 ? -23.578 -27.25 -11.25 1 97.88 146 HIS B C 1
ATOM 3577 O O . HIS B 1 146 ? -24.031 -26.172 -11.609 1 97.88 146 HIS B O 1
ATOM 3583 N N . ILE B 1 147 ? -24.047 -27.906 -10.195 1 97.56 147 ILE B N 1
ATOM 3584 C CA . ILE B 1 147 ? -24.844 -27.344 -9.109 1 97.56 147 ILE B CA 1
ATOM 3585 C C . ILE B 1 147 ? -24.062 -27.406 -7.801 1 97.56 147 ILE B C 1
ATOM 3587 O O . ILE B 1 147 ? -23.562 -28.469 -7.43 1 97.56 147 ILE B O 1
ATOM 3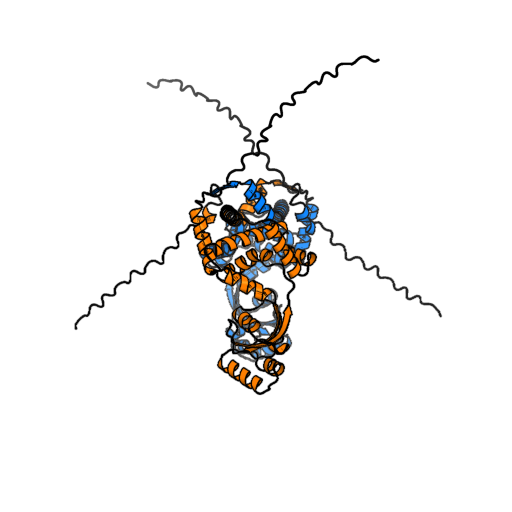591 N N . LEU B 1 148 ? -23.938 -26.266 -7.211 1 97.81 148 LEU B N 1
ATOM 3592 C CA . LEU B 1 148 ? -23.188 -26.188 -5.957 1 97.81 148 LEU B CA 1
ATOM 3593 C C . LEU B 1 148 ? -24.141 -25.969 -4.781 1 97.81 148 LEU B C 1
ATOM 3595 O O . LEU B 1 148 ? -24.938 -25.031 -4.789 1 97.81 148 LEU B O 1
ATOM 3599 N N . VAL B 1 149 ? -23.984 -26.828 -3.799 1 97 149 VAL B N 1
ATOM 3600 C CA . VAL B 1 149 ? -24.812 -26.703 -2.602 1 97 149 VAL B CA 1
ATOM 3601 C C . VAL B 1 149 ? -23.938 -26.828 -1.356 1 97 149 VAL B C 1
ATOM 3603 O O . VAL B 1 149 ? -22.766 -27.188 -1.446 1 97 149 VAL B O 1
ATOM 3606 N N . GLN B 1 150 ? -24.422 -26.562 -0.309 1 95.62 150 GLN B N 1
ATOM 3607 C CA . GLN B 1 150 ? -23.641 -26.391 0.906 1 95.62 150 GLN B CA 1
ATOM 3608 C C . GLN B 1 150 ? -23.359 -27.734 1.574 1 95.62 150 GLN B C 1
ATOM 3610 O O . GLN B 1 150 ? -22.328 -27.906 2.236 1 95.62 150 GLN B O 1
ATOM 3615 N N . ASP B 1 151 ? -24.328 -28.703 1.489 1 96.06 151 ASP B N 1
ATOM 3616 C CA . ASP B 1 151 ? -24.156 -29.938 2.236 1 96.06 151 ASP B CA 1
ATOM 3617 C C . ASP B 1 151 ? -24.484 -31.156 1.361 1 96.06 151 ASP B C 1
ATOM 3619 O O . ASP B 1 151 ? -25.156 -31.031 0.341 1 96.06 151 ASP B O 1
ATOM 3623 N N . GLU B 1 152 ? -24 -32.312 1.845 1 97 152 GLU B N 1
ATOM 3624 C CA . GLU B 1 152 ? -24.094 -33.562 1.083 1 97 152 GLU B CA 1
ATOM 3625 C C . GLU B 1 152 ? -25.547 -33.969 0.914 1 97 152 GLU B C 1
ATOM 3627 O O . GLU B 1 152 ? -25.922 -34.5 -0.138 1 97 152 GLU B O 1
ATOM 3632 N N . GLU B 1 153 ? -26.312 -33.812 1.906 1 97.31 153 GLU B N 1
ATOM 3633 C CA . GLU B 1 153 ? -27.719 -34.219 1.861 1 97.31 153 GLU B CA 1
ATOM 3634 C C . GLU B 1 153 ? -28.453 -33.531 0.729 1 97.31 153 GLU B C 1
ATOM 3636 O O . GLU B 1 153 ? -29.188 -34.156 -0.034 1 97.31 153 GLU B O 1
ATOM 3641 N N . THR B 1 154 ? -28.219 -32.25 0.693 1 97.44 154 THR B N 1
ATOM 3642 C CA . THR B 1 154 ? -28.859 -31.469 -0.37 1 97.44 154 THR B CA 1
ATOM 3643 C C . THR B 1 154 ? -28.344 -31.922 -1.737 1 97.44 154 THR B C 1
ATOM 3645 O O . THR B 1 154 ? -29.109 -31.984 -2.699 1 97.44 154 THR B O 1
ATOM 3648 N N . ALA B 1 155 ? -27.141 -32.219 -1.772 1 98.06 155 ALA B N 1
ATOM 3649 C CA . ALA B 1 155 ? -26.562 -32.688 -3.027 1 98.06 155 ALA B CA 1
ATOM 3650 C C . ALA B 1 155 ? -27.203 -34 -3.488 1 98.06 155 ALA B C 1
ATOM 3652 O O . ALA B 1 155 ? -27.484 -34.156 -4.676 1 98.06 155 ALA B O 1
ATOM 3653 N N . LEU B 1 156 ? -27.359 -34.875 -2.604 1 97.69 156 LEU B N 1
ATOM 3654 C CA . LEU B 1 156 ? -27.984 -36.156 -2.912 1 97.69 156 LEU B CA 1
ATOM 3655 C C . LEU B 1 156 ? -29.422 -35.938 -3.396 1 97.69 156 LEU B C 1
ATOM 3657 O O . LEU B 1 156 ? -29.859 -36.625 -4.32 1 97.69 156 LEU B O 1
ATOM 3661 N N . ASP B 1 157 ? -30.062 -35.062 -2.766 1 97.56 157 ASP B N 1
ATOM 3662 C CA . ASP B 1 157 ? -31.422 -34.75 -3.188 1 97.56 157 ASP B CA 1
ATOM 3663 C C . ASP B 1 157 ? -31.438 -34.188 -4.613 1 97.56 157 ASP B C 1
ATOM 3665 O O . ASP B 1 157 ? -32.281 -34.594 -5.426 1 97.56 157 ASP B O 1
ATOM 3669 N N . VAL B 1 158 ? -30.578 -33.344 -4.809 1 97.69 158 VAL B N 1
ATOM 3670 C CA . VAL B 1 158 ? -30.484 -32.75 -6.141 1 97.69 158 VAL B CA 1
ATOM 3671 C C . VAL B 1 158 ? -30.203 -33.844 -7.172 1 97.69 158 VAL B C 1
ATOM 3673 O O . VAL B 1 158 ? -30.828 -33.875 -8.234 1 97.69 158 VAL B O 1
ATOM 3676 N N . LYS B 1 159 ? -29.281 -34.656 -6.898 1 97.56 159 LYS B N 1
ATOM 3677 C CA . LYS B 1 159 ? -28.969 -35.75 -7.812 1 97.56 159 LYS B CA 1
ATOM 3678 C C . LYS B 1 159 ? -30.219 -36.562 -8.133 1 97.56 159 LYS B C 1
ATOM 3680 O O . LYS B 1 159 ? -30.469 -36.906 -9.297 1 97.56 159 LYS B O 1
ATOM 3685 N N . GLN B 1 160 ? -30.938 -36.906 -7.145 1 97.06 160 GLN B N 1
ATOM 3686 C CA . GLN B 1 160 ? -32.156 -37.688 -7.324 1 97.06 160 GLN B CA 1
ATOM 3687 C C . GLN B 1 160 ? -33.156 -36.938 -8.219 1 97.06 160 GLN B C 1
ATOM 3689 O O . GLN B 1 160 ? -33.781 -37.562 -9.094 1 97.06 160 GLN B O 1
ATOM 3694 N N . GLN B 1 161 ? -33.281 -35.719 -7.977 1 97.19 161 GLN B N 1
ATOM 3695 C CA . GLN B 1 161 ? -34.188 -34.906 -8.797 1 97.19 161 GLN B CA 1
ATOM 3696 C C . GLN B 1 161 ? -33.75 -34.938 -10.266 1 97.19 161 GLN B C 1
ATOM 3698 O O . GLN B 1 161 ? -34.594 -35.031 -11.156 1 97.19 161 GLN B O 1
ATOM 3703 N N . LEU B 1 162 ? -32.562 -34.844 -10.461 1 97.31 162 LEU B N 1
ATOM 3704 C CA . LEU B 1 162 ? -32.062 -34.844 -11.82 1 97.31 162 LEU B CA 1
ATOM 3705 C C . LEU B 1 162 ? -32.25 -36.219 -12.469 1 97.31 162 LEU B C 1
ATOM 3707 O O . LEU B 1 162 ? -32.625 -36.312 -13.648 1 97.31 162 LEU B O 1
ATOM 3711 N N . GLU B 1 163 ? -31.984 -37.25 -11.742 1 94.44 163 GLU B N 1
ATOM 3712 C CA . GLU B 1 163 ? -32.188 -38.594 -12.242 1 94.44 163 GLU B CA 1
ATOM 3713 C C . GLU B 1 163 ? -33.656 -38.844 -12.562 1 94.44 163 GLU B C 1
ATOM 3715 O O . GLU B 1 163 ? -34 -39.656 -13.445 1 94.44 163 GLU B O 1
ATOM 3720 N N . ASP B 1 164 ? -34.469 -38.094 -11.859 1 95.62 164 ASP B N 1
ATOM 3721 C CA . ASP B 1 164 ? -35.906 -38.219 -12.07 1 95.62 164 ASP B CA 1
ATOM 3722 C C . ASP B 1 164 ? -36.375 -37.344 -13.227 1 95.62 164 ASP B C 1
ATOM 3724 O O . ASP B 1 164 ? -37.562 -37.281 -13.539 1 95.62 164 ASP B O 1
ATOM 3728 N N . GLY B 1 165 ? -35.5 -36.625 -13.766 1 94.12 165 GLY B N 1
ATOM 3729 C CA . GLY B 1 165 ? -35.844 -35.938 -15.008 1 94.12 165 GLY B CA 1
ATOM 3730 C C . GLY B 1 165 ? -35.906 -34.406 -14.859 1 94.12 165 GLY B C 1
ATOM 3731 O O . GLY B 1 165 ? -36.281 -33.719 -15.789 1 94.12 165 GLY B O 1
ATOM 3732 N N . ALA B 1 166 ? -35.562 -33.938 -13.664 1 94.81 166 ALA B N 1
ATOM 3733 C CA . ALA B 1 166 ? -35.562 -32.5 -13.492 1 94.81 166 ALA B CA 1
ATOM 3734 C C . ALA B 1 166 ? -34.562 -31.828 -14.43 1 94.81 166 ALA B C 1
ATOM 3736 O O . ALA B 1 166 ? -33.562 -32.438 -14.82 1 94.81 166 ALA B O 1
ATOM 3737 N N . ASP B 1 167 ? -34.938 -30.609 -14.781 1 96.38 167 ASP B N 1
ATOM 3738 C CA . ASP B 1 167 ? -34.031 -29.844 -15.648 1 96.38 167 ASP B CA 1
ATOM 3739 C C . ASP B 1 167 ? -32.812 -29.344 -14.883 1 96.38 167 ASP B C 1
ATOM 3741 O O . ASP B 1 167 ? -32.969 -28.703 -13.836 1 96.38 167 ASP B O 1
ATOM 3745 N N . PHE B 1 168 ? -31.703 -29.609 -15.414 1 97.25 168 PHE B N 1
ATOM 3746 C CA . PHE B 1 168 ? -30.453 -29.266 -14.734 1 97.25 168 PHE B CA 1
ATOM 3747 C C . PHE B 1 168 ? -30.328 -27.766 -14.539 1 97.25 168 PHE B C 1
ATOM 3749 O O . PHE B 1 168 ? -30.047 -27.297 -13.438 1 97.25 168 PHE B O 1
ATOM 3756 N N . ALA B 1 169 ? -30.484 -27 -15.531 1 96.19 169 ALA B N 1
ATOM 3757 C CA . ALA B 1 169 ? -30.328 -25.547 -15.5 1 96.19 169 ALA B CA 1
ATOM 3758 C C . ALA B 1 169 ? -31.297 -24.906 -14.523 1 96.19 169 ALA B C 1
ATOM 3760 O O . ALA B 1 169 ? -30.938 -23.984 -13.781 1 96.19 169 ALA B O 1
ATOM 3761 N N . GLU B 1 170 ? -32.469 -25.375 -14.562 1 95.69 170 GLU B N 1
ATOM 3762 C CA . GLU B 1 170 ? -33.5 -24.844 -13.656 1 95.69 170 GLU B CA 1
ATOM 3763 C C . GLU B 1 170 ? -33.125 -25.109 -12.195 1 95.69 170 GLU B C 1
ATOM 3765 O O . GLU B 1 170 ? -33.219 -24.219 -11.352 1 95.69 170 GLU B O 1
ATOM 3770 N N . LEU B 1 171 ? -32.719 -26.344 -12 1 96.38 171 LEU B N 1
ATOM 3771 C CA . LEU B 1 171 ? -32.312 -26.688 -10.633 1 96.38 171 LEU B CA 1
ATOM 3772 C C . LEU B 1 171 ? -31.109 -25.859 -10.188 1 96.38 171 LEU B C 1
ATOM 3774 O O . LEU B 1 171 ? -31.047 -25.438 -9.031 1 96.38 171 LEU B O 1
ATOM 3778 N N . ALA B 1 172 ? -30.172 -25.719 -11.055 1 96.81 172 ALA B N 1
ATOM 3779 C CA . ALA B 1 172 ? -28.984 -24.906 -10.758 1 96.81 172 ALA B CA 1
ATOM 3780 C C . ALA B 1 172 ? -29.359 -23.484 -10.375 1 96.81 172 ALA B C 1
ATOM 3782 O O . ALA B 1 172 ? -28.828 -22.938 -9.414 1 96.81 172 ALA B O 1
ATOM 3783 N N . ARG B 1 173 ? -30.219 -22.875 -11.023 1 95.56 173 ARG B N 1
ATOM 3784 C CA . ARG B 1 173 ? -30.672 -21.516 -10.75 1 95.56 173 ARG B CA 1
ATOM 3785 C C . ARG B 1 173 ? -31.375 -21.438 -9.398 1 95.56 173 ARG B C 1
ATOM 3787 O O . ARG B 1 173 ? -31.25 -20.438 -8.688 1 95.56 173 ARG B O 1
ATOM 3794 N N . GLU B 1 174 ? -31.969 -22.484 -9.125 1 94.12 174 GLU B N 1
ATOM 3795 C CA . GLU B 1 174 ? -32.844 -22.469 -7.945 1 94.12 174 GLU B CA 1
ATOM 3796 C C . GLU B 1 174 ? -32.031 -22.766 -6.68 1 94.12 174 GLU B C 1
ATOM 3798 O O . GLU B 1 174 ? -32.281 -22.156 -5.633 1 94.12 174 GLU B O 1
ATOM 3803 N N . VAL B 1 175 ? -31.141 -23.688 -6.84 1 95.31 175 VAL B N 1
ATOM 3804 C CA . VAL B 1 175 ? -30.672 -24.25 -5.578 1 95.31 175 VAL B CA 1
ATOM 3805 C C . VAL B 1 175 ? -29.172 -23.969 -5.41 1 95.31 175 VAL B C 1
ATOM 3807 O O . VAL B 1 175 ? -28.625 -24.094 -4.312 1 95.31 175 VAL B O 1
ATOM 3810 N N . SER B 1 176 ? -28.516 -23.656 -6.449 1 96.31 176 SER B N 1
ATOM 3811 C CA . SER B 1 176 ? -27.078 -23.422 -6.328 1 96.31 176 SER B CA 1
ATOM 3812 C C . SER B 1 176 ? -26.781 -22.281 -5.355 1 96.31 176 SER B C 1
ATOM 3814 O O . SER B 1 176 ? -27.484 -21.281 -5.34 1 96.31 176 SER B O 1
ATOM 3816 N N . THR B 1 177 ? -25.703 -22.422 -4.629 1 94.5 177 THR B N 1
ATOM 3817 C CA . THR B 1 177 ? -25.344 -21.422 -3.637 1 94.5 177 THR B CA 1
ATOM 3818 C C . THR B 1 177 ? -24.422 -20.375 -4.246 1 94.5 177 THR B C 1
ATOM 3820 O O . THR B 1 177 ? -24.219 -19.297 -3.67 1 94.5 177 THR B O 1
ATOM 3823 N N . GLU B 1 178 ? -23.875 -20.641 -5.312 1 93 178 GLU B N 1
ATOM 3824 C CA . GLU B 1 178 ? -22.969 -19.703 -5.977 1 93 178 GLU B CA 1
ATOM 3825 C C . GLU B 1 178 ? -23.719 -18.828 -6.988 1 93 178 GLU B C 1
ATOM 3827 O O . GLU B 1 178 ? -24.406 -19.344 -7.859 1 93 178 GLU B O 1
ATOM 3832 N N . PRO B 1 179 ? -23.438 -17.594 -6.953 1 90.19 179 PRO B N 1
ATOM 3833 C CA . PRO B 1 179 ? -24.172 -16.688 -7.836 1 90.19 179 PRO B CA 1
ATOM 3834 C C . PRO B 1 179 ? -23.938 -16.984 -9.312 1 90.19 179 PRO B C 1
ATOM 3836 O O . PRO B 1 179 ? -24.875 -16.891 -10.125 1 90.19 179 PRO B O 1
ATOM 3839 N N . ALA B 1 180 ? -22.781 -17.266 -9.648 1 89.31 180 ALA B N 1
ATOM 3840 C CA . ALA B 1 180 ? -22.469 -17.531 -11.055 1 89.31 180 ALA B CA 1
ATOM 3841 C C . ALA B 1 180 ? -23.328 -18.688 -11.578 1 89.31 180 ALA B C 1
ATOM 3843 O O . ALA B 1 180 ? -23.844 -18.641 -12.695 1 89.31 180 ALA B O 1
ATOM 3844 N N . ALA B 1 181 ? -23.484 -19.672 -10.859 1 89.12 181 ALA B N 1
ATOM 3845 C CA . ALA B 1 181 ? -24.281 -20.844 -11.258 1 89.12 181 ALA B CA 1
ATOM 3846 C C . ALA B 1 181 ? -25.766 -20.484 -11.359 1 89.12 181 ALA B C 1
ATOM 3848 O O . ALA B 1 181 ? -26.469 -20.984 -12.227 1 89.12 181 ALA B O 1
ATOM 3849 N N . GLN B 1 182 ? -26.188 -19.719 -10.445 1 90.06 182 GLN B N 1
ATOM 3850 C CA . GLN B 1 182 ? -27.562 -19.266 -10.484 1 90.06 182 GLN B CA 1
ATOM 3851 C C . GLN B 1 182 ? -27.875 -18.531 -11.773 1 90.06 182 GLN B C 1
ATOM 3853 O O . GLN B 1 182 ? -28.969 -18.656 -12.336 1 90.06 182 GLN B O 1
ATOM 3858 N N . GLU B 1 183 ? -26.891 -17.859 -12.203 1 91.25 183 GLU B N 1
ATOM 3859 C CA . GLU B 1 183 ? -27.078 -17.031 -13.391 1 91.25 183 GLU B CA 1
ATOM 3860 C C . GLU B 1 183 ? -26.969 -17.859 -14.664 1 91.25 183 GLU B C 1
ATOM 3862 O O . GLU B 1 183 ? -27.781 -17.719 -15.578 1 91.25 183 GLU B O 1
ATOM 3867 N N . THR B 1 184 ? -26.109 -18.719 -14.805 1 92.31 184 THR B N 1
ATOM 3868 C CA . THR B 1 184 ? -25.797 -19.422 -16.047 1 92.31 184 THR B CA 1
ATOM 3869 C C . THR B 1 184 ? -26.547 -20.75 -16.125 1 92.31 184 THR B C 1
ATOM 3871 O O . THR B 1 184 ? -26.5 -21.438 -17.141 1 92.31 184 THR B O 1
ATOM 3874 N N . GLY B 1 185 ? -27.188 -21.141 -14.977 1 95.06 185 GLY B N 1
ATOM 3875 C CA . GLY B 1 185 ? -27.766 -22.469 -14.914 1 95.06 185 GLY B CA 1
ATOM 3876 C C . GLY B 1 185 ? -26.734 -23.562 -14.703 1 95.06 185 GLY B C 1
ATOM 3877 O O . GLY B 1 185 ? -26.938 -24.703 -15.117 1 95.06 185 GLY B O 1
ATOM 3878 N N . GLY B 1 186 ? -25.625 -23.078 -14.219 1 95.94 186 GLY B N 1
ATOM 3879 C CA . GLY B 1 186 ? -24.578 -24.016 -13.844 1 95.94 186 GLY B CA 1
ATOM 3880 C C . GLY B 1 186 ? -23.547 -24.219 -14.93 1 95.94 186 GLY B C 1
ATOM 3881 O O . GLY B 1 186 ? -22.578 -24.953 -14.742 1 95.94 186 GLY B O 1
ATOM 3882 N N . GLU B 1 187 ? -23.75 -23.609 -16.078 1 96.12 187 GLU B N 1
ATOM 3883 C CA . GLU B 1 187 ? -22.828 -23.781 -17.203 1 96.12 187 GLU B CA 1
ATOM 3884 C C . GLU B 1 187 ? -21.453 -23.219 -16.875 1 96.12 187 GLU B C 1
ATOM 3886 O O . GLU B 1 187 ? -21.328 -22.078 -16.438 1 96.12 187 GLU B O 1
ATOM 3891 N N . LEU B 1 188 ? -20.406 -23.969 -17.188 1 95.38 188 LEU B N 1
ATOM 3892 C CA . LEU B 1 188 ? -19.031 -23.547 -16.891 1 95.38 188 LEU B CA 1
ATOM 3893 C C . LEU B 1 188 ? -18.234 -23.328 -18.172 1 95.38 188 LEU B C 1
ATOM 3895 O O . LEU B 1 188 ? -17.188 -22.688 -18.141 1 95.38 188 LEU B O 1
ATOM 3899 N N . GLY B 1 189 ? -18.797 -23.938 -19.25 1 94.56 189 GLY B N 1
ATOM 3900 C CA . GLY B 1 189 ? -18.016 -23.922 -20.484 1 94.56 189 GLY B CA 1
ATOM 3901 C C . GLY B 1 189 ? -16.891 -24.953 -20.469 1 94.56 189 GLY B C 1
ATOM 3902 O O . GLY B 1 189 ? -16.891 -25.875 -19.672 1 94.56 189 GLY B O 1
ATOM 3903 N N . PHE B 1 190 ? -16.031 -24.828 -21.516 1 94.81 190 PHE B N 1
ATOM 3904 C CA . PHE B 1 190 ? -14.914 -25.75 -21.625 1 94.81 190 PHE B CA 1
ATOM 3905 C C . PHE B 1 190 ? -13.805 -25.391 -20.656 1 94.81 190 PHE B C 1
ATOM 3907 O O . PHE B 1 190 ? -13.508 -24.203 -20.453 1 94.81 190 PHE B O 1
ATOM 3914 N N . PHE B 1 191 ? -13.242 -26.344 -20.016 1 94.25 191 PHE B N 1
ATOM 3915 C CA . PHE B 1 191 ? -12.062 -26.172 -19.172 1 94.25 191 PHE B CA 1
ATOM 3916 C C . PHE B 1 191 ? -11.156 -27.406 -19.25 1 94.25 191 PHE B C 1
ATOM 3918 O O . PHE B 1 191 ? -11.578 -28.453 -19.719 1 94.25 191 PHE B O 1
ATOM 3925 N N . SER B 1 192 ? -9.938 -27.141 -18.875 1 91.44 192 SER B N 1
ATOM 3926 C CA . SER B 1 192 ? -8.945 -28.219 -18.859 1 91.44 192 SER B CA 1
ATOM 3927 C C . SER B 1 192 ? -8.359 -28.406 -17.453 1 91.44 192 SER B C 1
ATOM 3929 O O . SER B 1 192 ? -8.773 -27.75 -16.5 1 91.44 192 SER B O 1
ATOM 3931 N N . ALA B 1 193 ? -7.496 -29.469 -17.406 1 88.12 193 ALA B N 1
ATOM 3932 C CA . ALA B 1 193 ? -6.848 -29.766 -16.141 1 88.12 193 ALA B CA 1
ATOM 3933 C C . ALA B 1 193 ? -6.117 -28.531 -15.602 1 88.12 193 ALA B C 1
ATOM 3935 O O . ALA B 1 193 ? -5.422 -27.844 -16.359 1 88.12 193 ALA B O 1
ATOM 3936 N N . GLY B 1 194 ? -6.332 -28.219 -14.344 1 86.19 194 GLY B N 1
ATOM 3937 C CA . GLY B 1 194 ? -5.664 -27.094 -13.703 1 86.19 194 GLY B CA 1
ATOM 3938 C C . GLY B 1 194 ? -6.562 -25.875 -13.547 1 86.19 194 GLY B C 1
ATOM 3939 O O . GLY B 1 194 ? -6.234 -24.953 -12.812 1 86.19 194 GLY B O 1
ATOM 3940 N N . ASP B 1 195 ? -7.641 -25.859 -14.172 1 87 195 ASP B N 1
ATOM 3941 C CA . ASP B 1 195 ? -8.539 -24.719 -14.18 1 87 195 ASP B CA 1
ATOM 3942 C C . ASP B 1 195 ? -9.469 -24.734 -12.961 1 87 195 ASP B C 1
ATOM 3944 O O . ASP B 1 195 ? -9.969 -23.688 -12.539 1 87 195 ASP B O 1
ATOM 3948 N N . MET B 1 196 ? -9.695 -25.906 -12.492 1 89.06 196 MET B N 1
ATOM 3949 C CA . MET B 1 196 ? -10.703 -26.062 -11.453 1 89.06 196 MET B CA 1
ATOM 3950 C C . MET B 1 196 ? -10.102 -26.703 -10.203 1 89.06 196 MET B C 1
ATOM 3952 O O . MET B 1 196 ? -8.953 -27.156 -10.227 1 89.06 196 MET B O 1
ATOM 3956 N N . ASP B 1 197 ? -10.977 -26.719 -9.188 1 89.81 197 ASP B N 1
ATOM 3957 C CA . ASP B 1 197 ? -10.602 -27.453 -7.984 1 89.81 197 ASP B CA 1
ATOM 3958 C C . ASP B 1 197 ? -10.25 -28.906 -8.312 1 89.81 197 ASP B C 1
ATOM 3960 O O . ASP B 1 197 ? -10.938 -29.547 -9.102 1 89.81 197 ASP B O 1
ATOM 3964 N N . PRO B 1 198 ? -9.25 -29.422 -7.625 1 86 198 PRO B N 1
ATOM 3965 C CA . PRO B 1 198 ? -8.773 -30.766 -7.961 1 86 198 PRO B CA 1
ATOM 3966 C C . PRO B 1 198 ? -9.867 -31.828 -7.84 1 86 198 PRO B C 1
ATOM 3968 O O . PRO B 1 198 ? -9.984 -32.688 -8.711 1 86 198 PRO B O 1
ATOM 3971 N N . ALA B 1 199 ? -10.562 -31.781 -6.773 1 90.31 199 ALA B N 1
ATOM 3972 C CA . ALA B 1 199 ? -11.625 -32.781 -6.59 1 90.31 199 ALA B CA 1
ATOM 3973 C C . ALA B 1 199 ? -12.68 -32.656 -7.684 1 90.31 199 ALA B C 1
ATOM 3975 O O . ALA B 1 199 ? -13.188 -33.656 -8.18 1 90.31 199 ALA B O 1
ATOM 3976 N N . PHE B 1 200 ? -12.977 -31.469 -8.039 1 94.56 200 PHE B N 1
ATOM 3977 C CA . PHE B 1 200 ? -13.922 -31.203 -9.109 1 94.56 200 PHE B CA 1
ATOM 3978 C C . PHE B 1 200 ? -13.406 -31.75 -10.438 1 94.56 200 PHE B C 1
ATOM 3980 O O . PHE B 1 200 ? -14.133 -32.406 -11.172 1 94.56 200 PHE B O 1
ATOM 3987 N N . GLU B 1 201 ? -12.242 -31.469 -10.68 1 92.06 201 GLU B N 1
ATOM 3988 C CA . GLU B 1 201 ? -11.625 -31.906 -11.938 1 92.06 201 GLU B CA 1
ATOM 3989 C C . GLU B 1 201 ? -11.57 -33.438 -12.031 1 92.06 201 GLU B C 1
ATOM 3991 O O . GLU B 1 201 ? -11.891 -34 -13.07 1 92.06 201 GLU B O 1
ATOM 3996 N N . ASP B 1 202 ? -11.164 -34.062 -10.969 1 89.25 202 ASP B N 1
ATOM 3997 C CA . ASP B 1 202 ? -11.094 -35.531 -10.961 1 89.25 202 ASP B CA 1
ATOM 3998 C C . ASP B 1 202 ? -12.445 -36.125 -11.32 1 89.25 202 ASP B C 1
ATOM 4000 O O . ASP B 1 202 ? -12.508 -37.094 -12.117 1 89.25 202 ASP B O 1
ATOM 4004 N N . ALA B 1 203 ? -13.398 -35.594 -10.789 1 94.19 203 ALA B N 1
ATOM 4005 C CA . ALA B 1 203 ? -14.75 -36.094 -11.055 1 94.19 203 ALA B CA 1
ATOM 4006 C C . ALA B 1 203 ? -15.164 -35.812 -12.492 1 94.19 203 ALA B C 1
ATOM 4008 O O . ALA B 1 203 ? -15.641 -36.719 -13.195 1 94.19 203 ALA B O 1
ATOM 4009 N N . ALA B 1 204 ? -14.969 -34.656 -12.938 1 95.31 204 ALA B N 1
ATOM 4010 C CA . ALA B 1 204 ? -15.398 -34.219 -14.266 1 95.31 204 ALA B CA 1
ATOM 4011 C C . ALA B 1 204 ? -14.688 -35.031 -15.352 1 95.31 204 ALA B C 1
ATOM 4013 O O . ALA B 1 204 ? -15.32 -35.469 -16.312 1 95.31 204 ALA B O 1
ATOM 4014 N N . PHE B 1 205 ? -13.461 -35.25 -15.18 1 93.06 205 PHE B N 1
ATOM 4015 C CA . PHE B 1 205 ? -12.68 -35.906 -16.219 1 93.06 205 PHE B CA 1
ATOM 4016 C C . PHE B 1 205 ? -12.938 -37.406 -16.219 1 93.06 205 PHE B C 1
ATOM 4018 O O . PHE B 1 205 ? -12.617 -38.094 -17.188 1 93.06 205 PHE B O 1
ATOM 4025 N N . SER B 1 206 ? -13.469 -37.875 -15.156 1 91.31 206 SER B N 1
ATOM 4026 C CA . SER B 1 206 ? -13.766 -39.312 -15.062 1 91.31 206 SER B CA 1
ATOM 4027 C C . SER B 1 206 ? -15.203 -39.594 -15.469 1 91.31 206 SER B C 1
ATOM 4029 O O . SER B 1 206 ? -15.602 -40.781 -15.562 1 91.31 206 SER B O 1
ATOM 4031 N N . LEU B 1 207 ? -15.906 -38.625 -15.695 1 94.38 207 LEU B N 1
ATOM 4032 C CA . LEU B 1 207 ? -17.328 -38.75 -16 1 94.38 207 LEU B CA 1
ATOM 4033 C C . LEU B 1 207 ? -17.547 -38.938 -17.5 1 94.38 207 LEU B C 1
ATOM 4035 O O . LEU B 1 207 ? -16.891 -38.281 -18.312 1 94.38 207 LEU B O 1
ATOM 4039 N N . GLU B 1 208 ? -18.453 -39.844 -17.812 1 93.75 208 GLU B N 1
ATOM 4040 C CA . GLU B 1 208 ? -18.922 -39.938 -19.203 1 93.75 208 GLU B CA 1
ATOM 4041 C C . GLU B 1 208 ? -19.875 -38.812 -19.531 1 93.75 208 GLU B C 1
ATOM 4043 O O . GLU B 1 208 ? -20.625 -38.344 -18.672 1 93.75 208 GLU B O 1
ATOM 4048 N N . PRO B 1 209 ? -19.812 -38.438 -20.828 1 94.62 209 PRO B N 1
ATOM 4049 C CA . PRO B 1 209 ? -20.75 -37.375 -21.203 1 94.62 209 PRO B CA 1
ATOM 4050 C C . PRO B 1 209 ? -22.203 -37.719 -20.891 1 94.62 209 PRO B C 1
ATOM 4052 O O . PRO B 1 209 ? -22.609 -38.875 -21.047 1 94.62 209 PRO B O 1
ATOM 4055 N N . ASN B 1 210 ? -22.906 -36.75 -20.312 1 94.19 210 ASN B N 1
ATOM 4056 C CA . ASN B 1 210 ? -24.344 -36.812 -20.062 1 94.19 210 ASN B CA 1
ATOM 4057 C C . ASN B 1 210 ? -24.672 -37.75 -18.922 1 94.19 210 ASN B C 1
ATOM 4059 O O . ASN B 1 210 ? -25.781 -38.281 -18.844 1 94.19 210 ASN B O 1
ATOM 4063 N N . VAL B 1 211 ? -23.719 -38.062 -18.109 1 95.25 211 VAL B N 1
ATOM 4064 C CA . VAL B 1 211 ? -23.938 -38.812 -16.875 1 95.25 211 VAL B CA 1
ATOM 4065 C C . VAL B 1 211 ? -23.812 -37.875 -15.672 1 95.25 211 VAL B C 1
ATOM 4067 O O . VAL B 1 211 ? -22.891 -37.062 -15.602 1 95.25 211 VAL B O 1
ATOM 4070 N N . ILE B 1 212 ? -24.75 -37.969 -14.781 1 96.62 212 ILE B N 1
ATOM 4071 C CA . ILE B 1 212 ? -24.75 -37.125 -13.578 1 96.62 212 ILE B CA 1
ATOM 4072 C C . ILE B 1 212 ? -2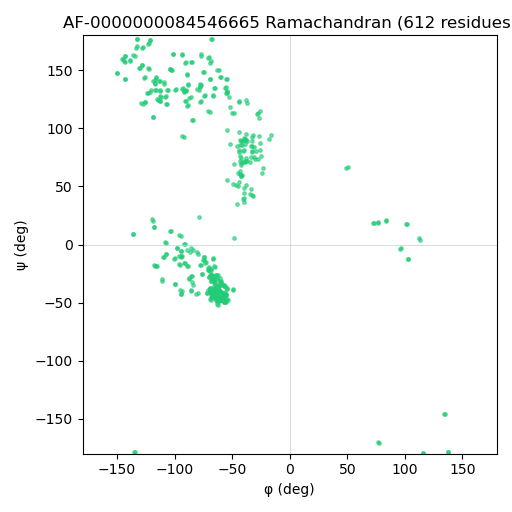3.781 -37.719 -12.547 1 96.62 212 ILE B C 1
ATOM 4074 O O . ILE B 1 212 ? -23.797 -38.938 -12.305 1 96.62 212 ILE B O 1
ATOM 4078 N N . SER B 1 213 ? -23.016 -36.906 -12.008 1 97.56 213 SER B N 1
ATOM 4079 C CA . SER B 1 213 ? -22 -37.375 -11.055 1 97.56 213 SER B CA 1
ATOM 4080 C C . SER B 1 213 ? -22.625 -37.688 -9.695 1 97.56 213 SER B C 1
ATOM 4082 O O . SER B 1 213 ? -23.75 -37.25 -9.406 1 97.56 213 SER B O 1
ATOM 4084 N N . GLU B 1 214 ? -21.797 -38.469 -8.883 1 96.88 214 GLU B N 1
ATOM 4085 C CA . GLU B 1 214 ? -22.031 -38.469 -7.445 1 96.88 214 GLU B CA 1
ATOM 4086 C C . GLU B 1 214 ? -21.656 -37.125 -6.84 1 96.88 214 GLU B C 1
ATOM 4088 O O . GLU B 1 214 ? -20.953 -36.312 -7.461 1 96.88 214 GLU B O 1
ATOM 4093 N N . PRO B 1 215 ? -22.234 -36.812 -5.707 1 97.94 215 PRO B N 1
ATOM 4094 C CA . PRO B 1 215 ? -21.812 -35.562 -5.059 1 97.94 215 PRO B CA 1
ATOM 4095 C C . PRO B 1 215 ? -20.297 -35.5 -4.836 1 97.94 215 PRO B C 1
ATOM 4097 O O . PRO B 1 215 ? -19.703 -36.5 -4.398 1 97.94 215 PRO B O 1
ATOM 4100 N N . VAL B 1 216 ? -19.734 -34.438 -5.234 1 97.5 216 VAL B N 1
ATOM 4101 C CA . VAL B 1 216 ? -18.281 -34.219 -5.109 1 97.5 216 VAL B CA 1
ATOM 4102 C C . VAL B 1 216 ? -18 -33.125 -4.098 1 97.5 216 VAL B C 1
ATOM 4104 O O . VAL B 1 216 ? -18.5 -32 -4.238 1 97.5 216 VAL B O 1
ATOM 4107 N N . GLU B 1 217 ? -17.188 -33.375 -3.158 1 96.5 217 GLU B N 1
ATOM 4108 C CA . GLU B 1 217 ? -16.859 -32.406 -2.119 1 96.5 217 GLU B CA 1
ATOM 4109 C C . GLU B 1 217 ? -15.656 -31.547 -2.52 1 96.5 217 GLU B C 1
ATOM 4111 O O . GLU B 1 217 ? -14.664 -32.062 -3.033 1 96.5 217 GLU B O 1
ATOM 4116 N N . SER B 1 218 ? -15.781 -30.203 -2.35 1 93.19 218 SER B N 1
ATOM 4117 C CA . SER B 1 218 ? -14.68 -29.25 -2.482 1 93.19 218 SER B CA 1
ATOM 4118 C C . SER B 1 218 ? -14.672 -28.25 -1.334 1 93.19 218 SER B C 1
ATOM 4120 O O . SER B 1 218 ? -15.453 -28.375 -0.388 1 93.19 218 SER B O 1
ATOM 4122 N N . SER B 1 219 ? -13.75 -27.344 -1.37 1 88.44 219 SER B N 1
ATOM 4123 C CA . SER B 1 219 ? -13.68 -26.297 -0.344 1 88.44 219 SER B CA 1
ATOM 4124 C C . SER B 1 219 ? -14.883 -25.359 -0.432 1 88.44 219 SER B C 1
ATOM 4126 O O . SER B 1 219 ? -15.164 -24.625 0.512 1 88.44 219 SER B O 1
ATOM 4128 N N . PHE B 1 220 ? -15.664 -25.438 -1.482 1 92.19 220 PHE B N 1
ATOM 4129 C CA . PHE B 1 220 ? -16.766 -24.531 -1.722 1 92.19 220 PHE B CA 1
ATOM 4130 C C . PHE B 1 220 ? -18.094 -25.172 -1.338 1 92.19 220 PHE B C 1
ATOM 4132 O O . PHE B 1 220 ? -19.125 -24.5 -1.267 1 92.19 220 PHE B O 1
ATOM 4139 N N . GLY B 1 221 ? -18.016 -26.5 -1.12 1 95.56 221 GLY B N 1
ATOM 4140 C CA . GLY B 1 221 ? -19.219 -27.266 -0.832 1 95.56 221 GLY B CA 1
ATOM 4141 C C . GLY B 1 221 ? -19.297 -28.562 -1.613 1 95.56 221 GLY B C 1
ATOM 4142 O O . GLY B 1 221 ? -18.297 -29.266 -1.77 1 95.56 221 GLY B O 1
ATOM 4143 N N . TRP B 1 222 ? -20.547 -28.844 -1.926 1 97.38 222 TRP B N 1
ATOM 4144 C CA . TRP B 1 222 ? -20.781 -30.078 -2.656 1 97.38 222 TRP B CA 1
ATOM 4145 C C . TRP B 1 222 ? -21.266 -29.797 -4.07 1 97.38 222 TRP B C 1
ATOM 4147 O O . TRP B 1 222 ? -22.203 -29.016 -4.266 1 97.38 222 TRP B O 1
ATOM 4157 N N . HIS B 1 223 ? -20.656 -30.469 -5.004 1 98 223 HIS B N 1
ATOM 4158 C CA . HIS B 1 223 ? -20.953 -30.266 -6.414 1 98 223 HIS B CA 1
ATOM 4159 C C . HIS B 1 223 ? -21.703 -31.469 -7 1 98 223 HIS B C 1
ATOM 4161 O O . HIS B 1 223 ? -21.375 -32.594 -6.676 1 98 223 HIS B O 1
ATOM 4167 N N . ILE B 1 224 ? -22.719 -31.219 -7.828 1 98.06 224 ILE B N 1
ATOM 4168 C CA . ILE B 1 224 ? -23.25 -32.156 -8.789 1 98.06 224 ILE B CA 1
ATOM 4169 C C . ILE B 1 224 ? -22.844 -31.766 -10.203 1 98.06 224 ILE B C 1
ATOM 4171 O O . ILE B 1 224 ? -23.125 -30.641 -10.641 1 98.06 224 ILE B O 1
ATOM 4175 N N . ILE B 1 225 ? -22.156 -32.688 -10.852 1 98.12 225 ILE B N 1
ATOM 4176 C CA . ILE B 1 225 ? -21.5 -32.312 -12.109 1 98.12 225 ILE B CA 1
ATOM 4177 C C . ILE B 1 225 ? -22.109 -33.125 -13.25 1 98.12 225 ILE B C 1
ATOM 4179 O O . ILE B 1 225 ? -22.391 -34.312 -13.094 1 98.12 225 ILE B O 1
ATOM 4183 N N . GLU B 1 226 ? -22.328 -32.5 -14.367 1 97.25 226 GLU B N 1
ATOM 4184 C CA . GLU B 1 226 ? -22.641 -33.188 -15.633 1 97.25 226 GLU B CA 1
ATOM 4185 C C . GLU B 1 226 ? -21.719 -32.688 -16.75 1 97.25 226 GLU B C 1
ATOM 4187 O O . GLU B 1 226 ? -21.656 -31.5 -17.047 1 97.25 226 GLU B O 1
ATOM 4192 N N . VAL B 1 227 ? -20.984 -33.656 -17.328 1 97.5 227 VAL B N 1
ATOM 4193 C CA . VAL B 1 227 ? -20.172 -33.344 -18.516 1 97.5 227 VAL B CA 1
ATOM 4194 C C . VAL B 1 227 ? -21.016 -33.469 -19.766 1 97.5 227 VAL B C 1
ATOM 4196 O O . VAL B 1 227 ? -21.688 -34.5 -19.969 1 97.5 227 VAL B O 1
ATOM 4199 N N . THR B 1 228 ? -21.016 -32.406 -20.562 1 96.12 228 THR B N 1
ATOM 4200 C CA . THR B 1 228 ? -21.875 -32.438 -21.734 1 96.12 228 THR B CA 1
ATOM 4201 C C . THR B 1 228 ? -21.094 -32.781 -22.984 1 96.12 228 THR B C 1
ATOM 4203 O O . THR B 1 228 ? -21.625 -33.375 -23.922 1 96.12 228 THR B O 1
ATOM 4206 N N . GLU B 1 229 ? -19.891 -32.344 -23.016 1 95.75 229 GLU B N 1
ATOM 4207 C CA . GLU B 1 229 ? -19.047 -32.531 -24.188 1 95.75 229 GLU B CA 1
ATOM 4208 C C . GLU B 1 229 ? -17.578 -32.625 -23.812 1 95.75 229 GLU B C 1
ATOM 4210 O O . GLU B 1 229 ? -17.156 -32.094 -22.781 1 95.75 229 GLU B O 1
ATOM 4215 N N . THR B 1 230 ? -16.828 -33.438 -24.609 1 94.81 230 THR B N 1
ATOM 4216 C CA . THR B 1 230 ? -15.383 -33.5 -24.469 1 94.81 230 THR B CA 1
ATOM 4217 C C . THR B 1 230 ? -14.688 -33.25 -25.812 1 94.81 230 THR B C 1
ATOM 4219 O O . THR B 1 230 ? -15.242 -33.562 -26.859 1 94.81 230 THR B O 1
ATOM 4222 N N . ARG B 1 231 ? -13.609 -32.594 -25.719 1 94.38 231 ARG B N 1
ATOM 4223 C CA . ARG B 1 231 ? -12.812 -32.406 -26.938 1 94.38 231 ARG B CA 1
ATOM 4224 C C . ARG B 1 231 ? -11.32 -32.469 -26.625 1 94.38 231 ARG B C 1
ATOM 4226 O O . ARG B 1 231 ? -10.922 -32.406 -25.453 1 94.38 231 ARG B O 1
ATOM 4233 N N . GLU B 1 232 ? -10.594 -32.688 -27.719 1 93 232 GLU B N 1
ATOM 4234 C CA . GLU B 1 232 ? -9.141 -32.75 -27.562 1 93 232 GLU B CA 1
ATOM 4235 C C . GLU B 1 232 ? -8.539 -31.344 -27.438 1 93 232 GLU B C 1
ATOM 4237 O O . GLU B 1 232 ? -8.969 -30.422 -28.141 1 93 232 GLU B O 1
ATOM 4242 N N . ALA B 1 233 ? -7.629 -31.234 -26.5 1 91.94 233 ALA B N 1
ATOM 4243 C CA . ALA B 1 233 ? -6.926 -29.969 -26.328 1 91.94 233 ALA B CA 1
ATOM 4244 C C . ALA B 1 233 ? -5.672 -29.906 -27.203 1 91.94 233 ALA B C 1
ATOM 4246 O O . ALA B 1 233 ? -5.062 -30.953 -27.5 1 91.94 233 ALA B O 1
ATOM 4247 N N . ASP B 1 234 ? -5.406 -28.719 -27.656 1 89.88 234 ASP B N 1
ATOM 4248 C CA . ASP B 1 234 ? -4.18 -28.5 -28.422 1 89.88 234 ASP B CA 1
ATOM 4249 C C . ASP B 1 234 ? -3.033 -28.062 -27.516 1 89.88 234 ASP B C 1
ATOM 4251 O O . ASP B 1 234 ? -2.863 -26.875 -27.25 1 89.88 234 ASP B O 1
ATOM 4255 N N . ILE B 1 235 ? -2.277 -29.062 -27.062 1 89.94 235 ILE B N 1
ATOM 4256 C CA . ILE B 1 235 ? -1.165 -28.75 -26.172 1 89.94 235 ILE B CA 1
ATOM 4257 C C . ILE B 1 235 ? 0.118 -29.391 -26.703 1 89.94 235 ILE B C 1
ATOM 4259 O O . ILE B 1 235 ? 0.081 -30.172 -27.656 1 89.94 235 ILE B O 1
ATOM 4263 N N . GLY B 1 236 ? 1.244 -29.016 -26.125 1 89.62 236 GLY B N 1
ATOM 4264 C CA . GLY B 1 236 ? 2.531 -29.547 -26.547 1 89.62 236 GLY B CA 1
ATOM 4265 C C . GLY B 1 236 ? 2.711 -31.016 -26.234 1 89.62 236 GLY B C 1
ATOM 4266 O O . GLY B 1 236 ? 1.854 -31.625 -25.594 1 89.62 236 GLY B O 1
ATOM 4267 N N . SER B 1 237 ? 3.852 -31.625 -26.641 1 94.38 237 SER B N 1
ATOM 4268 C CA . SER B 1 237 ? 4.141 -33.031 -26.406 1 94.38 237 SER B CA 1
ATOM 4269 C C . SER B 1 237 ? 4.426 -33.312 -24.938 1 94.38 237 SER B C 1
ATOM 4271 O O . SER B 1 237 ? 4.719 -32.375 -24.172 1 94.38 237 SER B O 1
ATOM 4273 N N . PHE B 1 238 ? 4.305 -34.531 -24.594 1 95.06 238 PHE B N 1
ATOM 4274 C CA . PHE B 1 238 ? 4.594 -34.938 -23.219 1 95.06 238 PHE B CA 1
ATOM 4275 C C . PHE B 1 238 ? 6.012 -34.562 -22.828 1 95.06 238 PHE B C 1
ATOM 4277 O O . PHE B 1 238 ? 6.238 -34.031 -21.734 1 95.06 238 PHE B O 1
ATOM 4284 N N . GLU B 1 239 ? 6.938 -34.781 -23.703 1 94.06 239 GLU B N 1
ATOM 4285 C CA . GLU B 1 239 ? 8.344 -34.5 -23.422 1 94.06 239 GLU B CA 1
ATOM 4286 C C . GLU B 1 239 ? 8.562 -33.031 -23.156 1 94.06 239 GLU B C 1
ATOM 4288 O O . GLU B 1 239 ? 9.336 -32.656 -22.266 1 94.06 239 GLU B O 1
ATOM 4293 N N . ASP B 1 240 ? 7.875 -32.188 -23.844 1 92.44 240 ASP B N 1
ATOM 4294 C CA . ASP B 1 240 ? 8.039 -30.75 -23.734 1 92.44 240 ASP B CA 1
ATOM 4295 C C . ASP B 1 240 ? 7.391 -30.219 -22.453 1 92.44 240 ASP B C 1
ATOM 4297 O O . ASP B 1 240 ? 7.832 -29.219 -21.891 1 92.44 240 ASP B O 1
ATOM 4301 N N . MET B 1 241 ? 6.41 -30.969 -21.984 1 93.19 241 MET B N 1
ATOM 4302 C CA . MET B 1 241 ? 5.605 -30.422 -20.891 1 93.19 241 MET B CA 1
ATOM 4303 C C . MET B 1 241 ? 5.918 -31.125 -19.578 1 93.19 241 MET B C 1
ATO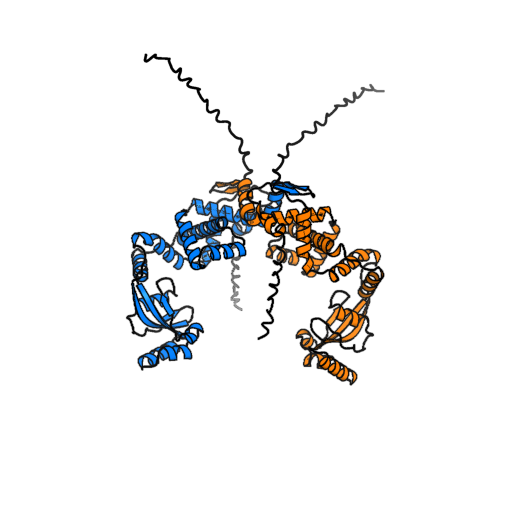M 4305 O O . MET B 1 241 ? 5.48 -30.688 -18.516 1 93.19 241 MET B O 1
ATOM 4309 N N . LYS B 1 242 ? 6.676 -32.156 -19.656 1 95.06 242 LYS B N 1
ATOM 4310 C CA . LYS B 1 242 ? 6.922 -33.031 -18.5 1 95.06 242 LYS B CA 1
ATOM 4311 C C . LYS B 1 242 ? 7.465 -32.219 -17.312 1 95.06 242 LYS B C 1
ATOM 4313 O O . LYS B 1 242 ? 6.945 -32.344 -16.203 1 95.06 242 LYS B O 1
ATOM 4318 N N . ALA B 1 243 ? 8.453 -31.453 -17.609 1 91.75 243 ALA B N 1
ATOM 4319 C CA . ALA B 1 243 ? 9.109 -30.703 -16.547 1 91.75 243 ALA B CA 1
ATOM 4320 C C . ALA B 1 243 ? 8.141 -29.734 -15.867 1 91.75 243 ALA B C 1
ATOM 4322 O O . ALA B 1 243 ? 8.109 -29.625 -14.641 1 91.75 243 ALA B O 1
ATOM 4323 N N . GLU B 1 244 ? 7.367 -29.062 -16.641 1 91.75 244 GLU B N 1
ATOM 4324 C CA . GLU B 1 244 ? 6.41 -28.094 -16.109 1 91.75 244 GLU B CA 1
ATOM 4325 C C . GLU B 1 244 ? 5.285 -28.797 -15.344 1 91.75 244 GLU B C 1
ATOM 4327 O O . GLU B 1 244 ? 4.848 -28.328 -14.297 1 91.75 244 GLU B O 1
ATOM 4332 N N . ILE B 1 245 ? 4.828 -29.891 -15.828 1 94.19 245 ILE B N 1
ATOM 4333 C CA . ILE B 1 245 ? 3.771 -30.656 -15.18 1 94.19 245 ILE B CA 1
ATOM 4334 C C . ILE B 1 245 ? 4.266 -31.172 -13.828 1 94.19 245 ILE B C 1
ATOM 4336 O O . ILE B 1 245 ? 3.559 -31.078 -12.828 1 94.19 245 ILE B O 1
ATOM 4340 N N . GLU B 1 246 ? 5.457 -31.688 -13.875 1 95.94 246 GLU B N 1
ATOM 4341 C CA . GLU B 1 246 ? 6.055 -32.156 -12.625 1 95.94 246 GLU B CA 1
ATOM 4342 C C . GLU B 1 246 ? 6.148 -31.031 -11.594 1 95.94 246 GLU B C 1
ATOM 4344 O O . GLU B 1 246 ? 5.789 -31.219 -10.43 1 95.94 246 GLU B O 1
ATOM 4349 N N . HIS B 1 247 ? 6.613 -29.922 -12.023 1 94.19 247 HIS B N 1
ATOM 4350 C CA . HIS B 1 247 ? 6.73 -28.75 -11.164 1 94.19 247 HIS B CA 1
ATOM 4351 C C . HIS B 1 247 ? 5.383 -28.375 -10.562 1 94.19 247 HIS B C 1
ATOM 4353 O O . HIS B 1 247 ? 5.277 -28.156 -9.352 1 94.19 247 HIS B O 1
ATOM 4359 N N . ASP B 1 248 ? 4.383 -28.297 -11.359 1 92.56 248 ASP B N 1
ATOM 4360 C CA . ASP B 1 248 ? 3.055 -27.875 -10.922 1 92.56 248 ASP B CA 1
ATOM 4361 C C . ASP B 1 248 ? 2.473 -28.891 -9.922 1 92.56 248 ASP B C 1
ATOM 4363 O O . ASP B 1 248 ? 1.815 -28.5 -8.953 1 92.56 248 ASP B O 1
ATOM 4367 N N . LEU B 1 249 ? 2.717 -30.141 -10.211 1 93.56 249 LEU B N 1
ATOM 4368 C CA . LEU B 1 249 ? 2.229 -31.188 -9.32 1 93.56 249 LEU B CA 1
ATOM 4369 C C . LEU B 1 249 ? 2.906 -31.094 -7.953 1 93.56 249 LEU B C 1
ATOM 4371 O O . LEU B 1 249 ? 2.244 -31.203 -6.922 1 93.56 249 LEU B O 1
ATOM 4375 N N . LYS B 1 250 ? 4.16 -30.875 -8 1 95.62 250 LYS B N 1
ATOM 4376 C CA . LYS B 1 250 ? 4.895 -30.734 -6.746 1 95.62 250 LYS B CA 1
ATOM 4377 C C . LYS B 1 250 ? 4.422 -29.5 -5.969 1 95.62 250 LYS B C 1
ATOM 4379 O O . LYS B 1 250 ? 4.285 -29.562 -4.746 1 95.62 250 LYS B O 1
ATOM 4384 N N . LEU B 1 251 ? 4.18 -28.422 -6.664 1 93.62 251 LEU B N 1
ATOM 4385 C CA . LEU B 1 251 ? 3.705 -27.203 -6.02 1 93.62 251 LEU B CA 1
ATOM 4386 C C . LEU B 1 251 ? 2.35 -27.422 -5.359 1 93.62 251 LEU B C 1
ATOM 4388 O O . LEU B 1 251 ? 2.094 -26.922 -4.27 1 93.62 251 LEU B O 1
ATOM 4392 N N . ALA B 1 252 ? 1.519 -28.156 -6.062 1 87.5 252 ALA B N 1
ATOM 4393 C CA . ALA B 1 252 ? 0.189 -28.453 -5.531 1 87.5 252 ALA B CA 1
ATOM 4394 C C . ALA B 1 252 ? 0.276 -29.266 -4.246 1 87.5 252 ALA B C 1
ATOM 4396 O O . ALA B 1 252 ? -0.576 -29.141 -3.363 1 87.5 252 ALA B O 1
ATOM 4397 N N . LYS B 1 253 ? 1.305 -30.016 -4.141 1 90.94 253 LYS B N 1
ATOM 4398 C CA . LYS B 1 253 ? 1.484 -30.891 -2.982 1 90.94 253 LYS B CA 1
ATOM 4399 C C . LYS B 1 253 ? 2.234 -30.172 -1.866 1 90.94 253 LYS B C 1
ATOM 4401 O O . LYS B 1 253 ? 2.23 -30.609 -0.718 1 90.94 253 LYS B O 1
ATOM 4406 N N . ALA B 1 254 ? 2.893 -29.109 -2.238 1 93.31 254 ALA B N 1
ATOM 4407 C CA . ALA B 1 254 ? 3.742 -28.406 -1.282 1 93.31 254 ALA B CA 1
ATOM 4408 C C . ALA B 1 254 ? 2.902 -27.703 -0.214 1 93.31 254 ALA B C 1
ATOM 4410 O O . ALA B 1 254 ? 1.816 -27.203 -0.502 1 93.31 254 ALA B O 1
ATOM 4411 N N . ASP B 1 255 ? 3.363 -27.703 1.01 1 91 255 ASP B N 1
ATOM 4412 C CA . ASP B 1 255 ? 2.766 -26.938 2.109 1 91 255 ASP B CA 1
ATOM 4413 C C . ASP B 1 255 ? 3.258 -25.5 2.117 1 91 255 ASP B C 1
ATOM 4415 O O . ASP B 1 255 ? 4.348 -25.219 2.617 1 91 255 ASP B O 1
ATOM 4419 N N . GLN B 1 256 ? 2.389 -24.609 1.731 1 88.56 256 GLN B N 1
ATOM 4420 C CA . GLN B 1 256 ? 2.764 -23.219 1.564 1 88.56 256 GLN B CA 1
ATOM 4421 C C . GLN B 1 256 ? 3.086 -22.562 2.908 1 88.56 256 GLN B C 1
ATOM 4423 O O . GLN B 1 256 ? 3.791 -21.562 2.965 1 88.56 256 GLN B O 1
ATOM 4428 N N . THR B 1 257 ? 2.615 -23.078 3.959 1 89.5 257 THR B N 1
ATOM 4429 C CA . THR B 1 257 ? 2.83 -22.5 5.281 1 89.5 257 THR B CA 1
ATOM 4430 C C . THR B 1 257 ? 4.27 -22.719 5.738 1 89.5 257 THR B C 1
ATOM 4432 O O . THR B 1 257 ? 4.73 -22.078 6.688 1 89.5 257 THR B O 1
ATOM 4435 N N . GLN B 1 258 ? 4.945 -23.625 5.043 1 89 258 GLN B N 1
ATOM 4436 C CA . GLN B 1 258 ? 6.316 -23.938 5.426 1 89 258 GLN B CA 1
ATOM 4437 C C . GLN B 1 258 ? 7.305 -23.016 4.723 1 89 258 GLN B C 1
ATOM 4439 O O . GLN B 1 258 ? 8.5 -23.031 5.02 1 89 258 GLN B O 1
ATOM 4444 N N . ALA B 1 259 ? 6.82 -22.234 3.887 1 90.62 259 ALA B N 1
ATOM 4445 C CA . ALA B 1 259 ? 7.684 -21.391 3.066 1 90.62 259 ALA B CA 1
ATOM 4446 C C . ALA B 1 259 ? 8.523 -20.469 3.934 1 90.62 259 ALA B C 1
ATOM 4448 O O . ALA B 1 259 ? 9.734 -20.328 3.723 1 90.62 259 ALA B O 1
ATOM 4449 N N . SER B 1 260 ? 7.867 -19.844 4.879 1 89.62 260 SER B N 1
ATOM 4450 C CA . SER B 1 260 ? 8.578 -18.891 5.734 1 89.62 260 SER B CA 1
ATOM 4451 C C . SER B 1 260 ? 9.664 -19.594 6.547 1 89.62 260 SER B C 1
ATOM 4453 O O . SER B 1 260 ? 10.781 -19.094 6.652 1 89.62 260 SER B O 1
ATOM 4455 N N . ALA B 1 261 ? 9.328 -20.719 7.086 1 88.56 261 ALA B N 1
ATOM 4456 C CA . ALA B 1 261 ? 10.297 -21.5 7.863 1 88.56 261 ALA B CA 1
ATOM 4457 C C . ALA B 1 261 ? 11.469 -21.938 6.996 1 88.56 261 ALA B C 1
ATOM 4459 O O . ALA B 1 261 ? 12.625 -21.906 7.434 1 88.56 261 ALA B O 1
ATOM 4460 N N . MET B 1 262 ? 11.164 -22.281 5.848 1 91.06 262 MET B N 1
ATOM 4461 C CA . MET B 1 262 ? 12.203 -22.719 4.918 1 91.06 262 MET B CA 1
ATOM 4462 C C . MET B 1 262 ? 13.164 -21.562 4.609 1 91.06 262 MET B C 1
ATOM 4464 O O . MET B 1 262 ? 14.383 -21.75 4.582 1 91.06 262 MET B O 1
ATOM 4468 N N . ILE B 1 263 ? 12.664 -20.453 4.43 1 91.81 263 ILE B N 1
ATOM 4469 C CA . ILE B 1 263 ? 13.477 -19.266 4.141 1 91.81 263 ILE B CA 1
ATOM 4470 C C . ILE B 1 263 ? 14.344 -18.938 5.352 1 91.81 263 ILE B C 1
ATOM 4472 O O . ILE B 1 263 ? 15.531 -18.641 5.203 1 91.81 263 ILE B O 1
ATOM 4476 N N . GLN B 1 264 ? 13.734 -18.984 6.508 1 91 264 GLN B N 1
ATOM 4477 C CA . GLN B 1 264 ? 14.484 -18.734 7.73 1 91 264 GLN B CA 1
ATOM 4478 C C . GLN B 1 264 ? 15.664 -19.688 7.867 1 91 264 GLN B C 1
ATOM 4480 O O . GLN B 1 264 ? 16.781 -19.266 8.203 1 91 264 GLN B O 1
ATOM 4485 N N . ASP B 1 265 ? 15.406 -20.891 7.574 1 91.88 265 ASP B N 1
ATOM 4486 C CA . ASP B 1 265 ? 16.453 -21.891 7.652 1 91.88 265 ASP B CA 1
ATOM 4487 C C . ASP B 1 265 ? 17.562 -21.609 6.645 1 91.88 265 ASP B C 1
ATOM 4489 O O . ASP B 1 265 ? 18.75 -21.719 6.969 1 91.88 265 ASP B O 1
ATOM 4493 N N . MET B 1 266 ? 17.172 -21.281 5.5 1 92.81 266 MET B N 1
ATOM 4494 C CA . MET B 1 266 ? 18.141 -20.984 4.453 1 92.81 266 MET B CA 1
ATOM 4495 C C . MET B 1 266 ? 19 -19.766 4.828 1 92.81 266 MET B C 1
ATOM 4497 O O . MET B 1 266 ? 20.203 -19.766 4.586 1 92.81 266 MET B O 1
ATOM 4501 N N . MET B 1 267 ? 18.391 -18.828 5.453 1 93 267 MET B N 1
ATOM 4502 C CA . MET B 1 267 ? 19.125 -17.641 5.879 1 93 267 MET B CA 1
ATOM 4503 C C . MET B 1 267 ? 20.109 -17.969 6.996 1 93 267 MET B C 1
ATOM 4505 O O . MET B 1 267 ? 21.234 -17.469 7.008 1 93 267 MET B O 1
ATOM 4509 N N . ARG B 1 268 ? 19.734 -18.797 7.844 1 91.5 268 ARG B N 1
ATOM 4510 C CA . ARG B 1 268 ? 20.609 -19.203 8.938 1 91.5 268 ARG B CA 1
ATOM 4511 C C . ARG B 1 268 ? 21.828 -19.969 8.422 1 91.5 268 ARG B C 1
ATOM 4513 O O . ARG B 1 268 ? 22.953 -19.75 8.867 1 91.5 268 ARG B O 1
ATOM 4520 N N . GLU B 1 269 ? 21.562 -20.781 7.527 1 92.88 269 GLU B N 1
ATOM 4521 C CA . GLU B 1 269 ? 22.625 -21.625 6.977 1 92.88 269 GLU B CA 1
ATOM 4522 C C . GLU B 1 269 ? 23.594 -20.797 6.129 1 92.88 269 GLU B C 1
ATOM 4524 O O . GLU B 1 269 ? 24.734 -21.219 5.91 1 92.88 269 GLU B O 1
ATOM 4529 N N . ALA B 1 270 ? 23.188 -19.688 5.699 1 94.5 270 ALA B N 1
ATOM 4530 C CA . ALA B 1 270 ? 23.969 -18.891 4.758 1 94.5 270 ALA B CA 1
ATOM 4531 C C . ALA B 1 270 ? 25.078 -18.125 5.48 1 94.5 270 ALA B C 1
ATOM 4533 O O . ALA B 1 270 ? 25.938 -17.531 4.84 1 94.5 270 ALA B O 1
ATOM 4534 N N . GLU B 1 271 ? 25.141 -18.109 6.777 1 93 271 GLU B N 1
ATOM 4535 C CA . GLU B 1 271 ? 26.156 -17.406 7.562 1 93 271 GLU B CA 1
ATOM 4536 C C . GLU B 1 271 ? 26.297 -15.961 7.117 1 93 271 GLU B C 1
ATOM 4538 O O . GLU B 1 271 ? 27.391 -15.523 6.75 1 93 271 GLU B O 1
ATOM 4543 N N . ILE B 1 272 ? 25.297 -15.219 7.332 1 94.5 272 ILE B N 1
ATOM 4544 C CA . ILE B 1 272 ? 25.188 -13.844 6.863 1 94.5 272 ILE B CA 1
ATOM 4545 C C . ILE B 1 272 ? 26.016 -12.93 7.762 1 94.5 272 ILE B C 1
ATOM 4547 O O . ILE B 1 272 ? 25.859 -12.922 8.984 1 94.5 272 ILE B O 1
ATOM 4551 N N . ASP B 1 273 ? 26.984 -12.188 7.141 1 95 273 ASP B N 1
ATOM 4552 C CA . ASP B 1 273 ? 27.828 -11.203 7.824 1 95 273 ASP B CA 1
ATOM 4553 C C . ASP B 1 273 ? 27.625 -9.812 7.242 1 95 273 ASP B C 1
ATOM 4555 O O . ASP B 1 273 ? 28.109 -9.508 6.152 1 95 273 ASP B O 1
ATOM 4559 N N . ILE B 1 274 ? 26.984 -8.938 8.023 1 94.56 274 ILE B N 1
ATOM 4560 C CA . ILE B 1 274 ? 26.656 -7.598 7.551 1 94.56 274 ILE B CA 1
ATOM 4561 C C . ILE B 1 274 ? 27.781 -6.633 7.93 1 94.56 274 ILE B C 1
ATOM 4563 O O . ILE B 1 274 ? 28.172 -6.543 9.102 1 94.56 274 ILE B O 1
ATOM 4567 N N . GLN B 1 275 ? 28.203 -5.844 6.965 1 94 275 GLN B N 1
ATOM 4568 C CA . GLN B 1 275 ? 29.328 -4.941 7.203 1 94 275 GLN B CA 1
ATOM 4569 C C . GLN B 1 275 ? 28.875 -3.486 7.234 1 94 275 GLN B C 1
ATOM 4571 O O . GLN B 1 275 ? 29.609 -2.602 7.652 1 94 275 GLN B O 1
ATOM 4576 N N . ASP B 1 276 ? 27.656 -3.262 6.844 1 93.88 276 ASP B N 1
ATOM 4577 C CA . ASP B 1 276 ? 27.078 -1.931 6.922 1 93.88 276 ASP B CA 1
ATOM 4578 C C . ASP B 1 276 ? 26.375 -1.72 8.266 1 93.88 276 ASP B C 1
ATOM 4580 O O . ASP B 1 276 ? 25.391 -2.389 8.57 1 93.88 276 ASP B O 1
ATOM 4584 N N . GLU B 1 277 ? 26.781 -0.708 8.977 1 91.06 277 GLU B N 1
ATOM 4585 C CA . GLU B 1 277 ? 26.297 -0.486 10.336 1 91.06 277 GLU B CA 1
ATOM 4586 C C . GLU B 1 277 ? 24.828 -0.09 10.336 1 91.06 277 GLU B C 1
ATOM 4588 O O . GLU B 1 277 ? 24.094 -0.446 11.258 1 91.06 277 GLU B O 1
ATOM 4593 N N . ASP B 1 278 ? 24.422 0.569 9.305 1 91.06 278 ASP B N 1
ATOM 4594 C CA . ASP B 1 278 ? 23.047 1.035 9.242 1 91.06 278 ASP B CA 1
ATOM 4595 C C . ASP B 1 278 ? 22.094 -0.119 8.945 1 91.06 278 ASP B C 1
ATOM 4597 O O . ASP B 1 278 ? 20.875 0.005 9.148 1 91.06 278 ASP B O 1
ATOM 4601 N N . LEU B 1 279 ? 22.672 -1.293 8.508 1 94.31 279 LEU B N 1
ATOM 4602 C CA . LEU B 1 279 ? 21.828 -2.404 8.078 1 94.31 279 LEU B CA 1
ATOM 4603 C C . LEU B 1 279 ? 22.078 -3.639 8.938 1 94.31 279 LEU B C 1
ATOM 4605 O O . LEU B 1 279 ? 21.703 -4.75 8.547 1 94.31 279 LEU B O 1
ATOM 4609 N N . GLU B 1 280 ? 22.562 -3.496 10.062 1 92 280 GLU B N 1
ATOM 4610 C CA . GLU B 1 280 ? 23 -4.594 10.914 1 92 280 GLU B CA 1
ATOM 4611 C C . GLU B 1 280 ? 21.812 -5.434 11.383 1 92 280 GLU B C 1
ATOM 4613 O O . GLU B 1 280 ? 21.922 -6.652 11.516 1 92 280 GLU B O 1
ATOM 4618 N N . ALA B 1 281 ? 20.688 -4.77 11.492 1 87.5 281 ALA B N 1
ATOM 4619 C CA . ALA B 1 281 ? 19.531 -5.453 12.07 1 87.5 281 ALA B CA 1
ATOM 4620 C C . ALA B 1 281 ? 18.656 -6.062 10.977 1 87.5 281 ALA B C 1
ATOM 4622 O O . ALA B 1 281 ? 17.609 -6.648 11.273 1 87.5 281 ALA B O 1
ATOM 4623 N N . THR B 1 282 ? 19.062 -6.043 9.797 1 91.69 282 THR B N 1
ATOM 4624 C CA . THR B 1 282 ? 18.25 -6.383 8.633 1 91.69 282 THR B CA 1
ATOM 4625 C C . THR B 1 282 ? 17.734 -7.812 8.727 1 91.69 282 THR B C 1
ATOM 4627 O O . THR B 1 282 ? 16.609 -8.102 8.32 1 91.69 282 THR B O 1
ATOM 4630 N N . PHE B 1 283 ? 18.469 -8.703 9.336 1 93 283 PHE B N 1
ATOM 4631 C CA . PHE B 1 283 ? 18.109 -10.117 9.281 1 93 283 PHE B CA 1
ATOM 4632 C C . PHE B 1 283 ? 17.812 -10.656 10.672 1 93 283 PHE B C 1
ATOM 4634 O O . PHE B 1 283 ? 17.703 -11.867 10.859 1 93 283 PHE B O 1
ATOM 4641 N N . ASP B 1 284 ? 17.625 -9.75 11.594 1 87.88 284 ASP B N 1
ATOM 4642 C CA . ASP B 1 284 ? 17.422 -10.172 12.977 1 87.88 284 ASP B CA 1
ATOM 4643 C C . ASP B 1 284 ? 16.188 -11.047 13.117 1 87.88 284 ASP B C 1
ATOM 4645 O O . ASP B 1 284 ? 16.219 -12.078 13.797 1 87.88 284 ASP B O 1
ATOM 4649 N N . ALA B 1 285 ? 15.219 -10.641 12.398 1 81 285 ALA B N 1
ATOM 4650 C CA . ALA B 1 285 ? 13.961 -11.375 12.5 1 81 285 ALA B CA 1
ATOM 4651 C C . ALA B 1 285 ? 14.102 -12.789 11.938 1 81 285 ALA B C 1
ATOM 4653 O O . ALA B 1 285 ? 13.391 -13.703 12.352 1 81 285 ALA B O 1
ATOM 4654 N N . PHE B 1 286 ? 14.992 -12.922 11.078 1 85 286 PHE B N 1
ATOM 4655 C CA . PHE B 1 286 ? 15.188 -14.211 10.422 1 85 286 PHE B CA 1
ATOM 4656 C C . PHE B 1 286 ? 16.141 -15.086 11.219 1 85 286 PHE B C 1
ATOM 4658 O O . PHE B 1 286 ? 16.062 -16.312 11.172 1 85 286 PHE B O 1
ATOM 4665 N N . LEU B 1 287 ? 17.016 -14.43 11.898 1 82 287 LEU B N 1
ATOM 4666 C CA . LEU B 1 287 ? 18.078 -15.164 12.57 1 82 287 LEU B CA 1
ATOM 4667 C C . LEU B 1 287 ? 17.719 -15.438 14.023 1 82 287 LEU B C 1
ATOM 4669 O O . LEU B 1 287 ? 18.391 -16.234 14.695 1 82 287 LEU B O 1
ATOM 4673 N N . SER B 1 288 ? 16.672 -14.625 14.508 1 73.19 288 SER B N 1
ATOM 4674 C CA . SER B 1 288 ? 16.281 -14.82 15.898 1 73.19 288 SER B CA 1
ATOM 4675 C C . SER B 1 288 ? 15.594 -16.172 16.094 1 73.19 288 SER B C 1
ATOM 4677 O O . SER B 1 288 ? 14.883 -16.641 15.211 1 73.19 288 SER B O 1
ATOM 4679 N N . GLN B 1 289 ? 16.188 -17.094 16.828 1 58.75 289 GLN B N 1
ATOM 4680 C CA . GLN B 1 289 ? 15.703 -18.438 17.156 1 58.75 289 GLN B CA 1
ATOM 4681 C C . GLN B 1 289 ? 14.266 -18.391 17.656 1 58.75 289 GLN B C 1
ATOM 4683 O O . GLN B 1 289 ? 13.867 -17.469 18.375 1 58.75 289 GLN B O 1
ATOM 4688 N N . PRO B 1 290 ? 13.32 -18.969 16.875 1 51.38 290 PRO B N 1
ATOM 4689 C CA . PRO B 1 290 ? 12.016 -19.109 17.531 1 51.38 290 PRO B CA 1
ATOM 4690 C C . PRO B 1 290 ? 12.141 -19.453 19.016 1 51.38 290 PRO B C 1
ATOM 4692 O O . PRO B 1 290 ? 12.953 -20.297 19.391 1 51.38 290 PRO B O 1
ATOM 4695 N N . GLU B 1 291 ? 12.219 -18.5 19.859 1 43.53 291 GLU B N 1
ATOM 4696 C CA . GLU B 1 291 ? 12.148 -18.984 21.219 1 43.53 291 GLU B CA 1
ATOM 4697 C C . GLU B 1 291 ? 11.148 -20.141 21.344 1 43.53 291 GLU B C 1
ATOM 4699 O O . GLU B 1 291 ? 10.008 -20.016 20.891 1 43.53 291 GLU B O 1
ATOM 4704 N N . ALA B 1 292 ? 11.586 -21.406 21.266 1 41.88 292 ALA B N 1
ATOM 4705 C CA . ALA B 1 292 ? 10.695 -22.5 21.656 1 41.88 292 ALA B CA 1
ATOM 4706 C C . ALA B 1 292 ? 9.688 -22.031 22.703 1 41.88 292 ALA B C 1
ATOM 4708 O O . ALA B 1 292 ? 10.016 -21.219 23.578 1 41.88 292 ALA B O 1
ATOM 4709 N N . PRO B 1 293 ? 8.445 -22 22.312 1 40.47 293 PRO B N 1
ATOM 4710 C CA . PRO B 1 293 ? 7.547 -21.719 23.438 1 40.47 293 PRO B CA 1
ATOM 4711 C C . PRO B 1 293 ? 8.117 -22.172 24.781 1 40.47 293 PRO B C 1
ATOM 4713 O O . PRO B 1 293 ? 8.695 -23.266 24.859 1 40.47 293 PRO B O 1
ATOM 4716 N N . ALA B 1 294 ? 8.5 -21.312 25.609 1 38.19 294 ALA B N 1
ATOM 4717 C CA . ALA B 1 294 ? 8.867 -21.719 26.969 1 38.19 294 ALA B CA 1
ATOM 4718 C C . ALA B 1 294 ? 8.039 -22.906 27.422 1 38.19 294 ALA B C 1
ATOM 4720 O O . ALA B 1 294 ? 6.809 -22.906 27.281 1 38.19 294 ALA B O 1
ATOM 4721 N N . GLU B 1 295 ? 8.555 -24.078 27.25 1 33.69 295 GLU B N 1
ATOM 4722 C CA . GLU B 1 295 ? 7.91 -25.203 27.906 1 33.69 295 GLU B CA 1
ATOM 4723 C C . GLU B 1 295 ? 7.266 -24.766 29.219 1 33.69 295 GLU B C 1
ATOM 4725 O O . GLU B 1 295 ? 7.93 -24.203 30.094 1 33.69 295 GLU B O 1
ATOM 4730 N N . GLU B 1 296 ? 6.066 -24.234 29.172 1 35.31 296 GLU B N 1
ATOM 4731 C CA . GLU B 1 296 ? 5.34 -24.156 30.438 1 35.31 296 GLU B CA 1
ATOM 4732 C C . GLU B 1 296 ? 5.695 -25.328 31.344 1 35.31 296 GLU B C 1
ATOM 4734 O O . GLU B 1 296 ? 5.531 -26.5 30.953 1 35.31 296 GLU B O 1
ATOM 4739 N N . GLU B 1 297 ? 6.832 -25.281 32.031 1 34.25 297 GLU B N 1
ATOM 4740 C CA . GLU B 1 297 ? 6.98 -26.25 33.125 1 34.25 297 GLU B CA 1
ATOM 4741 C C . GLU B 1 297 ? 5.637 -26.547 33.781 1 34.25 297 GLU B C 1
ATOM 4743 O O . GLU B 1 297 ? 4.949 -25.641 34.25 1 34.25 297 GLU B O 1
ATOM 4748 N N . ALA B 1 298 ? 4.953 -27.531 33.25 1 33.84 298 ALA B N 1
ATOM 4749 C CA . ALA B 1 298 ? 3.822 -28.109 33.969 1 33.84 298 ALA B CA 1
ATOM 4750 C C . ALA B 1 298 ? 4.066 -28.094 35.469 1 33.84 298 ALA B C 1
ATOM 4752 O O . ALA B 1 298 ? 5.016 -28.703 35.969 1 33.84 298 ALA B O 1
ATOM 4753 N N . VAL B 1 299 ? 3.945 -26.938 36.031 1 35.88 299 VAL B N 1
ATOM 4754 C CA . VAL B 1 299 ? 3.82 -26.984 37.5 1 35.88 299 VAL B CA 1
ATOM 4755 C C . VAL B 1 299 ? 2.932 -28.156 37.906 1 35.88 299 VAL B C 1
ATOM 4757 O O . VAL B 1 299 ? 1.77 -28.234 37.5 1 35.88 299 VAL B O 1
ATOM 4760 N N . GLU B 1 300 ? 3.523 -29.344 37.938 1 32.34 300 GLU B N 1
ATOM 4761 C CA . GLU B 1 300 ? 2.904 -30.453 38.656 1 32.34 300 GLU B CA 1
ATOM 4762 C C . GLU B 1 300 ? 2.223 -29.984 39.938 1 32.34 300 GLU B C 1
ATOM 4764 O O . GLU B 1 300 ? 2.879 -29.453 40.812 1 32.34 300 GLU B O 1
ATOM 4769 N N . GLU B 1 301 ? 1.076 -29.281 39.719 1 34.25 301 GLU B N 1
ATOM 4770 C CA . GLU B 1 301 ? 0.227 -29.172 40.906 1 34.25 301 GLU B CA 1
ATOM 4771 C C . GLU B 1 301 ? 0.151 -30.5 41.656 1 34.25 301 GLU B C 1
ATOM 4773 O O . GLU B 1 301 ? -0.357 -31.5 41.125 1 34.25 301 GLU B O 1
ATOM 4778 N N . GLU B 1 302 ? 1.225 -30.875 42.375 1 33.22 302 GLU B N 1
ATOM 4779 C CA . GLU B 1 302 ? 1.084 -31.891 43.406 1 33.22 302 GLU B CA 1
ATOM 4780 C C . GLU B 1 302 ? -0.18 -31.656 44.219 1 33.22 302 GLU B C 1
ATOM 4782 O O . GLU B 1 302 ? -0.312 -30.641 44.906 1 33.22 302 GLU B O 1
ATOM 4787 N N . THR B 1 303 ? -1.359 -31.922 43.594 1 36 303 THR B N 1
ATOM 4788 C CA . THR B 1 303 ? -2.547 -32.156 44.406 1 36 303 THR B CA 1
ATOM 4789 C C . THR B 1 303 ? -2.217 -33 45.625 1 36 303 THR B C 1
ATOM 4791 O O . THR B 1 303 ? -1.802 -34.156 45.5 1 36 303 THR B O 1
ATOM 4794 N N . GLU B 1 304 ? -1.492 -32.406 46.594 1 33.91 304 GLU B N 1
ATOM 4795 C CA . GLU B 1 304 ? -1.485 -33.031 47.906 1 33.91 304 GLU B CA 1
ATOM 4796 C C . GLU B 1 304 ? -2.867 -33.594 48.281 1 33.91 304 GLU B C 1
ATOM 4798 O O . GLU B 1 304 ? -3.855 -32.844 48.219 1 33.91 304 GLU B O 1
ATOM 4803 N N . ASP B 1 305 ? -3.102 -34.875 47.938 1 38.03 305 ASP B N 1
ATOM 4804 C CA . ASP B 1 305 ? -4.133 -35.719 48.531 1 38.03 305 ASP B CA 1
ATOM 4805 C C . ASP B 1 305 ? -4.27 -35.469 50.031 1 38.03 305 ASP B C 1
ATOM 4807 O O . ASP B 1 305 ? -3.393 -35.844 50.812 1 38.03 305 ASP B O 1
ATOM 4811 N N . THR B 1 306 ? -4.418 -34.156 50.406 1 31.59 306 THR B N 1
ATOM 4812 C CA . THR B 1 306 ? -4.77 -34.125 51.812 1 31.59 306 THR B CA 1
ATOM 4813 C C . THR B 1 306 ? -5.945 -35.031 52.125 1 31.59 306 THR B C 1
ATOM 4815 O O . THR B 1 306 ? -7.016 -34.906 51.531 1 31.59 306 THR B O 1
ATOM 4818 N N . GLU B 1 307 ? -5.594 -36.25 52.375 1 31.89 307 GLU B N 1
ATOM 4819 C CA . GLU B 1 307 ? -6.371 -37.219 53.156 1 31.89 307 GLU B CA 1
ATOM 4820 C C . GLU B 1 307 ? -7.031 -36.562 54.375 1 31.89 307 GLU B C 1
ATOM 4822 O O . GLU B 1 307 ? -6.348 -36.125 55.281 1 31.89 307 GLU B O 1
ATOM 4827 N N . SER B 1 308 ? -7.68 -35.344 54.281 1 24.83 308 SER B N 1
ATOM 4828 C CA . SER B 1 308 ? -8.602 -35.312 55.406 1 24.83 308 SER B CA 1
ATOM 4829 C C . SER B 1 308 ? -9.797 -36.25 55.156 1 24.83 308 SER B C 1
ATOM 4831 O O . SER B 1 308 ? -10.242 -36.406 54.031 1 24.83 308 SER B O 1
#

Radius of gyration: 37.38 Å; Cα contacts (8 Å, |Δi|>4): 741; chains: 2; bounding box: 108×82×120 Å

Nearest PDB structures (foldseek):
  6vj6-assembly1_A  TM=4.674E-01  e=2.050E-22  Bacillus cereus ATCC 14579
  4wo7-assembly1_B  TM=4.569E-01  e=1.490E-21  Bacillus subtilis subsp. subtilis str. 168
  6vj4-assembly1_A-2  TM=5.666E-01  e=4.246E-17  Bacillus anthracis
  6xd8-assembly2_B  TM=9.630E-01  e=3.499E-10  Bacillus anthracis str. Sterne
  2m08-assembly1_A  TM=9.222E-01  e=3.649E-08  Nitrosopumilus maritimus SCM1

pLDDT: mean 84.62, std 21.88, range [21.38, 98.19]